Protein AF-0000000074023360 (afdb_homodimer)

InterPro domains:
  IPR000594 THIF-type NAD/FAD binding fold [PF00899] (10-266)
  IPR035985 Ubiquitin-activating enzyme-like [SSF69572] (8-260)
  IPR045886 ThiF/MoeB/HesA family [PTHR43267] (5-144)

Structure (mmCIF, N/CA/C/O backbone):
data_AF-0000000074023360-model_v1
#
loop_
_entity.id
_entity.type
_entity.pdbx_description
1 polymer 'Sulfur carrier protein ThiS adenylyltransferase'
#
loop_
_atom_site.group_PDB
_atom_site.id
_atom_site.type_symbol
_atom_site.label_atom_id
_atom_site.label_alt_id
_atom_site.label_comp_id
_atom_site.label_asym_id
_atom_site.label_entity_id
_atom_site.label_seq_id
_atom_site.pdbx_PDB_ins_code
_atom_site.Cartn_x
_atom_site.Cartn_y
_atom_site.Cartn_z
_atom_site.occupancy
_atom_site.B_iso_or_equiv
_atom_site.auth_seq_id
_atom_site.auth_comp_id
_atom_site.auth_asym_id
_atom_site.auth_atom_id
_atom_site.pdbx_PDB_model_num
ATOM 1 N N . MET A 1 1 ? -14.297 -5.555 24.094 1 85 1 MET A N 1
ATOM 2 C CA . MET A 1 1 ? -14.594 -6.805 23.406 1 85 1 MET A CA 1
ATOM 3 C C . MET A 1 1 ? -14.719 -6.574 21.906 1 85 1 MET A C 1
ATOM 5 O O . MET A 1 1 ? -15.266 -5.559 21.469 1 85 1 MET A O 1
ATOM 9 N N . PHE A 1 2 ? -14.18 -7.461 21.031 1 94.88 2 PHE A N 1
ATOM 10 C CA . PHE A 1 2 ? -14.219 -7.348 19.578 1 94.88 2 PHE A CA 1
ATOM 11 C C . PHE A 1 2 ? -15.625 -7.586 19.062 1 94.88 2 PHE A C 1
ATOM 13 O O . PHE A 1 2 ? -16.297 -8.539 19.469 1 94.88 2 PHE A O 1
ATOM 20 N N . GLU A 1 3 ? -16.078 -6.672 18.234 1 96.75 3 GLU A N 1
ATOM 21 C CA . GLU A 1 3 ? -17.312 -6.824 17.453 1 96.75 3 GLU A CA 1
ATOM 22 C C . GLU A 1 3 ? -17.047 -6.551 15.977 1 96.75 3 GLU A C 1
ATOM 24 O O . GLU A 1 3 ? -16.562 -5.477 15.609 1 96.75 3 GLU A O 1
ATOM 29 N N . TYR A 1 4 ? -17.469 -7.484 15.188 1 98 4 TYR A N 1
ATOM 30 C CA . TYR A 1 4 ? -17.219 -7.371 13.75 1 98 4 TYR A CA 1
ATOM 31 C C . TYR A 1 4 ? -17.828 -6.098 13.188 1 98 4 TYR A C 1
ATOM 33 O O . TYR A 1 4 ? -17.219 -5.426 12.352 1 98 4 TYR A O 1
ATOM 41 N N . SER A 1 5 ? -19.031 -5.789 13.672 1 96.62 5 SER A N 1
ATOM 42 C CA . SER A 1 5 ? -19.719 -4.605 13.172 1 96.62 5 SER A CA 1
ATOM 43 C C . SER A 1 5 ? -18.953 -3.334 13.523 1 96.62 5 SER A C 1
ATOM 45 O O . SER A 1 5 ? -18.891 -2.404 12.719 1 96.62 5 SER A O 1
ATOM 47 N N . GLU A 1 6 ? -18.422 -3.271 14.688 1 96.62 6 GLU A N 1
ATOM 48 C CA . GLU A 1 6 ? -17.609 -2.133 15.086 1 96.62 6 GLU A CA 1
ATOM 49 C C . GLU A 1 6 ? -16.297 -2.09 14.305 1 96.62 6 GLU A C 1
ATOM 51 O O . GLU A 1 6 ? -15.883 -1.028 13.836 1 96.62 6 GLU A O 1
ATOM 56 N N . PHE A 1 7 ? -15.695 -3.195 14.125 1 97.62 7 PHE A N 1
ATOM 57 C CA . PHE A 1 7 ? -14.438 -3.396 13.414 1 97.62 7 PHE A CA 1
ATOM 58 C C . PHE A 1 7 ? -14.539 -2.885 11.977 1 97.62 7 PHE A C 1
ATOM 60 O O . PHE A 1 7 ? -13.609 -2.246 11.477 1 97.62 7 PHE A O 1
ATOM 67 N N . THR A 1 8 ? -15.75 -3.053 11.359 1 97.69 8 THR A N 1
ATOM 68 C CA . THR A 1 8 ? -15.891 -2.758 9.938 1 97.69 8 THR A CA 1
ATOM 69 C C . THR A 1 8 ? -16.719 -1.49 9.727 1 97.69 8 THR A C 1
ATOM 71 O O . THR A 1 8 ? -17.141 -1.202 8.609 1 97.69 8 THR A O 1
ATOM 74 N N . THR A 1 9 ? -16.953 -0.776 10.773 1 95.69 9 THR A N 1
ATOM 75 C CA . THR A 1 9 ? -17.859 0.373 10.703 1 95.69 9 THR A CA 1
ATOM 76 C C . THR A 1 9 ? -17.359 1.388 9.68 1 95.69 9 THR A C 1
ATOM 78 O O . THR A 1 9 ? -18.156 1.965 8.93 1 95.69 9 THR A O 1
ATOM 81 N N . ARG A 1 10 ? -16.062 1.544 9.609 1 95.25 10 ARG A N 1
ATOM 82 C CA . ARG A 1 10 ? -15.5 2.588 8.758 1 95.25 10 ARG A CA 1
ATOM 83 C C . ARG A 1 10 ? -15.398 2.119 7.312 1 95.25 10 ARG A C 1
ATOM 85 O O . ARG A 1 10 ? -15.109 2.914 6.414 1 95.25 10 ARG A O 1
ATOM 92 N N . ASN A 1 11 ? -15.617 0.819 7.059 1 97.06 11 ASN A N 1
ATOM 93 C CA . ASN A 1 11 ? -15.664 0.318 5.691 1 97.06 11 ASN A CA 1
ATOM 94 C C . ASN A 1 11 ? -16.906 0.809 4.957 1 97.06 11 ASN A C 1
ATOM 96 O O . ASN A 1 11 ? -16.922 0.873 3.727 1 97.06 11 ASN A O 1
ATOM 100 N N . ILE A 1 12 ? -17.984 1.074 5.777 1 95.06 12 ILE A N 1
ATOM 101 C CA . ILE A 1 12 ? -19.281 1.407 5.203 1 95.06 12 ILE A CA 1
ATOM 102 C C . ILE A 1 12 ? -19.188 2.76 4.496 1 95.06 12 ILE A C 1
ATOM 104 O O . ILE A 1 12 ? -18.766 3.75 5.09 1 95.06 12 ILE A O 1
ATOM 108 N N . GLY A 1 13 ? -19.609 2.836 3.307 1 92.94 13 GLY A N 1
ATOM 109 C CA . GLY A 1 13 ? -19.422 3.949 2.389 1 92.94 13 GLY A CA 1
ATOM 110 C C . GLY A 1 13 ? -18.594 3.594 1.171 1 92.94 13 GLY A C 1
ATOM 111 O O . GLY A 1 13 ? -18.844 4.105 0.076 1 92.94 13 GLY A O 1
ATOM 112 N N . PHE A 1 14 ? -17.562 2.701 1.486 1 94.31 14 PHE A N 1
ATOM 113 C CA . PHE A 1 14 ? -16.812 2.1 0.386 1 94.31 14 PHE A CA 1
ATOM 114 C C . PHE A 1 14 ? -17.516 0.849 -0.124 1 94.31 14 PHE A C 1
ATOM 116 O O . PHE A 1 14 ? -17.438 0.525 -1.312 1 94.31 14 PHE A O 1
ATOM 123 N N . VAL A 1 15 ? -18.078 0.167 0.857 1 96.12 15 VAL A N 1
ATOM 124 C CA . VAL A 1 15 ? -18.969 -0.964 0.596 1 96.12 15 VAL A CA 1
ATOM 125 C C . VAL A 1 15 ? -20.281 -0.773 1.344 1 96.12 15 VAL A C 1
ATOM 127 O O . VAL A 1 15 ? -20.344 -0.039 2.334 1 96.12 15 VAL A O 1
ATOM 130 N N . THR A 1 16 ? -21.312 -1.334 0.867 1 94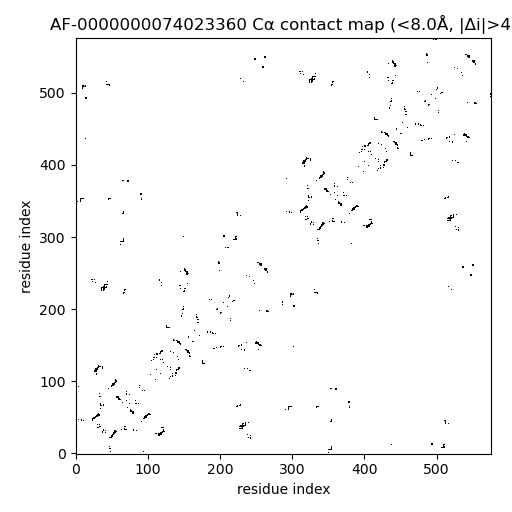.69 16 THR A N 1
ATOM 131 C CA . THR A 1 16 ? -22.578 -1.352 1.589 1 94.69 16 THR A CA 1
ATOM 132 C C . THR A 1 16 ? -22.547 -2.391 2.707 1 94.69 16 THR A C 1
ATOM 134 O O . THR A 1 16 ? -21.641 -3.219 2.77 1 94.69 16 THR A O 1
ATOM 137 N N . GLN A 1 17 ? -23.547 -2.316 3.59 1 95.5 17 GLN A N 1
ATOM 138 C CA . GLN A 1 17 ? -23.656 -3.334 4.629 1 95.5 17 GLN A CA 1
ATOM 139 C C . GLN A 1 17 ? -23.781 -4.73 4.02 1 95.5 17 GLN A C 1
ATOM 141 O O . GLN A 1 17 ? -23.156 -5.676 4.512 1 95.5 17 GLN A O 1
ATOM 146 N N . ALA A 1 18 ? -24.562 -4.824 2.959 1 97.62 18 ALA A N 1
ATOM 147 C CA . ALA A 1 18 ? -24.734 -6.105 2.277 1 97.62 18 ALA A CA 1
ATOM 148 C C . ALA A 1 18 ? -23.406 -6.582 1.674 1 97.62 18 ALA A C 1
ATOM 150 O O . ALA A 1 18 ? -23.094 -7.773 1.721 1 97.62 18 ALA A O 1
ATOM 151 N N . GLU A 1 19 ? -22.688 -5.719 1.125 1 98.06 19 GLU A N 1
ATOM 152 C CA . GLU A 1 19 ? -21.391 -6.055 0.546 1 98.06 19 GLU A CA 1
ATOM 153 C C . GLU A 1 19 ? -20.391 -6.449 1.627 1 98.06 19 GLU A C 1
ATOM 155 O O . GLU A 1 19 ? -19.547 -7.328 1.412 1 98.06 19 GLU A O 1
ATOM 160 N N . GLN A 1 20 ? -20.484 -5.809 2.771 1 98.5 20 GLN A N 1
ATOM 161 C CA . GLN A 1 20 ? -19.625 -6.188 3.887 1 98.5 20 GLN A CA 1
ATOM 162 C C . GLN A 1 20 ? -19.906 -7.617 4.34 1 98.5 20 GLN A C 1
ATOM 164 O O . GLN A 1 20 ? -18.984 -8.352 4.691 1 98.5 20 GLN A O 1
ATOM 169 N N . GLU A 1 21 ? -21.109 -7.973 4.297 1 98.62 21 GLU A N 1
ATOM 170 C CA . GLU A 1 21 ? -21.469 -9.344 4.629 1 98.62 21 GLU A CA 1
ATOM 171 C C . GLU A 1 21 ? -20.922 -10.328 3.604 1 98.62 21 GLU A C 1
ATOM 173 O O . GLU A 1 21 ? -20.5 -11.438 3.957 1 98.62 21 GLU A O 1
ATOM 178 N N . LYS A 1 22 ? -20.906 -9.922 2.357 1 98.75 22 LYS A N 1
ATOM 179 C CA . LYS A 1 22 ? -20.281 -10.758 1.333 1 98.75 22 LYS A CA 1
ATOM 180 C C . LYS A 1 22 ? -18.797 -10.961 1.622 1 98.75 22 LYS A C 1
ATOM 182 O O . LYS A 1 22 ? -18.266 -12.062 1.444 1 98.75 22 LYS A O 1
ATOM 187 N N . LEU A 1 23 ? -18.156 -9.922 2.033 1 98.88 23 LEU A N 1
ATOM 188 C CA . LEU A 1 23 ? -16.75 -10.039 2.41 1 98.88 23 LEU A CA 1
ATOM 189 C C . LEU A 1 23 ? -16.578 -11 3.582 1 98.88 23 LEU A C 1
ATOM 191 O O . LEU A 1 23 ? -15.68 -11.844 3.572 1 98.88 23 LEU A O 1
ATOM 195 N N . ARG A 1 24 ? -17.422 -10.867 4.543 1 98.81 24 ARG A N 1
ATOM 196 C CA . ARG A 1 24 ? -17.359 -11.711 5.738 1 98.81 24 ARG A CA 1
ATOM 197 C C . ARG A 1 24 ? -17.531 -13.18 5.383 1 98.81 24 ARG A C 1
ATOM 199 O O . ARG A 1 24 ? -16.938 -14.047 6.008 1 98.81 24 ARG A O 1
ATOM 206 N N . ASP A 1 25 ? -18.281 -13.477 4.34 1 98.62 25 ASP A N 1
ATOM 207 C CA . ASP A 1 25 ? -18.625 -14.844 3.979 1 98.62 25 ASP A CA 1
ATOM 208 C C . ASP A 1 25 ? -17.641 -15.406 2.945 1 98.62 25 ASP A C 1
ATOM 210 O O . ASP A 1 25 ? -17.625 -16.609 2.689 1 98.62 25 ASP A O 1
ATOM 214 N N . ALA A 1 26 ? -16.844 -14.609 2.385 1 98.81 26 ALA A N 1
ATOM 215 C CA . ALA A 1 26 ? -15.992 -15 1.261 1 98.81 26 ALA A CA 1
ATOM 216 C C . ALA A 1 26 ? -14.812 -15.844 1.728 1 98.81 26 ALA A C 1
ATOM 218 O O . ALA A 1 26 ? -14.305 -15.648 2.832 1 98.81 26 ALA A O 1
ATOM 219 N N . THR A 1 27 ? -14.414 -16.797 0.883 1 98.94 27 THR A N 1
ATOM 220 C CA . THR A 1 27 ? -13.18 -17.562 1.043 1 98.94 27 THR A CA 1
ATOM 221 C C . THR A 1 27 ? -12.18 -17.234 -0.058 1 98.94 27 THR A C 1
ATOM 223 O O . THR A 1 27 ? -12.492 -17.344 -1.245 1 98.94 27 THR A O 1
ATOM 226 N N . VAL A 1 28 ? -11.031 -16.812 0.353 1 98.94 28 VAL A N 1
ATOM 227 C CA . VAL A 1 28 ? -9.977 -16.438 -0.582 1 98.94 28 VAL A CA 1
ATOM 228 C C . VAL A 1 28 ? -8.766 -17.359 -0.374 1 98.94 28 VAL A C 1
ATOM 230 O O . VAL A 1 28 ? -8.344 -17.594 0.761 1 98.94 28 VAL A O 1
ATOM 233 N N . PHE A 1 29 ? -8.211 -17.922 -1.431 1 98.94 29 PHE A N 1
ATOM 234 C CA . PHE A 1 29 ? -6.988 -18.719 -1.376 1 98.94 29 PHE A CA 1
ATOM 235 C C . PHE A 1 29 ? -5.777 -17.875 -1.774 1 98.94 29 PHE A C 1
ATOM 237 O O . PHE A 1 29 ? -5.695 -17.391 -2.904 1 98.94 29 PHE A O 1
ATOM 244 N N . VAL A 1 30 ? -4.855 -17.672 -0.874 1 98.94 30 VAL A N 1
ATOM 245 C CA . VAL A 1 30 ? -3.602 -16.969 -1.122 1 98.94 30 VAL A CA 1
ATOM 246 C C . VAL A 1 30 ? -2.43 -17.938 -0.987 1 98.94 30 VAL A C 1
ATOM 248 O O . VAL A 1 30 ? -2.1 -18.375 0.119 1 98.94 30 VAL A O 1
ATOM 251 N N . CYS A 1 31 ? -1.818 -18.234 -2.084 1 98.88 31 CYS A N 1
ATOM 252 C CA . CYS A 1 31 ? -0.641 -19.094 -2.088 1 98.88 31 CYS A CA 1
ATOM 253 C C . CYS A 1 31 ? 0.64 -18.266 -2.068 1 98.88 31 CYS A C 1
ATOM 255 O O . CYS A 1 31 ? 0.959 -17.594 -3.045 1 98.88 31 CYS A O 1
ATOM 257 N N . GLY A 1 32 ? 1.412 -18.375 -1 1 98.62 32 GLY A N 1
ATOM 258 C CA . GLY A 1 32 ? 2.527 -17.469 -0.728 1 98.62 32 GLY A CA 1
ATOM 259 C C . GLY A 1 32 ? 2.162 -16.328 0.195 1 98.62 32 GLY A C 1
ATOM 260 O O . GLY A 1 32 ? 1.428 -15.422 -0.196 1 98.62 32 GLY A O 1
ATOM 261 N N . THR A 1 33 ? 2.693 -16.359 1.417 1 98.62 33 THR A N 1
ATOM 262 C CA . THR A 1 33 ? 2.344 -15.352 2.41 1 98.62 33 THR A CA 1
ATOM 263 C C . THR A 1 33 ? 3.535 -14.438 2.695 1 98.62 33 THR A C 1
ATOM 265 O O . THR A 1 33 ? 3.625 -13.852 3.773 1 98.62 33 THR A O 1
ATOM 268 N N . GLY A 1 34 ? 4.465 -14.375 1.719 1 97.62 34 GLY A N 1
ATOM 269 C CA . GLY A 1 34 ? 5.645 -13.539 1.862 1 97.62 34 GLY A CA 1
ATOM 270 C C . GLY A 1 34 ? 5.359 -12.07 1.615 1 97.62 34 GLY A C 1
ATOM 271 O O . GLY A 1 34 ? 4.488 -11.484 2.26 1 97.62 34 GLY A O 1
ATOM 272 N N . GLY A 1 35 ? 6.074 -11.469 0.622 1 97.75 35 GLY A N 1
ATOM 273 C CA . GLY A 1 35 ? 5.984 -10.039 0.364 1 97.75 35 GLY A CA 1
ATOM 274 C C . GLY A 1 35 ? 4.633 -9.617 -0.175 1 97.75 35 GLY A C 1
ATOM 275 O O . GLY A 1 35 ? 3.801 -9.094 0.567 1 97.75 35 GLY A O 1
ATOM 276 N N . MET A 1 36 ? 4.32 -9.953 -1.39 1 97.94 36 MET A N 1
ATOM 277 C CA . MET A 1 36 ? 3.107 -9.484 -2.047 1 97.94 36 MET A CA 1
ATOM 278 C C . MET A 1 36 ? 1.878 -10.203 -1.502 1 97.94 36 MET A C 1
ATOM 280 O O . MET A 1 36 ? 0.868 -9.57 -1.194 1 97.94 36 MET A O 1
ATOM 284 N N . GLY A 1 37 ? 2.004 -11.516 -1.281 1 98.75 37 GLY A N 1
ATOM 285 C CA . GLY A 1 37 ? 0.897 -12.266 -0.707 1 98.75 37 GLY A CA 1
ATOM 286 C C . GLY A 1 37 ? 0.554 -11.836 0.706 1 98.75 37 GLY A C 1
ATOM 287 O O . GLY A 1 37 ? -0.622 -11.688 1.047 1 98.75 37 GLY A O 1
ATOM 288 N N . GLY A 1 38 ? 1.601 -11.672 1.513 1 98.88 38 GLY A N 1
ATOM 289 C CA . GLY A 1 38 ? 1.381 -11.18 2.863 1 98.88 38 GLY A CA 1
ATOM 290 C C . GLY A 1 38 ? 0.73 -9.812 2.898 1 98.88 38 GLY A C 1
ATOM 291 O O . GLY A 1 38 ? -0.196 -9.578 3.678 1 98.88 38 GLY A O 1
ATOM 292 N N . ALA A 1 39 ? 1.232 -8.922 2.068 1 98.94 39 ALA A N 1
ATOM 293 C CA . ALA A 1 39 ? 0.664 -7.578 1.991 1 98.94 39 ALA A CA 1
ATOM 294 C C . ALA A 1 39 ? -0.794 -7.625 1.543 1 98.94 39 ALA A C 1
ATOM 296 O O . ALA A 1 39 ? -1.622 -6.848 2.021 1 98.94 39 ALA A O 1
ATOM 297 N N . CYS A 1 40 ? -1.12 -8.477 0.625 1 98.94 40 CYS A N 1
ATOM 298 C CA . CYS A 1 40 ? -2.502 -8.672 0.195 1 98.94 40 CYS A CA 1
ATOM 299 C C . CYS A 1 40 ? -3.367 -9.164 1.349 1 98.94 40 CYS A C 1
ATOM 301 O O . CYS A 1 40 ? -4.449 -8.625 1.59 1 98.94 40 CYS A O 1
ATOM 303 N N . ILE A 1 41 ? -2.877 -10.133 2.1 1 98.94 41 ILE A N 1
ATOM 304 C CA . ILE A 1 41 ? -3.592 -10.711 3.234 1 98.94 41 ILE A CA 1
ATOM 305 C C . ILE A 1 41 ? -3.861 -9.625 4.277 1 98.94 41 ILE A C 1
ATOM 307 O O . ILE A 1 41 ? -4.957 -9.555 4.836 1 98.94 41 ILE A O 1
ATOM 311 N N . LEU A 1 42 ? -2.877 -8.773 4.477 1 98.94 42 LEU A N 1
ATOM 312 C CA . LEU A 1 42 ? -3.041 -7.68 5.43 1 98.94 42 LEU A CA 1
ATOM 313 C C . LEU A 1 42 ? -4.262 -6.836 5.082 1 98.94 42 LEU A C 1
ATOM 315 O O . LEU A 1 42 ? -5.074 -6.523 5.953 1 98.94 42 LEU A O 1
ATOM 319 N N . GLY A 1 43 ? -4.367 -6.496 3.82 1 98.94 43 GLY A N 1
ATOM 320 C CA . GLY A 1 43 ? -5.516 -5.719 3.375 1 98.94 43 GLY A CA 1
ATOM 321 C C . GLY A 1 43 ? -6.828 -6.473 3.494 1 98.94 43 GLY A C 1
ATOM 322 O O . GLY A 1 43 ? -7.832 -5.91 3.932 1 98.94 43 GLY A O 1
ATOM 323 N N . LEU A 1 44 ? -6.836 -7.734 3.182 1 98.94 44 LEU A N 1
ATOM 324 C CA . LEU A 1 44 ? -8.047 -8.539 3.158 1 98.94 44 LEU A CA 1
ATOM 325 C C . LEU A 1 44 ? -8.602 -8.727 4.566 1 98.94 44 LEU A C 1
ATOM 327 O O . LEU A 1 44 ? -9.805 -8.57 4.789 1 98.94 44 LEU A O 1
ATOM 331 N N . VAL A 1 45 ? -7.684 -9.047 5.488 1 98.94 45 VAL A N 1
ATOM 332 C CA . VAL A 1 45 ? -8.117 -9.258 6.867 1 98.94 45 VAL A CA 1
ATOM 333 C C . VAL A 1 45 ? -8.742 -7.973 7.406 1 98.94 45 VAL A C 1
ATOM 335 O O . VAL A 1 45 ? -9.805 -8.008 8.039 1 98.94 45 VAL A O 1
ATOM 338 N N . ARG A 1 46 ? -8.148 -6.895 7.105 1 98.88 46 ARG A N 1
ATOM 339 C CA . ARG A 1 46 ? -8.602 -5.609 7.625 1 98.88 46 ARG A CA 1
ATOM 340 C C . ARG A 1 46 ? -9.859 -5.133 6.895 1 98.88 46 ARG A C 1
ATOM 342 O O . ARG A 1 46 ? -10.68 -4.41 7.465 1 98.88 46 ARG A O 1
ATOM 349 N N . ALA A 1 47 ? -10.023 -5.609 5.66 1 98.69 47 ALA A N 1
ATOM 350 C CA . ALA A 1 47 ? -11.234 -5.285 4.906 1 98.69 47 ALA A CA 1
ATOM 351 C C . ALA A 1 47 ? -12.43 -6.09 5.406 1 98.69 47 ALA A C 1
ATOM 353 O O . ALA A 1 47 ? -13.57 -5.828 5.02 1 98.69 47 ALA A O 1
ATOM 354 N N . GLY A 1 48 ? -12.156 -7.105 6.223 1 98.81 48 GLY A N 1
ATOM 355 C CA . GLY A 1 48 ? -13.234 -7.848 6.855 1 98.81 48 GLY A CA 1
ATOM 356 C C . GLY A 1 48 ? -13.547 -9.156 6.16 1 98.81 48 GLY A C 1
ATOM 357 O O . GLY A 1 48 ? -14.617 -9.734 6.348 1 98.81 48 GLY A O 1
ATOM 358 N N . VAL A 1 49 ? -12.625 -9.641 5.328 1 98.88 49 VAL A N 1
ATOM 359 C CA . VAL A 1 49 ? -12.789 -10.977 4.758 1 98.88 49 VAL A CA 1
ATOM 360 C C . VAL A 1 49 ? -12.875 -12.008 5.879 1 98.88 49 VAL A C 1
ATOM 362 O O . VAL A 1 49 ? -12.133 -11.93 6.863 1 98.88 49 VAL A O 1
ATOM 365 N N . GLY A 1 50 ? -13.711 -13.008 5.676 1 98.75 50 GLY A N 1
ATOM 366 C CA . GLY A 1 50 ? -14 -13.883 6.801 1 98.75 50 GLY A CA 1
ATOM 367 C C . GLY A 1 50 ? -13.203 -15.172 6.773 1 98.75 50 GLY A C 1
ATOM 368 O O . GLY A 1 50 ? -13 -15.805 7.812 1 98.75 50 GLY A O 1
ATOM 369 N N . LYS A 1 51 ? -12.828 -15.641 5.574 1 98.88 51 LYS A N 1
ATOM 370 C CA . LYS A 1 51 ? -12.141 -16.922 5.457 1 98.88 51 LYS A CA 1
ATOM 371 C C . LYS A 1 51 ? -10.945 -16.828 4.512 1 98.88 51 LYS A C 1
ATOM 373 O O . LYS A 1 51 ? -11.07 -16.328 3.391 1 98.88 51 LYS A O 1
ATOM 378 N N . LEU A 1 52 ? -9.828 -17.297 5.027 1 98.94 52 LEU A N 1
ATOM 379 C CA . LEU A 1 52 ? -8.609 -17.375 4.223 1 98.94 52 LEU A CA 1
ATOM 380 C C . LEU A 1 52 ? -8.078 -18.812 4.184 1 98.94 52 LEU A C 1
ATOM 382 O O . LEU A 1 52 ? -8.125 -19.516 5.188 1 98.94 52 LEU A O 1
ATOM 386 N N . ILE A 1 53 ? -7.715 -19.25 3.035 1 98.94 53 ILE A N 1
ATOM 387 C CA . ILE A 1 53 ? -6.836 -20.391 2.848 1 98.94 53 ILE A CA 1
ATOM 388 C C . ILE A 1 53 ? -5.449 -19.922 2.416 1 98.94 53 ILE A C 1
ATOM 390 O O . ILE A 1 53 ? -5.309 -19.234 1.402 1 98.94 53 ILE A O 1
ATOM 394 N N . ILE A 1 54 ? -4.445 -20.25 3.242 1 98.94 54 ILE A N 1
ATOM 395 C CA . ILE A 1 54 ? -3.115 -19.766 2.918 1 98.94 54 ILE A CA 1
ATOM 396 C C . ILE A 1 54 ? -2.127 -20.922 2.873 1 98.94 54 ILE A C 1
ATOM 398 O O . ILE A 1 54 ? -2.326 -21.938 3.543 1 98.94 54 ILE A O 1
ATOM 402 N N . ALA A 1 55 ? -1.131 -20.781 2.049 1 98.81 55 ALA A N 1
ATOM 403 C CA . ALA A 1 55 ? -0.081 -21.797 1.903 1 98.81 55 ALA A CA 1
ATOM 404 C C . ALA A 1 55 ? 1.287 -21.141 1.738 1 98.81 55 ALA A C 1
ATOM 406 O O . ALA A 1 55 ? 1.414 -20.109 1.066 1 98.81 55 ALA A O 1
ATOM 407 N N . ASP A 1 56 ? 2.227 -21.656 2.373 1 98.5 56 ASP A N 1
ATOM 408 C CA . ASP A 1 56 ? 3.627 -21.266 2.236 1 98.5 56 ASP A CA 1
ATOM 409 C C . ASP A 1 56 ? 4.555 -22.422 2.602 1 98.5 56 ASP A C 1
ATOM 411 O O . ASP A 1 56 ? 4.129 -23.391 3.23 1 98.5 56 ASP A O 1
ATOM 415 N N . LEU A 1 57 ? 5.816 -22.297 2.158 1 97.62 57 LEU A N 1
ATOM 416 C CA . LEU A 1 57 ? 6.762 -23.375 2.42 1 97.62 57 LEU A CA 1
ATOM 417 C C . LEU A 1 57 ? 7.871 -22.906 3.359 1 97.62 57 LEU A C 1
ATOM 419 O O . LEU A 1 57 ? 8.594 -23.734 3.926 1 97.62 57 LEU A O 1
ATOM 423 N N . ASP A 1 58 ? 7.977 -21.625 3.506 1 97.5 58 ASP A N 1
ATOM 424 C CA . ASP A 1 58 ? 9.195 -21.078 4.098 1 97.5 58 ASP A CA 1
ATOM 425 C C . ASP A 1 58 ? 8.938 -20.578 5.516 1 97.5 58 ASP A C 1
ATOM 427 O O . ASP A 1 58 ? 7.785 -20.5 5.953 1 97.5 58 ASP A O 1
ATOM 431 N N . GLU A 1 59 ? 10.008 -20.344 6.117 1 98.38 59 GLU A N 1
ATOM 432 C CA . GLU A 1 59 ? 10.016 -19.609 7.383 1 98.38 59 GLU A CA 1
ATOM 433 C C . GLU A 1 59 ? 10.453 -18.156 7.184 1 98.38 59 GLU A C 1
ATOM 435 O O . GLU A 1 59 ? 11.086 -17.828 6.172 1 98.38 59 GLU A O 1
ATOM 440 N N . PHE A 1 60 ? 10.086 -17.297 8.117 1 98.44 60 PHE A N 1
ATOM 441 C CA . PHE A 1 60 ? 10.578 -15.93 8.055 1 98.44 60 PHE A CA 1
ATOM 442 C C . PHE A 1 60 ? 12.055 -15.859 8.43 1 98.44 60 PHE A C 1
ATOM 444 O O . PHE A 1 60 ? 12.484 -16.531 9.367 1 98.44 60 PHE A O 1
ATOM 451 N N . GLU A 1 61 ? 12.734 -15.094 7.676 1 97.5 61 GLU A N 1
ATOM 452 C CA . GLU A 1 61 ? 14.148 -14.82 7.914 1 97.5 61 GLU A CA 1
ATOM 453 C C . GLU A 1 61 ? 14.391 -13.328 8.125 1 97.5 61 GLU A C 1
ATOM 455 O O . GLU A 1 61 ? 13.531 -12.5 7.805 1 97.5 61 GLU A O 1
ATOM 460 N N . VAL A 1 62 ? 15.539 -12.992 8.555 1 97.75 62 VAL A N 1
ATOM 461 C CA . VAL A 1 62 ? 15.898 -11.602 8.828 1 97.75 62 VAL A CA 1
ATOM 462 C C . VAL A 1 62 ? 15.789 -10.781 7.547 1 97.75 62 VAL A C 1
ATOM 464 O O . VAL A 1 62 ? 15.305 -9.641 7.57 1 97.75 62 VAL A O 1
ATOM 467 N N . SER A 1 63 ? 16.156 -11.375 6.406 1 96.75 63 SER A N 1
ATOM 468 C CA . SER A 1 63 ? 16.141 -10.672 5.129 1 96.75 63 SER A CA 1
ATOM 469 C C . SER A 1 63 ? 14.711 -10.352 4.695 1 96.75 63 SER A C 1
ATOM 471 O O . SER A 1 63 ? 14.5 -9.57 3.762 1 96.75 63 SER A O 1
ATOM 473 N N . ASN A 1 64 ? 13.695 -10.977 5.406 1 97.88 64 ASN A N 1
ATOM 474 C CA . ASN A 1 64 ? 12.305 -10.719 5.07 1 97.88 64 ASN A CA 1
ATOM 475 C C . ASN A 1 64 ? 11.773 -9.477 5.785 1 97.88 64 ASN A C 1
ATOM 477 O O . ASN A 1 64 ? 10.734 -8.938 5.406 1 97.88 64 ASN A O 1
ATOM 481 N N . LEU A 1 65 ? 12.484 -8.969 6.777 1 98.62 65 LEU A N 1
ATOM 482 C CA . LEU A 1 65 ? 12.031 -7.867 7.613 1 98.62 65 LEU A CA 1
ATOM 483 C C . LEU A 1 65 ? 11.938 -6.574 6.809 1 98.62 65 LEU A C 1
ATOM 485 O O . LEU A 1 65 ? 11.164 -5.684 7.148 1 98.62 65 LEU A O 1
ATOM 489 N N . ASN A 1 66 ? 12.617 -6.512 5.695 1 98.44 66 ASN A N 1
ATOM 490 C CA . ASN A 1 66 ? 12.68 -5.262 4.941 1 98.44 66 ASN A CA 1
ATOM 491 C C . ASN A 1 66 ? 11.383 -5 4.18 1 98.44 66 ASN A C 1
ATOM 493 O O . ASN A 1 66 ? 11.125 -3.873 3.756 1 98.44 66 ASN A O 1
ATOM 497 N N . ARG A 1 67 ? 10.547 -6.109 4.031 1 98.19 67 ARG A N 1
ATOM 498 C CA . ARG A 1 67 ? 9.43 -5.805 3.137 1 98.19 67 ARG A CA 1
ATOM 499 C C . ARG A 1 67 ? 8.219 -6.668 3.461 1 98.19 67 ARG A C 1
ATOM 501 O O . ARG A 1 67 ? 7.105 -6.383 3.012 1 98.19 67 ARG A O 1
ATOM 508 N N . GLN A 1 68 ? 8.359 -7.816 4.148 1 98.75 68 GLN A N 1
ATOM 509 C CA . GLN A 1 68 ? 7.227 -8.703 4.391 1 98.75 68 GLN A CA 1
ATOM 510 C C . GLN A 1 68 ? 6.465 -8.297 5.648 1 98.75 68 GLN A C 1
ATOM 512 O O . GLN A 1 68 ? 6.992 -8.391 6.758 1 98.75 68 GLN A O 1
ATOM 517 N N . VAL A 1 69 ? 5.227 -7.949 5.559 1 98.88 69 VAL A N 1
ATOM 518 C CA . VAL A 1 69 ? 4.465 -7.18 6.535 1 98.88 69 VAL A CA 1
ATOM 519 C C . VAL A 1 69 ? 4.184 -8.039 7.766 1 98.88 69 VAL A C 1
ATOM 521 O O . VAL A 1 69 ? 3.838 -7.523 8.828 1 98.88 69 VAL A O 1
ATOM 524 N N . PHE A 1 70 ? 4.336 -9.336 7.699 1 98.88 70 PHE A N 1
ATOM 525 C CA . PHE A 1 70 ? 4.086 -10.188 8.859 1 98.88 70 PHE A CA 1
ATOM 526 C C . PHE A 1 70 ? 5.398 -10.68 9.461 1 98.88 70 PHE A C 1
ATOM 528 O O . PHE A 1 70 ? 5.398 -11.562 10.32 1 98.88 70 PHE A O 1
ATOM 535 N N . ALA A 1 71 ? 6.52 -10.18 8.969 1 98.75 71 ALA A N 1
ATOM 536 C CA . ALA A 1 71 ? 7.824 -10.477 9.555 1 98.75 71 ALA A CA 1
ATOM 537 C C . ALA A 1 71 ? 8.133 -9.516 10.703 1 98.75 71 ALA A C 1
ATOM 539 O O . ALA A 1 71 ? 8.125 -8.297 10.516 1 98.75 71 ALA A O 1
ATOM 540 N N . PHE A 1 72 ? 8.344 -10 11.82 1 98.5 72 PHE A N 1
ATOM 541 C CA . PHE A 1 72 ? 8.789 -9.328 13.039 1 98.5 72 PHE A CA 1
ATOM 542 C C . PHE A 1 72 ? 9.859 -10.141 13.742 1 98.5 72 PHE A C 1
ATOM 544 O O . PHE A 1 72 ? 10.102 -11.297 13.398 1 98.5 72 PHE A O 1
ATOM 551 N N . ASP A 1 73 ? 10.508 -9.516 14.703 1 97.62 73 ASP A N 1
ATOM 552 C CA . ASP A 1 73 ? 11.523 -10.227 15.469 1 97.62 73 ASP A CA 1
ATOM 553 C C . ASP A 1 73 ? 10.977 -11.531 16.047 1 97.62 73 ASP A C 1
ATOM 555 O O . ASP A 1 73 ? 11.633 -12.57 15.977 1 97.62 73 ASP A O 1
ATOM 559 N N . HIS A 1 74 ? 9.727 -11.484 16.453 1 97.31 74 HIS A N 1
ATOM 560 C CA . HIS A 1 74 ? 9.148 -12.641 17.141 1 97.31 74 HIS A CA 1
ATOM 561 C C . HIS A 1 74 ? 8.656 -13.68 16.141 1 97.31 74 HIS A C 1
ATOM 563 O O . HIS A 1 74 ? 8.336 -14.812 16.531 1 97.31 74 HIS A O 1
ATOM 569 N N . THR A 1 75 ? 8.594 -13.367 14.859 1 98.38 75 THR A N 1
ATOM 570 C CA . THR A 1 75 ? 8.117 -14.344 13.883 1 98.38 75 THR A CA 1
ATOM 571 C C . THR A 1 75 ? 9.297 -14.961 13.125 1 98.38 75 THR A C 1
ATOM 573 O O . THR A 1 75 ? 9.117 -15.922 12.367 1 98.38 75 THR A O 1
ATOM 576 N N . ILE A 1 76 ? 10.508 -14.414 13.336 1 98.25 76 ILE A N 1
ATOM 577 C CA . ILE A 1 76 ? 11.68 -15.008 12.703 1 98.25 76 ILE A CA 1
ATOM 578 C C . ILE A 1 76 ? 11.789 -16.484 13.094 1 98.25 76 ILE A C 1
ATOM 580 O O . ILE A 1 76 ? 11.578 -16.844 14.258 1 98.25 76 ILE A O 1
ATOM 584 N N . ASP A 1 77 ? 12.047 -17.391 12.109 1 98.19 77 ASP A N 1
ATOM 585 C CA . ASP A 1 77 ? 12.219 -18.828 12.227 1 98.19 77 ASP A CA 1
ATOM 586 C C . ASP A 1 77 ? 10.875 -19.531 12.414 1 98.19 77 ASP A C 1
ATOM 588 O O . ASP A 1 77 ? 10.828 -20.734 12.664 1 98.19 77 ASP A O 1
ATOM 592 N N . ARG A 1 78 ? 9.812 -18.781 12.359 1 98.56 78 ARG A N 1
ATOM 593 C CA . ARG A 1 78 ? 8.484 -19.391 12.328 1 98.56 78 ARG A CA 1
ATOM 594 C C . ARG A 1 78 ? 8.016 -19.609 10.891 1 98.56 78 ARG A C 1
ATOM 596 O O . ARG A 1 78 ? 8.359 -18.828 10 1 98.56 78 ARG A O 1
ATOM 603 N N . HIS A 1 79 ? 7.277 -20.672 10.758 1 98.69 79 HIS A N 1
ATOM 604 C CA . HIS A 1 79 ? 6.688 -20.922 9.445 1 98.69 79 HIS A CA 1
ATOM 605 C C . HIS A 1 79 ? 5.82 -19.75 9 1 98.69 79 HIS A C 1
ATOM 607 O O . HIS A 1 79 ? 4.945 -19.297 9.75 1 98.69 79 HIS A O 1
ATOM 613 N N . LYS A 1 80 ?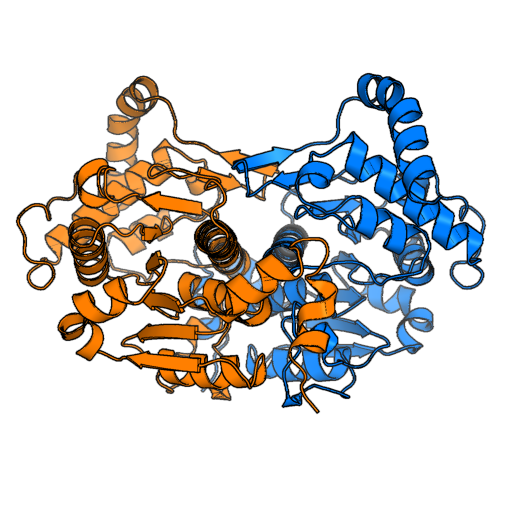 5.988 -19.234 7.781 1 98.69 80 LYS A N 1
ATOM 614 C CA . LYS A 1 80 ? 5.363 -18 7.309 1 98.69 80 LYS A CA 1
ATOM 615 C C . LYS A 1 80 ? 3.844 -18.078 7.406 1 98.69 80 LYS A C 1
ATOM 617 O O . LYS A 1 80 ? 3.205 -17.188 7.953 1 98.69 80 LYS A O 1
ATOM 622 N N . ALA A 1 81 ? 3.277 -19.141 6.91 1 98.81 81 ALA A N 1
ATOM 623 C CA . ALA A 1 81 ? 1.821 -19.25 6.859 1 98.81 81 ALA A CA 1
ATOM 624 C C . ALA A 1 81 ? 1.229 -19.328 8.266 1 98.81 81 ALA A C 1
ATOM 626 O O . ALA A 1 81 ? 0.184 -18.734 8.539 1 98.81 81 ALA A O 1
ATOM 627 N N . GLU A 1 82 ? 1.895 -20.031 9.156 1 98.88 82 GLU A N 1
ATOM 628 C CA . GLU A 1 82 ? 1.429 -20.141 10.531 1 98.88 82 GLU A CA 1
ATOM 629 C C . GLU A 1 82 ? 1.48 -18.797 11.242 1 98.88 82 GLU A C 1
ATOM 631 O O . GLU A 1 82 ? 0.52 -18.406 11.906 1 98.88 82 GLU A O 1
ATOM 636 N N . ALA A 1 83 ? 2.639 -18.141 11.102 1 98.88 83 ALA A N 1
ATOM 637 C CA . ALA A 1 83 ? 2.797 -16.828 11.711 1 98.88 83 ALA A CA 1
ATOM 638 C C . ALA A 1 83 ? 1.771 -15.844 11.164 1 98.88 83 ALA A C 1
ATOM 640 O O . ALA A 1 83 ? 1.188 -15.062 11.922 1 98.88 83 ALA A O 1
ATOM 641 N N . THR A 1 84 ? 1.537 -15.859 9.875 1 98.88 84 THR A N 1
ATOM 642 C CA . THR A 1 84 ? 0.569 -14.992 9.219 1 98.88 84 THR A CA 1
ATOM 643 C C . THR A 1 84 ? -0.836 -15.234 9.758 1 98.88 84 THR A C 1
ATOM 645 O O . THR A 1 84 ? -1.566 -14.289 10.055 1 98.88 84 THR A O 1
ATOM 648 N N . ALA A 1 85 ? -1.192 -16.5 9.93 1 98.94 85 ALA A N 1
ATOM 649 C CA . ALA A 1 85 ? -2.504 -16.844 10.469 1 98.94 85 ALA A CA 1
ATOM 650 C C . ALA A 1 85 ? -2.682 -16.297 11.883 1 98.94 85 ALA A C 1
ATOM 652 O O . ALA A 1 85 ? -3.729 -15.727 12.203 1 98.94 85 ALA A O 1
ATOM 653 N N . ASP A 1 86 ? -1.658 -16.469 12.672 1 98.88 86 ASP A N 1
ATOM 654 C CA . ASP A 1 86 ? -1.711 -15.984 14.055 1 98.88 86 ASP A CA 1
ATOM 655 C C . ASP A 1 86 ? -1.903 -14.477 14.109 1 98.88 86 ASP A C 1
ATOM 657 O O . ASP A 1 86 ? -2.723 -13.977 14.883 1 98.88 86 ASP A O 1
ATOM 661 N N . ILE A 1 87 ? -1.193 -13.789 13.297 1 98.81 87 ILE A N 1
ATOM 662 C CA . ILE A 1 87 ? -1.26 -12.328 13.312 1 98.81 87 ILE A CA 1
ATOM 663 C C . ILE A 1 87 ? -2.588 -11.867 12.719 1 98.81 87 ILE A C 1
ATOM 665 O O . ILE A 1 87 ? -3.176 -10.883 13.18 1 98.81 87 ILE A O 1
ATOM 669 N N . ALA A 1 88 ? -3.057 -12.555 11.688 1 98.88 88 ALA A N 1
ATOM 670 C CA . ALA A 1 88 ? -4.371 -12.25 11.133 1 98.88 88 ALA A CA 1
ATOM 671 C C . ALA A 1 88 ? -5.449 -12.305 12.211 1 98.88 88 ALA A C 1
ATOM 673 O O . ALA A 1 88 ? -6.34 -11.445 12.258 1 98.88 88 ALA A O 1
ATOM 674 N N . ARG A 1 89 ? -5.348 -13.242 13.109 1 98.81 89 ARG A N 1
ATOM 675 C CA . ARG A 1 89 ? -6.328 -13.414 14.172 1 98.81 89 ARG A CA 1
ATOM 676 C C . ARG A 1 89 ? -6.199 -12.312 15.219 1 98.81 89 ARG A C 1
ATOM 678 O O . ARG A 1 89 ? -7.137 -12.062 15.984 1 98.81 89 ARG A O 1
ATOM 685 N N . GLN A 1 90 ? -5.008 -11.68 15.281 1 98.69 90 GLN A N 1
ATOM 686 C CA . GLN A 1 90 ? -4.836 -10.531 16.156 1 98.69 90 GLN A CA 1
ATOM 687 C C . GLN A 1 90 ? -5.5 -9.289 15.578 1 98.69 90 GLN A C 1
ATOM 689 O O . GLN A 1 90 ? -5.734 -8.312 16.297 1 98.69 90 GLN A O 1
ATOM 694 N N . ILE A 1 91 ? -5.805 -9.289 14.297 1 98.75 91 ILE A N 1
ATOM 695 C CA . ILE A 1 91 ? -6.48 -8.188 13.617 1 98.75 91 ILE A CA 1
ATOM 696 C C . ILE A 1 91 ? -7.988 -8.422 13.633 1 98.75 91 ILE A C 1
ATOM 698 O O . ILE A 1 91 ? -8.758 -7.531 14.008 1 98.75 91 ILE A O 1
ATOM 702 N N . ASN A 1 92 ? -8.383 -9.57 13.227 1 98.69 92 ASN A N 1
ATOM 703 C CA . ASN A 1 92 ? -9.766 -10.031 13.195 1 98.69 92 ASN A CA 1
ATOM 704 C C . ASN A 1 92 ? -9.93 -11.383 13.891 1 98.69 92 ASN A C 1
ATOM 706 O O . ASN A 1 92 ? -9.766 -12.43 13.258 1 98.69 92 ASN A O 1
ATOM 710 N N . PRO A 1 93 ? -10.258 -11.367 15.125 1 98.19 93 PRO A N 1
ATOM 711 C CA . PRO A 1 93 ? -10.328 -12.602 15.906 1 98.19 93 PRO A CA 1
ATOM 712 C C . PRO A 1 93 ? -11.367 -13.586 15.359 1 98.19 93 PRO A C 1
ATOM 714 O O . PRO A 1 93 ? -11.336 -14.773 15.695 1 98.19 93 PRO A O 1
ATOM 717 N N . GLU A 1 94 ? -12.273 -13.133 14.523 1 98.38 94 GLU A N 1
ATOM 718 C CA . GLU A 1 94 ? -13.344 -13.984 14.008 1 98.38 94 GLU A CA 1
ATOM 719 C C . GLU A 1 94 ? -12.945 -14.609 12.672 1 98.38 94 GLU A C 1
ATOM 721 O O . GLU A 1 94 ? -13.68 -15.438 12.125 1 98.38 94 GLU A O 1
ATOM 726 N N . ILE A 1 95 ? -11.805 -14.289 12.172 1 98.81 95 ILE A N 1
ATOM 727 C CA . ILE A 1 95 ? -11.414 -14.789 10.859 1 98.81 95 ILE A CA 1
ATOM 728 C C . ILE A 1 95 ? -11.094 -16.281 10.953 1 98.81 95 ILE A C 1
ATOM 730 O O . ILE A 1 95 ? -10.5 -16.734 11.938 1 98.81 95 ILE A O 1
ATOM 734 N N . GLU A 1 96 ? -11.531 -17.031 9.977 1 98.88 96 GLU A N 1
ATOM 735 C CA . GLU A 1 96 ? -11.117 -18.422 9.812 1 98.88 96 GLU A CA 1
ATOM 736 C C . GLU A 1 96 ? -9.945 -18.547 8.852 1 98.88 96 GLU A C 1
ATOM 738 O O . GLU A 1 96 ? -10.031 -18.125 7.695 1 98.88 96 GLU A O 1
ATOM 743 N N . VAL A 1 97 ? -8.828 -19.109 9.328 1 98.94 97 VAL A N 1
ATOM 744 C CA . VAL A 1 97 ? -7.652 -19.266 8.477 1 98.94 97 VAL A CA 1
ATOM 745 C C . VAL A 1 97 ? -7.254 -20.734 8.414 1 98.94 97 VAL A C 1
ATOM 747 O O . VAL A 1 97 ? -6.934 -21.344 9.438 1 98.94 97 VAL A O 1
ATOM 750 N N . GLU A 1 98 ? -7.359 -21.281 7.254 1 98.94 98 GLU A N 1
ATOM 751 C CA . GLU A 1 98 ? -6.832 -22.609 6.98 1 98.94 98 GLU A CA 1
ATOM 752 C C . GLU A 1 98 ? -5.406 -22.547 6.441 1 98.94 98 GLU A C 1
ATOM 754 O O . GLU A 1 98 ? -5.152 -21.891 5.43 1 98.94 98 GLU A O 1
ATOM 759 N N . VAL A 1 99 ? -4.492 -23.219 7.133 1 98.94 99 VAL A N 1
ATOM 760 C CA . VAL A 1 99 ? -3.074 -23.109 6.812 1 98.94 99 VAL A CA 1
ATOM 761 C C . VAL A 1 99 ? -2.586 -24.391 6.152 1 98.94 99 VAL A C 1
ATOM 763 O O . VAL A 1 99 ? -2.861 -25.5 6.641 1 98.94 99 VAL A O 1
ATOM 766 N N . HIS A 1 100 ? -1.892 -24.188 5.07 1 98.75 100 HIS A N 1
ATOM 767 C CA . HIS A 1 100 ? -1.248 -25.312 4.379 1 98.75 100 HIS A CA 1
ATOM 768 C C . HIS A 1 100 ? 0.249 -25.062 4.223 1 98.75 100 HIS A C 1
ATOM 770 O O . HIS A 1 100 ? 0.687 -23.922 4.082 1 98.75 100 HIS A O 1
ATOM 776 N N . HIS A 1 101 ? 1.04 -26.125 4.273 1 97.38 101 HIS A N 1
ATOM 777 C CA . HIS A 1 101 ? 2.471 -26.141 3.99 1 97.38 101 HIS A CA 1
ATOM 778 C C . HIS A 1 101 ? 2.762 -26.75 2.623 1 97.38 101 HIS A C 1
ATOM 780 O O . HIS A 1 101 ? 2.158 -26.344 1.622 1 97.38 101 HIS A O 1
ATOM 786 N N . GLY A 1 102 ? 3.521 -27.734 2.594 1 94.19 102 GLY A N 1
ATOM 787 C CA . GLY A 1 102 ? 3.828 -28.391 1.33 1 94.19 102 GLY A CA 1
ATOM 788 C C . GLY A 1 102 ? 2.682 -29.234 0.801 1 94.19 102 GLY A C 1
ATOM 789 O O . GLY A 1 102 ? 2.613 -29.516 -0.396 1 94.19 102 GLY A O 1
ATOM 790 N N . ASP A 1 103 ? 1.674 -29.531 1.586 1 96.5 103 ASP A N 1
ATOM 791 C CA . ASP A 1 103 ? 0.562 -30.406 1.246 1 96.5 103 ASP A CA 1
ATOM 792 C C . ASP A 1 103 ? -0.447 -29.703 0.346 1 96.5 103 ASP A C 1
ATOM 794 O O . ASP A 1 103 ? -1.345 -30.344 -0.211 1 96.5 103 ASP A O 1
ATOM 798 N N . TRP A 1 104 ? -0.335 -28.344 0.159 1 97.88 104 TRP A N 1
ATOM 799 C CA . TRP A 1 104 ? -1.328 -27.609 -0.62 1 97.88 104 TRP A CA 1
ATOM 800 C C . TRP A 1 104 ? -1.38 -28.109 -2.055 1 97.88 104 TRP A C 1
ATOM 802 O O . TRP A 1 104 ? -2.434 -28.078 -2.695 1 97.88 104 TRP A O 1
ATOM 812 N N . THR A 1 105 ? -0.249 -28.625 -2.594 1 98.19 105 THR A N 1
ATOM 813 C CA . THR A 1 105 ? -0.194 -29.062 -3.984 1 98.19 105 THR A CA 1
ATOM 814 C C . THR A 1 105 ? -1.095 -30.281 -4.207 1 98.19 105 THR A C 1
ATOM 816 O O . THR A 1 105 ? -1.718 -30.422 -5.262 1 98.19 105 THR A O 1
ATOM 819 N N . ASP A 1 106 ? -1.165 -31.109 -3.199 1 98.12 106 ASP A N 1
ATOM 820 C CA . ASP A 1 106 ? -2.012 -32.312 -3.291 1 98.12 106 ASP A CA 1
ATOM 821 C C . ASP A 1 106 ? -3.486 -31.938 -3.154 1 98.12 106 ASP A C 1
ATOM 823 O O . ASP A 1 106 ? -4.363 -32.688 -3.578 1 98.12 106 ASP A O 1
ATOM 827 N N . LYS A 1 107 ? -3.75 -30.797 -2.582 1 98.56 107 LYS A N 1
ATOM 828 C CA . LYS A 1 107 ? -5.117 -30.391 -2.273 1 98.56 107 LYS A CA 1
ATOM 829 C C . LYS A 1 107 ? -5.559 -29.219 -3.16 1 98.56 107 LYS A C 1
ATOM 831 O O . LYS A 1 107 ? -6.613 -28.625 -2.93 1 98.56 107 LYS A O 1
ATOM 836 N N . VAL A 1 108 ? -4.82 -28.922 -4.117 1 98.75 108 VAL A N 1
ATOM 837 C CA . VAL A 1 108 ? -4.949 -27.672 -4.859 1 98.75 108 VAL A CA 1
ATOM 838 C C . VAL A 1 108 ? -6.344 -27.578 -5.473 1 98.75 108 VAL A C 1
ATOM 840 O O . VAL A 1 108 ? -6.973 -26.516 -5.438 1 98.75 108 VAL A O 1
ATOM 843 N N . ASP A 1 109 ? -6.898 -28.625 -5.996 1 98.81 109 ASP A N 1
ATOM 844 C CA . ASP A 1 109 ? -8.211 -28.594 -6.633 1 98.81 109 ASP A CA 1
ATOM 845 C C . ASP A 1 109 ? -9.297 -28.219 -5.629 1 98.81 109 ASP A C 1
ATOM 847 O O . ASP A 1 109 ? -10.148 -27.375 -5.914 1 98.81 109 ASP A O 1
ATOM 851 N N . THR A 1 110 ? -9.25 -28.812 -4.477 1 98.75 110 THR A N 1
ATOM 852 C CA . THR A 1 110 ? -10.25 -28.547 -3.447 1 98.75 110 THR A CA 1
ATOM 853 C C . THR A 1 110 ? -10.125 -27.125 -2.928 1 98.75 110 THR A C 1
ATOM 855 O O . THR A 1 110 ? -11.133 -26.438 -2.715 1 98.75 110 THR A O 1
ATOM 858 N N . LEU A 1 111 ? -8.93 -26.672 -2.689 1 98.88 111 LEU A N 1
ATOM 859 C CA . LEU A 1 111 ? -8.688 -25.328 -2.186 1 98.88 111 LEU A CA 1
ATOM 860 C C . LEU A 1 111 ? -9.219 -24.281 -3.158 1 98.88 111 LEU A C 1
ATOM 862 O O . LEU A 1 111 ? -9.883 -23.328 -2.748 1 98.88 111 LEU A O 1
ATOM 866 N N . ILE A 1 112 ? -8.945 -24.5 -4.469 1 98.88 112 ILE A N 1
ATOM 867 C CA . ILE A 1 112 ? -9.367 -23.562 -5.5 1 98.88 112 ILE A CA 1
ATOM 868 C C . ILE A 1 112 ? -10.891 -23.594 -5.633 1 98.88 112 ILE A C 1
ATOM 870 O O . ILE A 1 112 ? -11.531 -22.547 -5.727 1 98.88 112 ILE A O 1
ATOM 874 N N . GLN A 1 113 ? -11.461 -24.75 -5.586 1 98.62 113 GLN A N 1
ATOM 875 C CA . GLN A 1 113 ? -12.906 -24.891 -5.734 1 98.62 113 GLN A CA 1
ATOM 876 C C . GLN A 1 113 ? -13.648 -24.156 -4.625 1 98.62 113 GLN A C 1
ATOM 878 O O . GLN A 1 113 ? -14.711 -23.578 -4.859 1 98.62 113 GLN A O 1
ATOM 883 N N . ARG A 1 114 ? -13.102 -24.125 -3.449 1 98.5 114 ARG A N 1
ATOM 884 C CA . ARG A 1 114 ? -13.75 -23.547 -2.277 1 98.5 114 ARG A CA 1
ATOM 885 C C . ARG A 1 114 ? -13.562 -22.031 -2.236 1 98.5 114 ARG A C 1
ATOM 887 O O . ARG A 1 114 ? -14.211 -21.344 -1.449 1 98.5 114 ARG A O 1
ATOM 894 N N . SER A 1 115 ? -12.734 -21.469 -3.092 1 98.69 115 SER A N 1
ATOM 895 C CA . SER A 1 115 ? -12.391 -20.062 -3.014 1 98.69 115 SER A CA 1
ATOM 896 C C . SER A 1 115 ? -13.062 -19.266 -4.125 1 98.69 115 SER A C 1
ATOM 898 O O . SER A 1 115 ? -13.352 -19.797 -5.195 1 98.69 115 SER A O 1
ATOM 900 N N . VAL A 1 116 ? -13.305 -17.969 -3.893 1 98.38 116 VAL A N 1
ATOM 901 C CA . VAL A 1 116 ? -13.891 -17.078 -4.891 1 98.38 116 VAL A CA 1
ATOM 902 C C . VAL A 1 116 ? -12.859 -16.75 -5.965 1 98.38 116 VAL A C 1
ATOM 904 O O . VAL A 1 116 ? -13.203 -16.562 -7.137 1 98.38 116 VAL A O 1
ATOM 907 N N . ILE A 1 117 ? -11.586 -16.75 -5.547 1 98.12 117 ILE A N 1
ATOM 908 C CA . ILE A 1 117 ? -10.492 -16.375 -6.43 1 98.12 117 ILE A CA 1
ATOM 909 C C . ILE A 1 117 ? -9.164 -16.844 -5.844 1 98.12 117 ILE A C 1
ATOM 911 O O . ILE A 1 117 ? -9.07 -17.109 -4.641 1 98.12 117 ILE A O 1
ATOM 915 N N . VAL A 1 118 ? -8.188 -16.969 -6.695 1 98.81 118 VAL A N 1
ATOM 916 C CA . VAL A 1 118 ? -6.855 -17.391 -6.293 1 98.81 118 VAL A CA 1
ATOM 917 C C . VAL A 1 118 ? -5.883 -16.219 -6.375 1 98.81 118 VAL A C 1
ATOM 919 O O . VAL A 1 118 ? -5.852 -15.5 -7.375 1 98.81 118 VAL A O 1
ATOM 922 N N . VAL A 1 119 ? -5.125 -16.016 -5.316 1 98.94 119 VAL A N 1
ATOM 923 C CA . VAL A 1 119 ? -4.031 -15.047 -5.312 1 98.94 119 VAL A CA 1
ATOM 924 C C . VAL A 1 119 ? -2.695 -15.781 -5.352 1 98.94 119 VAL A C 1
ATOM 926 O O . VAL A 1 119 ? -2.385 -16.562 -4.449 1 98.94 119 VAL A O 1
ATOM 929 N N . ASN A 1 120 ? -1.938 -15.547 -6.387 1 98.88 120 ASN A N 1
ATOM 930 C CA . ASN A 1 120 ? -0.592 -16.109 -6.48 1 98.88 120 ASN A CA 1
ATOM 931 C C . ASN A 1 120 ? 0.44 -15.18 -5.84 1 98.88 120 ASN A C 1
ATOM 933 O O . ASN A 1 120 ? 0.91 -14.234 -6.477 1 98.88 120 ASN A O 1
ATOM 937 N N . GLY A 1 121 ? 0.817 -15.484 -4.637 1 98.12 121 GLY A N 1
ATOM 938 C CA . GLY A 1 121 ? 1.851 -14.734 -3.932 1 98.12 121 GLY A CA 1
ATOM 939 C C . GLY A 1 121 ? 3.178 -15.469 -3.877 1 98.12 121 GLY A C 1
ATOM 940 O O . GLY A 1 121 ? 4.059 -15.109 -3.09 1 98.12 121 GLY A O 1
ATOM 941 N N . THR A 1 122 ? 3.334 -16.5 -4.66 1 96.5 122 THR A N 1
ATOM 942 C CA . THR A 1 122 ? 4.559 -17.281 -4.652 1 96.5 122 THR A CA 1
ATOM 943 C C . THR A 1 122 ? 5.586 -16.703 -5.625 1 96.5 122 THR A C 1
ATOM 945 O O . THR A 1 122 ? 5.223 -16.016 -6.578 1 96.5 122 THR A O 1
ATOM 948 N N . ASP A 1 123 ? 6.801 -17.016 -5.359 1 90.81 123 ASP A N 1
ATOM 949 C CA . ASP A 1 123 ? 7.859 -16.641 -6.293 1 90.81 123 ASP A CA 1
ATOM 950 C C . ASP A 1 123 ? 8.469 -17.859 -6.969 1 90.81 123 ASP A C 1
ATOM 952 O O . ASP A 1 123 ? 9.547 -17.797 -7.547 1 90.81 123 ASP A O 1
ATOM 956 N N . ASP A 1 124 ? 7.75 -18.969 -6.906 1 93.62 124 ASP A N 1
ATOM 957 C CA . ASP A 1 124 ? 8.203 -20.234 -7.484 1 93.62 124 ASP A CA 1
ATOM 958 C C . ASP A 1 124 ? 7.457 -20.531 -8.781 1 93.62 124 ASP A C 1
ATOM 960 O O . ASP A 1 124 ? 6.227 -20.609 -8.797 1 93.62 124 ASP A O 1
ATOM 964 N N . LEU A 1 125 ? 8.219 -20.797 -9.773 1 96.25 125 LEU A N 1
ATOM 965 C CA . LEU A 1 125 ? 7.625 -21 -11.094 1 96.25 125 LEU A CA 1
ATOM 966 C C . LEU A 1 125 ? 6.727 -22.234 -11.102 1 96.25 125 LEU A C 1
ATOM 968 O O . LEU A 1 125 ? 5.621 -22.188 -11.656 1 96.25 125 LEU A O 1
ATOM 972 N N . GLY A 1 126 ? 7.207 -23.328 -10.539 1 97.5 126 GLY A N 1
ATOM 973 C CA . GLY A 1 126 ? 6.395 -24.531 -10.484 1 97.5 126 GLY A CA 1
ATOM 974 C C . GLY A 1 126 ? 5.059 -24.328 -9.789 1 97.5 126 GLY A C 1
ATOM 975 O O . GLY A 1 126 ? 4.02 -24.75 -10.297 1 97.5 126 GLY A O 1
ATOM 976 N N . ALA A 1 127 ? 5.074 -23.688 -8.648 1 97.81 127 ALA A N 1
ATOM 977 C CA . ALA A 1 127 ? 3.861 -23.375 -7.898 1 97.81 127 ALA A CA 1
ATOM 978 C C . ALA A 1 127 ? 2.914 -22.516 -8.719 1 97.81 127 ALA A C 1
ATOM 980 O O . ALA A 1 127 ? 1.708 -22.766 -8.758 1 97.81 127 ALA A O 1
ATOM 981 N N . SER A 1 128 ? 3.457 -21.516 -9.336 1 98 128 SER A N 1
ATOM 982 C CA . SER A 1 128 ? 2.648 -20.641 -10.172 1 98 128 SER A CA 1
ATOM 983 C C . SER A 1 128 ? 1.971 -21.406 -11.297 1 98 128 SER A C 1
ATOM 985 O O . SER A 1 128 ? 0.788 -21.203 -11.578 1 98 128 SER A O 1
ATOM 987 N N . LEU A 1 129 ? 2.748 -22.266 -11.945 1 98.38 129 LEU A N 1
ATOM 988 C CA . LEU A 1 129 ? 2.195 -23.062 -13.031 1 98.38 129 LEU A CA 1
ATOM 989 C C . LEU A 1 129 ? 1.033 -23.922 -12.539 1 98.38 129 LEU A C 1
ATOM 991 O O . LEU A 1 129 ? -0.014 -23.984 -13.188 1 98.38 129 LEU A O 1
ATOM 995 N N . LEU A 1 130 ? 1.247 -24.562 -11.438 1 98.5 130 LEU A N 1
ATOM 996 C CA . LEU A 1 130 ? 0.21 -25.406 -10.867 1 98.5 130 LEU A CA 1
ATOM 997 C C . LEU A 1 130 ? -1.056 -24.609 -10.578 1 98.5 130 LEU A C 1
ATOM 999 O O . LEU A 1 130 ? -2.158 -25.047 -10.93 1 98.5 130 LEU A O 1
ATOM 1003 N N . LEU A 1 131 ? -0.945 -23.453 -10 1 98.69 131 LEU A N 1
ATOM 1004 C CA . LEU A 1 131 ? -2.078 -22.594 -9.664 1 98.69 131 LEU A CA 1
ATOM 1005 C C . LEU A 1 131 ? -2.84 -22.188 -10.914 1 98.69 131 LEU A C 1
ATOM 1007 O O . LEU A 1 131 ? -4.066 -22.297 -10.969 1 98.69 131 LEU A O 1
ATOM 1011 N N . TYR A 1 132 ? -2.105 -21.719 -11.875 1 98.44 132 TYR A N 1
ATOM 1012 C CA . TYR A 1 132 ? -2.734 -21.234 -13.102 1 98.44 132 TYR A CA 1
ATOM 1013 C C . TYR A 1 132 ? -3.469 -22.359 -13.82 1 98.44 132 TYR A C 1
ATOM 1015 O O . TYR A 1 132 ? -4.613 -22.188 -14.242 1 98.44 132 TYR A O 1
ATOM 1023 N N . ARG A 1 133 ? -2.812 -23.469 -13.969 1 98.44 133 ARG A N 1
ATOM 1024 C CA . ARG A 1 133 ? -3.371 -24.594 -14.719 1 98.44 133 ARG A CA 1
ATOM 1025 C C . ARG A 1 133 ? -4.605 -25.156 -14.031 1 98.44 133 ARG A C 1
ATOM 1027 O O . ARG A 1 133 ? -5.625 -25.406 -14.68 1 98.44 133 ARG A O 1
ATOM 1034 N N . ARG A 1 134 ? -4.551 -25.297 -12.734 1 98.62 134 ARG A N 1
ATOM 1035 C CA . ARG A 1 134 ? -5.684 -25.859 -12 1 98.62 134 ARG A CA 1
ATOM 1036 C C . ARG A 1 134 ? -6.816 -24.844 -11.883 1 98.62 134 ARG A C 1
ATOM 1038 O O . ARG A 1 134 ? -7.992 -25.203 -11.945 1 98.62 134 ARG A O 1
ATOM 1045 N N . ALA A 1 135 ? -6.477 -23.578 -11.672 1 98.69 135 ALA A N 1
ATOM 1046 C CA . ALA A 1 135 ? -7.512 -22.547 -11.641 1 98.69 135 ALA A CA 1
ATOM 1047 C C . ALA A 1 135 ? -8.305 -22.516 -12.945 1 98.69 135 ALA A C 1
ATOM 1049 O O . ALA A 1 135 ? -9.531 -22.469 -12.938 1 98.69 135 ALA A O 1
ATOM 1050 N N . ARG A 1 136 ? -7.578 -22.547 -14.039 1 98.19 136 ARG A N 1
ATOM 1051 C CA . ARG A 1 136 ? -8.234 -22.562 -15.344 1 98.19 136 ARG A CA 1
ATOM 1052 C C . ARG A 1 136 ? -9.164 -23.766 -15.477 1 98.19 136 ARG A C 1
ATOM 1054 O O . ARG A 1 136 ? -10.312 -23.609 -15.898 1 98.19 136 ARG A O 1
ATOM 1061 N N . ALA A 1 137 ? -8.648 -24.891 -15.133 1 98.25 137 ALA A N 1
ATOM 1062 C CA . ALA A 1 137 ? -9.422 -26.125 -15.227 1 98.25 137 ALA A CA 1
ATOM 1063 C C . ALA A 1 137 ? -10.695 -26.031 -14.398 1 98.25 137 ALA A C 1
ATOM 1065 O O . ALA A 1 137 ? -11.719 -26.641 -14.742 1 98.25 137 ALA A O 1
ATOM 1066 N N . LEU A 1 138 ? -10.656 -25.281 -13.312 1 98.69 138 LEU A N 1
ATOM 1067 C CA . LEU A 1 138 ? -11.781 -25.203 -12.383 1 98.69 138 LEU A CA 1
ATOM 1068 C C . LEU A 1 138 ? -12.602 -23.938 -12.609 1 98.69 138 LEU A C 1
ATOM 1070 O O . LEU A 1 138 ? -13.508 -23.641 -11.828 1 98.69 138 LEU A O 1
ATOM 1074 N N . GLY A 1 139 ? -12.258 -23.156 -13.594 1 98.31 139 GLY A N 1
ATOM 1075 C CA . GLY A 1 139 ? -13.023 -21.969 -13.969 1 98.31 139 GLY A CA 1
ATOM 1076 C C . GLY A 1 139 ? -12.82 -20.797 -13.023 1 98.31 139 GLY A C 1
ATOM 1077 O O . GLY A 1 139 ? -13.719 -19.984 -12.828 1 98.31 139 GLY A O 1
ATOM 1078 N N . LYS A 1 140 ? -11.648 -20.734 -12.391 1 98.62 140 LYS A N 1
ATOM 1079 C CA . LYS A 1 140 ? -11.367 -19.688 -11.422 1 98.62 140 LYS A CA 1
ATOM 1080 C C . LYS A 1 140 ? -10.312 -18.719 -11.961 1 98.62 140 LYS A C 1
ATOM 1082 O O . LYS A 1 140 ? -9.422 -19.109 -12.719 1 98.62 140 LYS A O 1
ATOM 1087 N N . SER A 1 141 ? -10.375 -17.453 -11.641 1 98.75 141 SER A N 1
ATOM 1088 C CA . SER A 1 141 ? -9.391 -16.453 -12.008 1 98.75 141 SER A CA 1
ATOM 1089 C C . SER A 1 141 ? -8.203 -16.453 -11.055 1 98.75 141 SER A C 1
ATOM 1091 O O . SER A 1 141 ? -8.328 -16.891 -9.906 1 98.75 141 SER A O 1
ATOM 1093 N N . VAL A 1 142 ? -7.086 -16.016 -11.57 1 98.94 142 VAL A N 1
ATOM 1094 C CA . VAL A 1 142 ? -5.871 -15.875 -10.773 1 98.94 142 VAL A CA 1
ATOM 1095 C C . VAL A 1 142 ? -5.434 -14.406 -10.75 1 98.94 142 VAL A C 1
ATOM 1097 O O . VAL A 1 142 ? -5.363 -13.758 -11.797 1 98.94 142 VAL A O 1
ATOM 1100 N N . ILE A 1 143 ? -5.23 -13.875 -9.57 1 98.94 143 ILE A N 1
ATOM 1101 C CA . ILE A 1 143 ? -4.613 -12.562 -9.391 1 98.94 143 ILE A CA 1
ATOM 1102 C C . ILE A 1 143 ? -3.113 -12.727 -9.164 1 98.94 143 ILE A C 1
ATOM 1104 O O . ILE A 1 143 ? -2.688 -13.555 -8.352 1 98.94 143 ILE A O 1
ATOM 1108 N N . ASP A 1 144 ? -2.344 -11.93 -9.852 1 98.75 144 ASP A N 1
ATOM 1109 C CA . ASP A 1 144 ? -0.888 -12.023 -9.797 1 98.75 144 ASP A CA 1
ATOM 1110 C C . ASP A 1 144 ? -0.244 -10.664 -10.047 1 98.75 144 ASP A C 1
ATOM 1112 O O . ASP A 1 144 ? -0.941 -9.648 -10.164 1 98.75 144 ASP A O 1
ATOM 1116 N N . ALA A 1 145 ? 1.078 -10.648 -9.938 1 98.19 145 ALA A N 1
ATOM 1117 C CA . ALA A 1 145 ? 1.846 -9.43 -10.195 1 98.19 145 ALA A CA 1
ATOM 1118 C C . ALA A 1 145 ? 3.16 -9.742 -10.898 1 98.19 145 ALA A C 1
ATOM 1120 O O . ALA A 1 145 ? 3.668 -10.867 -10.805 1 98.19 145 ALA A O 1
ATOM 1121 N N . TYR A 1 146 ? 3.65 -8.797 -11.633 1 94.75 146 TYR A N 1
ATOM 1122 C CA . TYR A 1 146 ? 4.977 -8.938 -12.227 1 94.75 146 TYR A CA 1
ATOM 1123 C C . TYR A 1 146 ? 6.066 -8.719 -11.18 1 94.75 146 TYR A C 1
ATOM 1125 O O . TYR A 1 146 ? 5.895 -7.918 -10.258 1 94.75 146 TYR A O 1
ATOM 1133 N N . ALA A 1 147 ? 7.137 -9.469 -11.336 1 86.75 147 ALA A N 1
ATOM 1134 C CA . ALA A 1 147 ? 8.328 -9.148 -10.555 1 86.75 147 ALA A CA 1
ATOM 1135 C C . ALA A 1 147 ? 8.938 -7.824 -11.008 1 86.75 147 ALA A C 1
ATOM 1137 O O . ALA A 1 147 ? 9.906 -7.809 -11.773 1 86.75 147 ALA A O 1
ATOM 1138 N N . SER A 1 148 ? 8.438 -6.742 -10.641 1 92 148 SER A N 1
ATOM 1139 C CA . SER A 1 148 ? 8.742 -5.418 -11.18 1 92 148 SER A CA 1
ATOM 1140 C C . SER A 1 148 ? 9.156 -4.453 -10.078 1 92 148 SER A C 1
ATOM 1142 O O . SER A 1 148 ? 8.641 -4.52 -8.961 1 92 148 SER A O 1
ATOM 1144 N N . PRO A 1 149 ? 10.094 -3.6 -10.445 1 93.81 149 PRO A N 1
ATOM 1145 C CA . PRO A 1 149 ? 10.414 -2.508 -9.523 1 93.81 149 PRO A CA 1
ATOM 1146 C C . PRO A 1 149 ? 9.281 -1.499 -9.383 1 93.81 149 PRO A C 1
ATOM 1148 O O . PRO A 1 149 ? 9.328 -0.622 -8.516 1 93.81 149 PRO A O 1
ATOM 1151 N N . LEU A 1 150 ? 8.359 -1.555 -10.289 1 97.69 150 LEU A N 1
ATOM 1152 C CA . LEU A 1 150 ? 7.133 -0.783 -10.133 1 97.69 150 LEU A CA 1
ATOM 1153 C C . LEU A 1 150 ? 5.988 -1.671 -9.648 1 97.69 150 LEU A C 1
ATOM 1155 O O . LEU A 1 150 ? 5.844 -2.809 -10.109 1 97.69 150 LEU A O 1
ATOM 1159 N N . PRO A 1 151 ? 5.199 -1.149 -8.656 1 98.56 151 PRO A N 1
ATOM 1160 C CA . PRO A 1 151 ? 3.998 -1.922 -8.336 1 98.56 151 PRO A CA 1
ATOM 1161 C C . PRO A 1 151 ? 3.201 -2.314 -9.578 1 98.56 151 PRO A C 1
ATOM 1163 O O . PRO A 1 151 ? 3.09 -1.526 -10.523 1 98.56 151 PRO A O 1
ATOM 1166 N N . SER A 1 152 ? 2.674 -3.539 -9.555 1 98.56 152 SER A N 1
ATOM 1167 C CA . SER A 1 152 ? 1.938 -4.066 -10.703 1 98.56 152 SER A CA 1
ATOM 1168 C C . SER A 1 152 ? 0.862 -5.055 -10.258 1 98.56 152 SER A C 1
ATOM 1170 O O . SER A 1 152 ? 0.869 -5.52 -9.117 1 98.56 152 SER A O 1
ATOM 1172 N N . VAL A 1 153 ? -0.074 -5.316 -11.109 1 98.81 153 VAL A N 1
ATOM 1173 C CA . VAL A 1 153 ? -1.083 -6.344 -10.852 1 98.81 153 VAL A CA 1
ATOM 1174 C C . VAL A 1 153 ? -1.735 -6.758 -12.172 1 98.81 153 VAL A C 1
ATOM 1176 O O . VAL A 1 153 ? -1.883 -5.945 -13.086 1 98.81 153 VAL A O 1
ATOM 1179 N N . TYR A 1 154 ? -2.047 -8.008 -12.273 1 98.69 154 TYR A N 1
ATOM 1180 C CA . TYR A 1 154 ? -2.848 -8.5 -13.391 1 98.69 154 TYR A CA 1
ATOM 1181 C C . TYR A 1 154 ? -3.775 -9.625 -12.945 1 98.69 154 TYR A C 1
ATOM 1183 O O . TYR A 1 154 ? -3.521 -10.281 -11.93 1 98.69 154 TYR A O 1
ATOM 1191 N N . VAL A 1 155 ? -4.844 -9.742 -13.609 1 98.81 155 VAL A N 1
ATOM 1192 C CA . VAL A 1 155 ? -5.863 -10.75 -13.336 1 98.81 155 VAL A CA 1
ATOM 1193 C C . VAL A 1 155 ? -6.082 -11.617 -14.57 1 98.81 155 VAL A C 1
ATOM 1195 O O . VAL A 1 155 ? -6.395 -11.109 -15.648 1 98.81 155 VAL A O 1
ATOM 1198 N N . THR A 1 156 ? -5.957 -12.883 -14.406 1 98.81 156 THR A N 1
ATOM 1199 C CA . THR A 1 156 ? -6.152 -13.82 -15.508 1 98.81 156 THR A CA 1
ATOM 1200 C C . THR A 1 156 ? -7.449 -14.602 -15.32 1 98.81 156 THR A C 1
ATOM 1202 O O . THR A 1 156 ? -7.582 -15.391 -14.391 1 98.81 156 THR A O 1
ATOM 1205 N N . ALA A 1 157 ?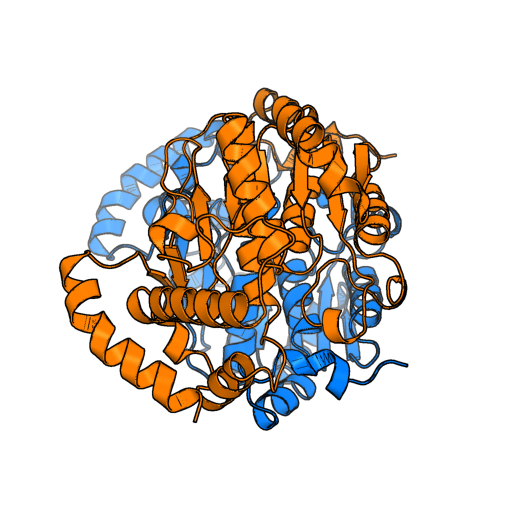 -8.375 -14.406 -16.203 1 98.44 157 ALA A N 1
ATOM 1206 C CA . ALA A 1 157 ? -9.617 -15.188 -16.203 1 98.44 157 ALA A CA 1
ATOM 1207 C C . ALA A 1 157 ? -9.383 -16.578 -16.766 1 98.44 157 ALA A C 1
ATOM 1209 O O . ALA A 1 157 ? -8.406 -16.812 -17.484 1 98.44 157 ALA A O 1
ATOM 1210 N N . PRO A 1 158 ? -10.281 -17.5 -16.484 1 97.75 158 PRO A N 1
ATOM 1211 C CA . PRO A 1 158 ? -10.109 -18.859 -16.969 1 97.75 158 PRO A CA 1
ATOM 1212 C C . PRO A 1 158 ? -10.047 -18.953 -18.5 1 97.75 158 PRO A C 1
ATOM 1214 O O . PRO A 1 158 ? -9.445 -19.875 -19.047 1 97.75 158 PRO A O 1
ATOM 1217 N N . THR A 1 159 ? -10.602 -17.969 -19.172 1 97.94 159 THR A N 1
ATOM 1218 C CA . THR A 1 159 ? -10.672 -18 -20.625 1 97.94 159 THR A CA 1
ATOM 1219 C C . THR A 1 159 ? -9.477 -17.281 -21.234 1 97.94 159 THR A C 1
ATOM 1221 O O . THR A 1 159 ? -9.281 -17.328 -22.453 1 97.94 159 THR A O 1
ATOM 1224 N N . ASP A 1 160 ? -8.75 -16.609 -20.391 1 98.25 160 ASP A N 1
ATOM 1225 C CA . ASP A 1 160 ? -7.598 -15.852 -20.891 1 98.25 160 ASP A CA 1
ATOM 1226 C C . ASP A 1 160 ? -6.402 -16.781 -21.125 1 98.25 160 ASP A C 1
ATOM 1228 O O . ASP A 1 160 ? -6.312 -17.844 -20.516 1 98.25 160 ASP A O 1
ATOM 1232 N N . LYS A 1 161 ? -5.461 -16.344 -22.016 1 96.56 161 LYS A N 1
ATOM 1233 C CA . LYS A 1 161 ? -4.148 -16.969 -22.016 1 96.56 161 LYS A CA 1
ATOM 1234 C C . LYS A 1 161 ? -3.459 -16.812 -20.672 1 96.56 161 LYS A C 1
ATOM 1236 O O . LYS A 1 161 ? -3.463 -15.734 -20.078 1 96.56 161 LYS A O 1
ATOM 1241 N N . SER A 1 162 ? -2.963 -17.938 -20.203 1 95.38 162 SER A N 1
ATOM 1242 C CA . SER A 1 162 ? -2.215 -17.875 -18.953 1 95.38 162 SER A CA 1
ATOM 1243 C C . SER A 1 162 ? -0.914 -17.109 -19.125 1 95.38 162 SER A C 1
ATOM 1245 O O . SER A 1 162 ? -0.496 -16.828 -20.25 1 95.38 162 SER A O 1
ATOM 1247 N N . HIS A 1 163 ? -0.337 -16.734 -18.016 1 95.06 163 HIS A N 1
ATOM 1248 C CA . HIS A 1 163 ? 0.92 -15.992 -18.031 1 95.06 163 HIS A CA 1
ATOM 1249 C C . HIS A 1 163 ? 1.986 -16.734 -18.828 1 95.06 163 HIS A C 1
ATOM 1251 O O . HIS A 1 163 ? 2.721 -16.125 -19.609 1 95.06 163 HIS A O 1
ATOM 1257 N N . GLU A 1 164 ? 2.039 -18.062 -18.656 1 96 164 GLU A N 1
ATOM 1258 C CA . GLU A 1 164 ? 3.029 -18.875 -19.359 1 96 164 GLU A CA 1
ATOM 1259 C C . GLU A 1 164 ? 2.783 -18.859 -20.859 1 96 164 GLU A C 1
ATOM 1261 O O . GLU A 1 164 ? 3.732 -18.844 -21.656 1 96 164 GLU A O 1
ATOM 1266 N N . GLU A 1 165 ? 1.538 -18.859 -21.234 1 96 165 GLU A N 1
ATOM 1267 C CA . GLU A 1 165 ? 1.181 -18.797 -22.656 1 96 165 GLU A CA 1
ATOM 1268 C C . GLU A 1 165 ? 1.443 -17.422 -23.234 1 96 165 GLU A C 1
ATOM 1270 O O . GLU A 1 165 ? 1.975 -17.297 -24.344 1 96 165 GLU A O 1
ATOM 1275 N N . ARG A 1 166 ? 1.103 -16.422 -22.516 1 94.88 166 ARG A N 1
ATOM 1276 C CA . ARG A 1 166 ? 1.203 -15.055 -23 1 94.88 166 ARG A CA 1
ATOM 1277 C C . ARG A 1 166 ? 2.66 -14.648 -23.203 1 94.88 166 ARG A C 1
ATOM 1279 O O . ARG A 1 166 ? 2.992 -13.953 -24.172 1 94.88 166 ARG A O 1
ATOM 1286 N N . LEU A 1 167 ? 3.488 -15.078 -22.266 1 95 167 LEU A N 1
ATOM 1287 C CA . LEU A 1 167 ? 4.883 -14.656 -22.297 1 95 167 LEU A CA 1
ATOM 1288 C C . LEU A 1 167 ? 5.742 -15.672 -23.047 1 95 167 LEU A C 1
ATOM 1290 O O . LEU A 1 167 ? 6.922 -15.422 -23.297 1 95 167 LEU A O 1
ATOM 1294 N N . GLY A 1 168 ? 5.176 -16.859 -23.312 1 95.44 168 GLY A N 1
ATOM 1295 C CA . GLY A 1 168 ? 5.875 -17.859 -24.094 1 95.44 168 GLY A CA 1
ATOM 1296 C C . GLY A 1 168 ? 6.895 -18.656 -23.297 1 95.44 168 GLY A C 1
ATOM 1297 O O . GLY A 1 168 ? 8 -18.922 -23.781 1 95.44 168 GLY A O 1
ATOM 1298 N N . TYR A 1 169 ? 6.535 -18.984 -22.047 1 96.62 169 TYR A N 1
ATOM 1299 C CA . TYR A 1 169 ? 7.438 -19.781 -21.219 1 96.62 169 TYR A CA 1
ATOM 1300 C C . TYR A 1 169 ? 7.73 -21.125 -21.859 1 96.62 169 TYR A C 1
ATOM 1302 O O . TYR A 1 169 ? 6.84 -21.75 -22.453 1 96.62 169 TYR A O 1
ATOM 1310 N N . PRO A 1 170 ? 8.984 -21.594 -21.734 1 96.62 170 PRO A N 1
ATOM 1311 C CA . PRO A 1 170 ? 9.336 -22.906 -22.281 1 96.62 170 PRO A CA 1
ATOM 1312 C C . PRO A 1 170 ? 8.742 -24.062 -21.484 1 96.62 170 PRO A C 1
ATOM 1314 O O . PRO A 1 170 ? 9.008 -25.219 -21.797 1 96.62 170 PRO A O 1
ATOM 13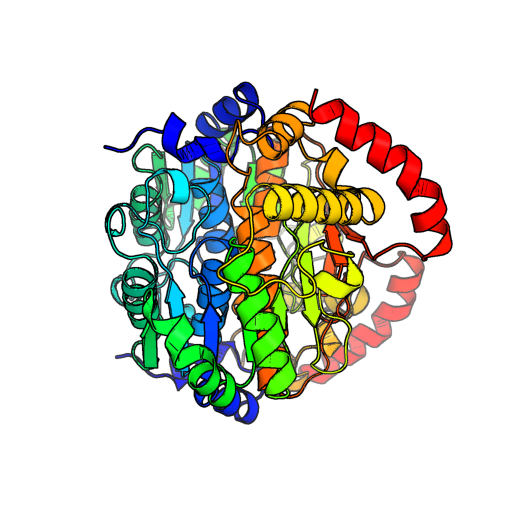17 N N . THR A 1 171 ? 7.941 -23.797 -20.547 1 96.75 171 THR A N 1
ATOM 1318 C CA . THR A 1 171 ? 7.434 -24.797 -19.609 1 96.75 171 THR A CA 1
ATOM 1319 C C . THR A 1 171 ? 6.145 -25.422 -20.141 1 96.75 171 THR A C 1
ATOM 1321 O O . THR A 1 171 ? 5.59 -26.328 -19.531 1 96.75 171 THR A O 1
ATOM 1324 N N . VAL A 1 172 ? 5.641 -24.922 -21.266 1 92.25 172 VAL A N 1
ATOM 1325 C CA . VAL A 1 172 ? 4.441 -25.516 -21.844 1 92.25 172 VAL A CA 1
ATOM 1326 C C . VAL A 1 172 ? 4.668 -27.016 -22.062 1 92.25 172 VAL A C 1
ATOM 1328 O O . VAL A 1 172 ? 5.652 -27.406 -22.688 1 92.25 172 VAL A O 1
ATOM 1331 N N . GLY A 1 173 ? 3.771 -27.828 -21.531 1 91.44 173 GLY A N 1
ATOM 1332 C CA . GLY A 1 173 ? 3.887 -29.281 -21.672 1 91.44 173 GLY A CA 1
ATOM 1333 C C . GLY A 1 173 ? 4.738 -29.922 -20.594 1 91.44 173 GLY A C 1
ATOM 1334 O O . GLY A 1 173 ? 4.836 -31.141 -20.516 1 91.44 173 GLY A O 1
ATOM 1335 N N . THR A 1 174 ? 5.395 -29.062 -19.781 1 96.88 174 THR A N 1
ATOM 1336 C CA . THR A 1 174 ? 6.195 -29.562 -18.672 1 96.88 174 THR A CA 1
ATOM 1337 C C . THR A 1 174 ? 5.371 -29.625 -17.391 1 96.88 174 THR A C 1
ATOM 1339 O O . THR A 1 174 ? 4.684 -28.656 -17.047 1 96.88 174 THR A O 1
ATOM 1342 N N . ASP A 1 175 ? 5.441 -30.812 -16.75 1 97.5 175 ASP A N 1
ATOM 1343 C CA . ASP A 1 175 ? 4.77 -30.906 -15.461 1 97.5 175 ASP A CA 1
ATOM 1344 C C . ASP A 1 175 ? 5.328 -29.875 -14.469 1 97.5 175 ASP A C 1
ATOM 1346 O O . ASP A 1 175 ? 6.535 -29.641 -14.438 1 97.5 175 ASP A O 1
ATOM 1350 N N . TRP A 1 176 ? 4.398 -29.312 -13.633 1 97.06 176 TRP A N 1
ATOM 1351 C CA .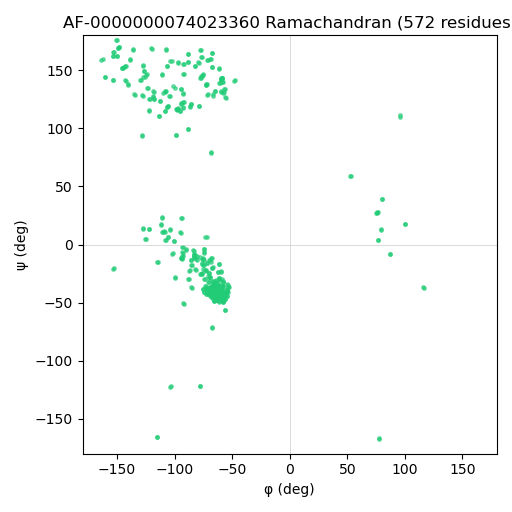 TRP A 1 176 ? 4.758 -28.203 -12.766 1 97.06 176 TRP A CA 1
ATOM 1352 C C . TRP A 1 176 ? 5.91 -28.578 -11.844 1 97.06 176 TRP A C 1
ATOM 1354 O O . TRP A 1 176 ? 6.711 -27.734 -11.453 1 97.06 176 TRP A O 1
ATOM 1364 N N . ASP A 1 177 ? 5.996 -29.875 -11.445 1 96.62 177 ASP A N 1
ATOM 1365 C CA . ASP A 1 177 ? 7 -30.312 -10.484 1 96.62 177 ASP A CA 1
ATOM 1366 C C . ASP A 1 177 ? 8.234 -30.859 -11.195 1 96.62 177 ASP A C 1
ATOM 1368 O O . ASP A 1 177 ? 9.109 -31.469 -10.562 1 96.62 177 ASP A O 1
ATOM 1372 N N . LYS A 1 178 ? 8.383 -30.703 -12.5 1 98 178 LYS A N 1
ATOM 1373 C CA . LYS A 1 178 ? 9.508 -31.188 -13.289 1 98 178 LYS A CA 1
ATOM 1374 C C . LYS A 1 178 ? 10.195 -30.031 -14.023 1 98 178 LYS A C 1
ATOM 1376 O O . LYS A 1 178 ? 11.023 -30.266 -14.906 1 98 178 LYS A O 1
ATOM 1381 N N . VAL A 1 179 ? 9.867 -28.844 -13.633 1 97.56 179 VAL A N 1
ATOM 1382 C CA . VAL A 1 179 ? 10.445 -27.672 -14.273 1 97.56 179 VAL A CA 1
ATOM 1383 C C . VAL A 1 179 ? 11.945 -27.625 -14.008 1 97.56 179 VAL A C 1
ATOM 1385 O O . VAL A 1 179 ? 12.391 -27.766 -12.867 1 97.56 179 VAL A O 1
ATOM 1388 N N . THR A 1 180 ? 12.766 -27.406 -15.016 1 96.38 180 THR A N 1
ATOM 1389 C CA . THR A 1 180 ? 14.219 -27.391 -14.898 1 96.38 180 THR A CA 1
ATOM 1390 C C . THR A 1 180 ? 14.734 -26 -14.547 1 96.38 180 THR A C 1
ATOM 1392 O O . THR A 1 180 ? 14.016 -25.016 -14.719 1 96.38 180 THR A O 1
ATOM 1395 N N . ASP A 1 181 ? 15.953 -25.953 -14.102 1 93.06 181 ASP A N 1
ATOM 1396 C CA . ASP A 1 181 ? 16.578 -24.656 -13.812 1 93.06 181 ASP A CA 1
ATOM 1397 C C . ASP A 1 181 ? 16.688 -23.797 -15.07 1 93.06 181 ASP A C 1
ATOM 1399 O O . ASP A 1 181 ? 16.547 -22.578 -15 1 93.06 181 ASP A O 1
ATOM 1403 N N . ASP A 1 182 ? 16.969 -24.453 -16.125 1 93.12 182 ASP A N 1
ATOM 1404 C CA . ASP A 1 182 ? 17.047 -23.734 -17.391 1 93.12 182 ASP A CA 1
ATOM 1405 C C . ASP A 1 182 ? 15.695 -23.109 -17.75 1 93.12 182 ASP A C 1
ATOM 1407 O O . ASP A 1 182 ? 15.633 -21.953 -18.172 1 93.12 182 ASP A O 1
ATOM 1411 N N . GLN A 1 183 ? 14.664 -23.875 -17.578 1 95.44 183 GLN A N 1
ATOM 1412 C CA . GLN A 1 183 ? 13.328 -23.375 -17.859 1 95.44 183 GLN A CA 1
ATOM 1413 C C . GLN A 1 183 ? 12.992 -22.203 -16.938 1 95.44 183 GLN A C 1
ATOM 1415 O O . GLN A 1 183 ? 12.383 -21.219 -17.359 1 95.44 183 GLN A O 1
ATOM 1420 N N . ARG A 1 184 ? 13.352 -22.312 -15.648 1 93.56 184 ARG A N 1
ATOM 1421 C CA . ARG A 1 184 ? 13.133 -21.25 -14.688 1 93.56 184 ARG A CA 1
ATOM 1422 C C . ARG A 1 184 ? 13.844 -19.969 -15.125 1 93.56 184 ARG A C 1
ATOM 1424 O O . ARG A 1 184 ? 13.273 -18.875 -15.07 1 93.56 184 ARG A O 1
ATOM 1431 N N . SER A 1 185 ? 15.086 -20.109 -15.523 1 89.69 185 SER A N 1
ATOM 1432 C CA . SER A 1 185 ? 15.883 -18.969 -15.953 1 89.69 185 SER A CA 1
ATOM 1433 C C . SER A 1 185 ? 15.289 -18.312 -17.203 1 89.69 185 SER A C 1
ATOM 1435 O O . SER A 1 185 ? 15.242 -17.094 -17.297 1 89.69 185 SER A O 1
ATOM 1437 N N . GLN A 1 186 ? 14.875 -19.125 -18.125 1 91.69 186 GLN A N 1
ATOM 1438 C CA . GLN A 1 186 ? 14.289 -18.594 -19.344 1 91.69 186 GLN A CA 1
ATOM 1439 C C . GLN A 1 186 ? 12.969 -17.891 -19.062 1 91.69 186 GLN A C 1
ATOM 1441 O O . GLN A 1 186 ? 12.688 -16.844 -19.656 1 91.69 186 GLN A O 1
ATOM 1446 N N . ALA A 1 187 ? 12.164 -18.469 -18.25 1 93.88 187 ALA A N 1
ATOM 1447 C CA . ALA A 1 187 ? 10.906 -17.828 -17.875 1 93.88 187 ALA A CA 1
ATOM 1448 C C . ALA A 1 187 ? 11.141 -16.469 -17.234 1 93.88 187 ALA A C 1
ATOM 1450 O O . ALA A 1 187 ? 10.422 -15.508 -17.516 1 93.88 187 ALA A O 1
ATOM 1451 N N . PHE A 1 188 ? 12.094 -16.453 -16.391 1 90.44 188 PHE A N 1
ATOM 1452 C CA . PHE A 1 188 ? 12.461 -15.188 -15.742 1 90.44 188 PHE A CA 1
ATOM 1453 C C . PHE A 1 188 ? 12.875 -14.148 -16.781 1 90.44 188 PHE A C 1
ATOM 1455 O O . PHE A 1 188 ? 12.508 -12.977 -16.672 1 90.44 188 PHE A O 1
ATOM 1462 N N . LEU A 1 189 ? 13.625 -14.562 -17.734 1 89.94 189 LEU A N 1
ATOM 1463 C CA . LEU A 1 189 ? 14.062 -13.664 -18.797 1 89.94 189 LEU A CA 1
ATOM 1464 C C . LEU A 1 189 ? 12.875 -13.141 -19.594 1 89.94 189 LEU A C 1
ATOM 1466 O O . LEU A 1 189 ? 12.844 -11.969 -19.984 1 89.94 189 LEU A O 1
ATOM 1470 N N . MET A 1 190 ? 11.953 -13.984 -19.906 1 93.06 190 MET A N 1
ATOM 1471 C CA . MET A 1 190 ? 10.766 -13.586 -20.672 1 93.06 190 MET A CA 1
ATOM 1472 C C . MET A 1 190 ? 9.93 -12.586 -19.875 1 93.06 190 MET A C 1
ATOM 1474 O O . MET A 1 190 ? 9.406 -11.625 -20.453 1 93.06 190 MET A O 1
ATOM 1478 N N . GLU A 1 191 ? 9.797 -12.805 -18.609 1 93.31 191 GLU A N 1
ATOM 1479 C CA . GLU A 1 191 ? 9.094 -11.844 -17.766 1 93.31 191 GLU A CA 1
ATOM 1480 C C . GLU A 1 191 ? 9.812 -10.5 -17.734 1 93.31 191 GLU A C 1
ATOM 1482 O O . GLU A 1 191 ? 9.18 -9.445 -17.828 1 93.31 191 GLU A O 1
ATOM 1487 N N . SER A 1 192 ? 11.141 -10.57 -17.516 1 92 192 SER A N 1
ATOM 1488 C CA . SER A 1 192 ? 11.938 -9.344 -17.5 1 92 192 SER A CA 1
ATOM 1489 C C . SER A 1 192 ? 11.781 -8.562 -18.797 1 92 192 SER A C 1
ATOM 1491 O O . SER A 1 192 ? 11.688 -7.332 -18.781 1 92 192 SER A O 1
ATOM 1493 N N . GLU A 1 193 ? 11.773 -9.297 -19.891 1 92.94 193 GLU A N 1
ATOM 1494 C CA . GLU A 1 193 ? 11.562 -8.664 -21.188 1 92.94 193 GLU A CA 1
ATOM 1495 C C . GLU A 1 193 ? 10.227 -7.938 -21.234 1 92.94 193 GLU A C 1
ATOM 1497 O O . GLU A 1 193 ? 10.141 -6.805 -21.703 1 92.94 193 GLU A O 1
ATOM 1502 N N . TRP A 1 194 ? 9.195 -8.609 -20.781 1 95.75 194 TRP A N 1
ATOM 1503 C CA . TRP A 1 194 ? 7.871 -8 -20.75 1 95.75 194 TRP A CA 1
ATOM 1504 C C . TRP A 1 194 ? 7.883 -6.715 -19.938 1 95.75 194 TRP A C 1
ATOM 1506 O O . TRP A 1 194 ? 7.383 -5.684 -20.391 1 95.75 194 TRP A O 1
ATOM 1516 N N . VAL A 1 195 ? 8.469 -6.742 -18.75 1 95.19 195 VAL A N 1
ATOM 1517 C CA . VAL A 1 195 ? 8.484 -5.621 -17.812 1 95.19 195 VAL A CA 1
ATOM 1518 C C . VAL A 1 195 ? 9.242 -4.445 -18.438 1 95.19 195 VAL A C 1
ATOM 1520 O O . VAL A 1 195 ? 8.773 -3.307 -18.391 1 95.19 195 VAL A O 1
ATOM 1523 N N . VAL A 1 196 ? 10.367 -4.75 -19.047 1 93.94 196 VAL A N 1
ATOM 1524 C CA . VAL A 1 196 ? 11.211 -3.699 -19.594 1 93.94 196 VAL A CA 1
ATOM 1525 C C . VAL A 1 196 ? 10.523 -3.072 -20.812 1 93.94 196 VAL A C 1
ATOM 1527 O O . VAL A 1 196 ? 10.57 -1.854 -21 1 93.94 196 VAL A O 1
ATOM 1530 N N . ILE A 1 197 ? 9.891 -3.877 -21.578 1 96.31 197 ILE A N 1
ATOM 1531 C CA . ILE A 1 197 ? 9.242 -3.385 -22.797 1 96.31 197 ILE A CA 1
ATOM 1532 C C . ILE A 1 197 ? 8.039 -2.518 -22.422 1 96.31 197 ILE A C 1
ATOM 1534 O O . ILE A 1 197 ? 7.785 -1.49 -23.047 1 96.31 197 ILE A O 1
ATOM 1538 N N . HIS A 1 198 ? 7.348 -2.906 -21.406 1 97.69 198 HIS A N 1
ATOM 1539 C CA . HIS A 1 198 ? 6.008 -2.357 -21.219 1 97.69 198 HIS A CA 1
ATOM 1540 C C . HIS A 1 198 ? 5.969 -1.391 -20.047 1 97.69 198 HIS A C 1
ATOM 1542 O O . HIS A 1 198 ? 4.906 -0.875 -19.703 1 97.69 198 HIS A O 1
ATOM 1548 N N . SER A 1 199 ? 7.078 -1.093 -19.406 1 97.25 199 SER A N 1
ATOM 1549 C CA . SER A 1 199 ? 7.125 -0.15 -18.297 1 97.25 199 SER A CA 1
ATOM 1550 C C . SER A 1 199 ? 8.461 0.583 -18.25 1 97.25 199 SER A C 1
ATOM 1552 O O . SER A 1 199 ? 9.398 0.215 -18.953 1 97.25 199 SER A O 1
ATOM 1554 N N . SER A 1 200 ? 8.531 1.588 -17.422 1 96.62 200 SER A N 1
ATOM 1555 C CA . SER A 1 200 ? 9.766 2.346 -17.234 1 96.62 200 SER A CA 1
ATOM 1556 C C . SER A 1 200 ? 10.57 1.812 -16.047 1 96.62 2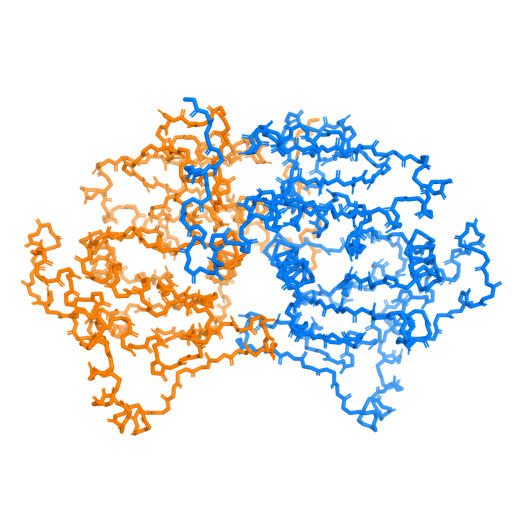00 SER A C 1
ATOM 1558 O O . SER A 1 200 ? 11.352 2.545 -15.438 1 96.62 200 SER A O 1
ATOM 1560 N N . SER A 1 201 ? 10.367 0.545 -15.633 1 94.56 201 SER A N 1
ATOM 1561 C CA . SER A 1 201 ? 10.953 -0.094 -14.461 1 94.56 201 SER A CA 1
ATOM 1562 C C . SER A 1 201 ? 12.477 0.021 -14.469 1 94.56 201 SER A C 1
ATOM 1564 O O . SER A 1 201 ? 13.094 0.193 -13.414 1 94.56 201 SER A O 1
ATOM 1566 N N . ARG A 1 202 ? 13.047 -0.026 -15.609 1 91.56 202 ARG A N 1
ATOM 1567 C CA . ARG A 1 202 ? 14.508 -0.014 -15.719 1 91.56 202 ARG A CA 1
ATOM 1568 C C . ARG A 1 202 ? 15.086 1.283 -15.164 1 91.56 202 ARG A C 1
ATOM 1570 O O . ARG A 1 202 ? 16.25 1.328 -14.766 1 91.56 202 ARG A O 1
ATOM 1577 N N . ASN A 1 203 ? 14.289 2.354 -15.133 1 94 203 ASN A N 1
ATOM 1578 C CA . ASN A 1 203 ? 14.766 3.66 -14.695 1 94 203 ASN A CA 1
ATOM 1579 C C . ASN A 1 203 ? 14.93 3.717 -13.18 1 94 203 ASN A C 1
ATOM 1581 O O . ASN A 1 203 ? 15.469 4.688 -12.648 1 94 203 ASN A O 1
ATOM 1585 N N . TYR A 1 204 ? 14.539 2.625 -12.484 1 93.5 204 TYR A N 1
ATOM 1586 C CA . TYR A 1 204 ? 14.438 2.744 -11.031 1 93.5 204 TYR A CA 1
ATOM 1587 C C . TYR A 1 204 ? 15.234 1.646 -10.344 1 93.5 204 TYR A C 1
ATOM 1589 O O . TYR A 1 204 ? 15.031 1.384 -9.156 1 93.5 204 TYR A O 1
ATOM 1597 N N . ILE A 1 205 ? 16.078 0.986 -11.141 1 90.06 205 ILE A N 1
ATOM 1598 C CA . ILE A 1 205 ? 16.906 -0.064 -10.555 1 90.06 205 ILE A CA 1
ATOM 1599 C C . ILE A 1 205 ? 18.328 0.011 -11.133 1 90.06 205 ILE A C 1
ATOM 1601 O O . ILE A 1 205 ? 18.547 0.611 -12.188 1 90.06 205 ILE A O 1
ATOM 1605 N N . ASP A 1 206 ? 19.203 -0.585 -10.375 1 88.38 206 ASP A N 1
ATOM 1606 C CA . ASP A 1 206 ? 20.562 -0.765 -10.844 1 88.38 206 ASP A CA 1
ATOM 1607 C C . ASP A 1 206 ? 20.672 -1.945 -11.812 1 88.38 206 ASP A C 1
ATOM 1609 O O . ASP A 1 206 ? 20.547 -3.102 -11.398 1 88.38 206 ASP A O 1
ATOM 1613 N N . LEU A 1 207 ? 21.078 -1.653 -13 1 81.69 207 LEU A N 1
ATOM 1614 C CA . LEU A 1 207 ? 21.031 -2.65 -14.062 1 81.69 207 LEU A CA 1
ATOM 1615 C C . LEU A 1 207 ? 22.078 -3.734 -13.836 1 81.69 207 LEU A C 1
ATOM 1617 O O . LEU A 1 207 ? 21.875 -4.891 -14.211 1 81.69 207 LEU A O 1
ATOM 1621 N N . ASP A 1 208 ? 23.125 -3.354 -13.164 1 81.81 208 ASP A N 1
ATOM 1622 C CA . ASP A 1 208 ? 24.141 -4.348 -12.844 1 81.81 208 ASP A CA 1
ATOM 1623 C C . ASP A 1 208 ? 23.609 -5.375 -11.844 1 81.81 208 ASP A C 1
ATOM 1625 O O . ASP A 1 208 ? 23.922 -6.566 -11.945 1 81.81 208 ASP A O 1
ATOM 1629 N N . ILE A 1 209 ? 22.875 -4.871 -11.016 1 82.56 209 ILE A N 1
ATOM 1630 C CA . ILE A 1 209 ? 22.312 -5.758 -10.008 1 82.56 209 ILE A CA 1
ATOM 1631 C C . ILE A 1 209 ? 21.266 -6.664 -10.648 1 82.56 209 ILE A C 1
ATOM 1633 O O . ILE A 1 209 ? 21.156 -7.844 -10.305 1 82.56 209 ILE A O 1
ATOM 1637 N N . VAL A 1 210 ? 20.5 -6.133 -11.578 1 78.81 210 VAL A N 1
ATOM 1638 C CA . VAL A 1 210 ? 19.531 -6.938 -12.305 1 78.81 210 VAL A CA 1
ATOM 1639 C C . VAL A 1 210 ? 20.25 -8.086 -13.016 1 78.81 210 VAL A C 1
ATOM 1641 O O . VAL A 1 210 ? 19.766 -9.219 -13.031 1 78.81 210 VAL A O 1
ATOM 1644 N N . GLY A 1 211 ? 21.359 -7.734 -13.516 1 78.38 211 GLY A N 1
ATOM 1645 C CA . GLY A 1 211 ? 22.156 -8.766 -14.164 1 78.38 211 GLY A CA 1
ATOM 1646 C C . GLY A 1 211 ? 22.578 -9.883 -13.211 1 78.38 211 GLY A C 1
ATOM 1647 O O . GLY A 1 211 ? 22.484 -11.062 -13.562 1 78.38 211 GLY A O 1
ATOM 1648 N N . ASP A 1 212 ? 22.922 -9.469 -12.031 1 82.62 212 ASP A N 1
ATOM 1649 C CA . ASP A 1 212 ? 23.312 -10.438 -11.023 1 82.62 212 ASP A CA 1
ATOM 1650 C C . ASP A 1 212 ? 22.141 -11.32 -10.609 1 82.62 212 ASP A C 1
ATOM 1652 O O . ASP A 1 212 ? 22.328 -12.508 -10.328 1 82.62 212 ASP A O 1
ATOM 1656 N N . VAL A 1 213 ? 21.016 -10.781 -10.617 1 79.5 213 VAL A N 1
ATOM 1657 C CA . VAL A 1 213 ? 19.812 -11.523 -10.25 1 79.5 213 VAL A CA 1
ATOM 1658 C C . VAL A 1 213 ? 19.484 -12.539 -11.344 1 79.5 213 VAL A C 1
ATOM 1660 O O . VAL A 1 213 ? 19.219 -13.703 -11.062 1 79.5 213 VAL A O 1
ATOM 1663 N N . VAL A 1 214 ? 19.625 -12.078 -12.516 1 73.5 214 VAL A N 1
ATOM 1664 C CA . VAL A 1 214 ? 19.328 -12.93 -13.656 1 73.5 214 VAL A CA 1
ATOM 1665 C C . VAL A 1 214 ? 20.328 -14.07 -13.727 1 73.5 214 VAL A C 1
ATOM 1667 O O . VAL A 1 214 ? 19.969 -15.203 -14.055 1 73.5 214 VAL A O 1
ATOM 1670 N N . ALA A 1 215 ? 21.531 -13.789 -13.281 1 75.31 215 ALA A N 1
ATOM 1671 C CA . ALA A 1 215 ? 22.609 -14.781 -13.336 1 75.31 215 ALA A CA 1
ATOM 1672 C C . ALA A 1 215 ? 22.562 -15.711 -12.133 1 75.31 215 ALA A C 1
ATOM 1674 O O . ALA A 1 215 ? 23.344 -16.656 -12.039 1 75.31 215 ALA A O 1
ATOM 1675 N N . GLY A 1 216 ? 21.625 -15.383 -11.227 1 74.75 216 GLY A N 1
ATOM 1676 C CA . GLY A 1 216 ? 21.484 -16.219 -10.039 1 74.75 216 GLY A CA 1
ATOM 1677 C C . GLY A 1 216 ? 22.531 -15.938 -8.984 1 74.75 216 GLY A C 1
ATOM 1678 O O . GLY A 1 216 ? 22.703 -16.719 -8.047 1 74.75 216 GLY A O 1
ATOM 1679 N N . LYS A 1 217 ? 23.266 -14.844 -9.102 1 78.31 217 LYS A N 1
ATOM 1680 C CA . LYS A 1 217 ? 24.359 -14.484 -8.188 1 78.31 217 LYS A CA 1
ATOM 1681 C C . LYS A 1 217 ? 23.812 -13.727 -6.977 1 78.31 217 LYS A C 1
ATOM 1683 O O . LYS A 1 217 ? 24.516 -13.594 -5.969 1 78.31 217 LYS A O 1
ATOM 1688 N N . ARG A 1 218 ? 22.625 -13.273 -7.211 1 80.88 218 ARG A N 1
ATOM 1689 C CA . ARG A 1 218 ? 22.016 -12.477 -6.156 1 80.88 218 ARG A CA 1
ATOM 1690 C C . ARG A 1 218 ? 20.516 -12.695 -6.102 1 80.88 218 ARG A C 1
ATOM 1692 O O . ARG A 1 218 ? 19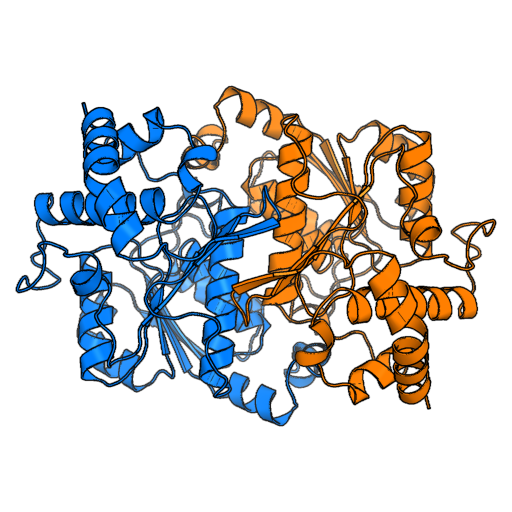.891 -13.031 -7.113 1 80.88 218 ARG A O 1
ATOM 1699 N N . SER A 1 219 ? 20.047 -12.508 -4.914 1 80.81 219 SER A N 1
ATOM 1700 C CA . SER A 1 219 ? 18.594 -12.594 -4.742 1 80.81 219 SER A CA 1
ATOM 1701 C C . SER A 1 219 ? 17.891 -11.391 -5.359 1 80.81 219 SER A C 1
ATOM 1703 O O . SER A 1 219 ? 18.5 -10.328 -5.535 1 80.81 219 SER A O 1
ATOM 1705 N N . ARG A 1 220 ? 16.625 -11.617 -5.629 1 84.44 220 ARG A N 1
ATOM 1706 C CA . ARG A 1 220 ? 15.805 -10.555 -6.195 1 84.44 220 ARG A CA 1
ATOM 1707 C C . ARG A 1 220 ? 15.734 -9.352 -5.258 1 84.44 220 ARG A C 1
ATOM 1709 O O . ARG A 1 220 ? 15.664 -9.516 -4.039 1 84.44 220 ARG A O 1
ATOM 1716 N N . MET A 1 221 ? 15.812 -8.242 -5.809 1 90.62 221 MET A N 1
ATOM 1717 C CA . MET A 1 221 ? 15.656 -7.012 -5.043 1 90.62 221 MET A CA 1
ATOM 1718 C C . MET A 1 221 ? 14.188 -6.738 -4.742 1 90.62 221 MET A C 1
ATOM 1720 O O . MET A 1 221 ? 13.312 -7.055 -5.551 1 90.62 221 MET A O 1
ATOM 1724 N N . SER A 1 222 ? 13.93 -6.238 -3.631 1 94.31 222 SER A N 1
ATOM 1725 C CA . SER A 1 222 ? 12.586 -5.852 -3.205 1 94.31 222 SER A CA 1
ATOM 1726 C C . SER A 1 222 ? 12.641 -4.734 -2.168 1 94.31 222 SER A C 1
ATOM 1728 O O . SER A 1 222 ? 13.531 -4.707 -1.323 1 94.31 222 SER A O 1
ATOM 1730 N N . PHE A 1 223 ? 11.766 -3.887 -2.277 1 97.12 223 PHE A N 1
ATOM 1731 C CA . PHE A 1 223 ? 11.68 -2.688 -1.451 1 97.12 223 PHE A CA 1
ATOM 1732 C C . PHE A 1 223 ? 10.289 -2.539 -0.847 1 97.12 223 PHE A C 1
ATOM 1734 O O . PHE A 1 223 ? 9.289 -2.828 -1.504 1 97.12 223 PHE A O 1
ATOM 1741 N N . ALA A 1 224 ? 10.219 -2.107 0.35 1 98.5 224 ALA A N 1
ATOM 1742 C CA . ALA A 1 224 ? 9.008 -2.17 1.164 1 98.5 224 ALA A CA 1
ATOM 1743 C C . ALA A 1 224 ? 7.84 -1.482 0.463 1 98.5 224 ALA A C 1
ATOM 1745 O O . ALA A 1 224 ? 6.797 -2.1 0.23 1 98.5 224 ALA A O 1
ATOM 1746 N N . PRO A 1 225 ? 7.957 -0.184 0.077 1 98.44 225 PRO A N 1
ATOM 1747 C CA . PRO A 1 225 ? 6.77 0.465 -0.486 1 98.44 225 PRO A CA 1
ATOM 1748 C C . PRO A 1 225 ? 6.312 -0.177 -1.793 1 98.44 225 PRO A C 1
ATOM 1750 O O . PRO A 1 225 ? 5.113 -0.2 -2.086 1 98.44 225 PRO A O 1
ATOM 1753 N N . MET A 1 226 ? 7.242 -0.688 -2.594 1 98 226 MET A N 1
ATOM 1754 C CA . MET A 1 226 ? 6.891 -1.365 -3.84 1 98 226 MET A CA 1
ATOM 1755 C C . MET A 1 226 ? 6.102 -2.639 -3.561 1 98 226 MET A C 1
ATOM 1757 O O . MET A 1 226 ? 5.016 -2.834 -4.109 1 98 226 MET A O 1
ATOM 1761 N N . VAL A 1 227 ? 6.602 -3.426 -2.635 1 98.56 227 VAL A N 1
ATOM 1762 C CA . VAL A 1 227 ? 6.023 -4.73 -2.33 1 98.56 227 VAL A CA 1
ATOM 1763 C C . VAL A 1 227 ? 4.664 -4.551 -1.658 1 98.56 227 VAL A C 1
ATOM 1765 O O . VAL A 1 227 ? 3.693 -5.219 -2.02 1 98.56 227 VAL A O 1
ATOM 1768 N N . ILE A 1 228 ? 4.566 -3.645 -0.707 1 98.88 228 ILE A N 1
ATOM 1769 C CA . ILE A 1 228 ? 3.344 -3.438 0.065 1 98.88 228 ILE A CA 1
ATOM 1770 C C . ILE A 1 228 ? 2.264 -2.834 -0.83 1 98.88 228 ILE A C 1
ATOM 1772 O O . ILE A 1 228 ? 1.106 -3.256 -0.789 1 98.88 228 ILE A O 1
ATOM 1776 N N . THR A 1 229 ? 2.648 -1.876 -1.686 1 98.88 229 THR A N 1
ATOM 1777 C CA . THR A 1 229 ? 1.69 -1.322 -2.637 1 98.88 229 THR A CA 1
ATOM 1778 C C . THR A 1 229 ? 1.18 -2.406 -3.582 1 98.88 229 THR A C 1
ATOM 1780 O O . THR A 1 229 ? -0.023 -2.496 -3.84 1 98.88 229 THR A O 1
ATOM 1783 N N . THR A 1 230 ? 2.064 -3.229 -4.094 1 98.81 230 THR A N 1
ATOM 1784 C CA . THR A 1 230 ? 1.667 -4.305 -4.996 1 98.81 230 THR A CA 1
ATOM 1785 C C . THR A 1 230 ? 0.644 -5.219 -4.332 1 98.81 230 THR A C 1
ATOM 1787 O O . THR A 1 230 ? -0.387 -5.543 -4.926 1 98.81 230 THR A O 1
ATOM 1790 N N . GLY A 1 231 ? 0.917 -5.605 -3.082 1 98.88 231 GLY A N 1
ATOM 1791 C CA . GLY A 1 231 ? -0.026 -6.438 -2.354 1 98.88 231 GLY A CA 1
ATOM 1792 C C . GLY A 1 231 ? -1.393 -5.797 -2.197 1 98.88 231 GLY A C 1
ATOM 1793 O O . GLY A 1 231 ? -2.416 -6.48 -2.252 1 98.88 231 GLY A O 1
ATOM 1794 N N . GLN A 1 232 ? -1.412 -4.504 -2.033 1 98.94 232 GLN A N 1
ATOM 1795 C CA . GLN A 1 232 ? -2.691 -3.816 -1.89 1 98.94 232 GLN A CA 1
ATOM 1796 C C . GLN A 1 232 ? -3.428 -3.742 -3.225 1 98.94 232 GLN A C 1
ATOM 1798 O O . GLN A 1 232 ? -4.66 -3.797 -3.264 1 98.94 232 GLN A O 1
ATOM 1803 N N . LEU A 1 233 ? -2.658 -3.582 -4.309 1 98.88 233 LEU A N 1
ATOM 1804 C CA . LEU A 1 233 ? -3.297 -3.66 -5.617 1 98.88 233 LEU A CA 1
ATOM 1805 C C . LEU A 1 233 ? -3.969 -5.016 -5.816 1 98.88 233 LEU A C 1
ATOM 1807 O O . LEU A 1 233 ? -5.082 -5.09 -6.344 1 98.88 233 LEU A O 1
ATOM 1811 N N . MET A 1 234 ? -3.299 -6.059 -5.414 1 98.94 234 MET A N 1
ATOM 1812 C CA . MET A 1 234 ? -3.898 -7.387 -5.461 1 98.94 234 MET A CA 1
ATOM 1813 C C . MET A 1 234 ? -5.152 -7.453 -4.598 1 98.94 234 MET A C 1
ATOM 1815 O O . MET A 1 234 ? -6.16 -8.031 -5.004 1 98.94 234 MET A O 1
ATOM 1819 N N . CYS A 1 235 ? -5.098 -6.836 -3.428 1 98.94 235 CYS A N 1
ATOM 1820 C CA . CYS A 1 235 ? -6.227 -6.805 -2.506 1 98.94 235 CYS A CA 1
ATOM 1821 C C . CYS A 1 235 ? -7.441 -6.148 -3.152 1 98.94 235 CYS A C 1
ATOM 1823 O O . CYS A 1 235 ? -8.562 -6.648 -3.027 1 98.94 235 CYS A O 1
ATOM 1825 N N . TYR A 1 236 ? -7.223 -5.008 -3.871 1 98.81 236 TYR A N 1
ATOM 1826 C CA . TYR A 1 236 ? -8.32 -4.359 -4.586 1 98.81 236 TYR A CA 1
ATOM 1827 C C . TYR A 1 236 ? -9.016 -5.336 -5.523 1 98.81 236 TYR A C 1
ATOM 1829 O O . TYR A 1 236 ? -10.242 -5.387 -5.578 1 98.81 236 TYR A O 1
ATOM 1837 N N . GLU A 1 237 ? -8.258 -6.102 -6.227 1 98.88 237 GLU A N 1
ATOM 1838 C CA . GLU A 1 237 ? -8.82 -7.023 -7.211 1 98.88 237 GLU A CA 1
ATOM 1839 C C . GLU A 1 237 ? -9.586 -8.156 -6.535 1 98.88 237 GLU A C 1
ATOM 1841 O O . GLU A 1 237 ? -10.602 -8.625 -7.055 1 98.88 237 GLU A O 1
ATOM 1846 N N . VAL A 1 238 ? -9.086 -8.633 -5.375 1 98.94 238 VAL A N 1
ATOM 1847 C CA . VAL A 1 238 ? -9.805 -9.656 -4.625 1 98.94 238 VAL A CA 1
ATOM 1848 C C . VAL A 1 238 ? -11.156 -9.109 -4.18 1 98.94 238 VAL A C 1
ATOM 1850 O O . VAL A 1 238 ? -12.18 -9.789 -4.316 1 98.94 238 VAL A O 1
ATOM 1853 N N . VAL A 1 239 ? -11.164 -7.926 -3.645 1 98.81 239 VAL A N 1
ATOM 1854 C CA . VAL A 1 239 ? -12.398 -7.301 -3.188 1 98.81 239 VAL A CA 1
ATOM 1855 C C . VAL A 1 239 ? -13.383 -7.188 -4.352 1 98.81 239 VAL A C 1
ATOM 1857 O O . VAL A 1 239 ? -14.57 -7.492 -4.203 1 98.81 239 VAL A O 1
ATOM 1860 N N . ASN A 1 240 ? -12.891 -6.738 -5.516 1 98.5 240 ASN A N 1
ATOM 1861 C CA . ASN A 1 240 ? -13.742 -6.672 -6.699 1 98.5 240 ASN A CA 1
ATOM 1862 C C . ASN A 1 240 ? -14.352 -8.031 -7.027 1 98.5 240 ASN A C 1
ATOM 1864 O O . ASN A 1 240 ? -15.547 -8.125 -7.316 1 98.5 240 ASN A O 1
ATOM 1868 N N . ALA A 1 241 ? -13.539 -9.055 -6.949 1 98.69 241 ALA A N 1
ATOM 1869 C CA . ALA A 1 241 ? -14.008 -10.406 -7.258 1 98.69 241 ALA A CA 1
ATOM 1870 C C . ALA A 1 241 ? -15.086 -10.852 -6.273 1 98.69 241 ALA A C 1
ATOM 1872 O O . ALA A 1 241 ? -16.125 -11.383 -6.68 1 98.69 241 ALA A O 1
ATOM 1873 N N . VAL A 1 242 ? -14.867 -10.617 -4.988 1 98.75 242 VAL A N 1
ATOM 1874 C CA . VAL A 1 242 ? -15.805 -11.023 -3.943 1 98.75 242 VAL A CA 1
ATOM 1875 C C . VAL A 1 242 ? -17.125 -10.297 -4.121 1 98.75 242 VAL A C 1
ATOM 1877 O O . VAL A 1 242 ? -18.203 -10.883 -3.932 1 98.75 242 VAL A O 1
ATOM 1880 N N . LEU A 1 243 ? -17.062 -9.062 -4.566 1 98.25 243 LEU A N 1
ATOM 1881 C CA . LEU A 1 243 ? -18.25 -8.219 -4.621 1 98.25 243 LEU A CA 1
ATOM 1882 C C . LEU A 1 243 ? -18.922 -8.312 -5.988 1 98.25 243 LEU A C 1
ATOM 1884 O O . LEU A 1 243 ? -19.969 -7.703 -6.211 1 98.25 243 LEU A O 1
ATOM 1888 N N . GLY A 1 244 ? -18.281 -8.992 -6.922 1 97.38 244 GLY A N 1
ATOM 1889 C CA . GLY A 1 244 ? -18.844 -9.125 -8.258 1 97.38 244 GLY A CA 1
ATOM 1890 C C . GLY A 1 244 ? -18.703 -7.859 -9.086 1 97.38 244 GLY A C 1
ATOM 1891 O O . GLY A 1 244 ? -19.562 -7.551 -9.914 1 97.38 244 GLY A O 1
ATOM 1892 N N . ARG A 1 245 ? -17.688 -7.082 -8.781 1 96.81 245 ARG A N 1
ATOM 1893 C CA . ARG A 1 245 ? -17.391 -5.867 -9.531 1 96.81 245 ARG A CA 1
ATOM 1894 C C . ARG A 1 245 ? -16.391 -6.148 -10.648 1 96.81 245 ARG A C 1
ATOM 1896 O O . ARG A 1 245 ? -15.664 -7.141 -10.609 1 96.81 245 ARG A O 1
ATOM 1903 N N . PRO A 1 246 ? -16.422 -5.293 -11.703 1 96.56 246 PRO A N 1
ATOM 1904 C CA . PRO A 1 246 ? -15.398 -5.469 -12.734 1 96.56 246 PRO A CA 1
ATOM 1905 C C . PRO A 1 246 ? -13.977 -5.312 -12.188 1 96.56 246 PRO A C 1
ATOM 1907 O O . PRO A 1 246 ? -13.742 -4.473 -11.312 1 96.56 246 PRO A O 1
ATOM 1910 N N . HIS A 1 247 ? -13.109 -6.16 -12.734 1 97.69 247 HIS A N 1
ATOM 1911 C CA . HIS A 1 247 ? -11.703 -5.98 -12.398 1 97.69 247 HIS A CA 1
ATOM 1912 C C . HIS A 1 247 ? -11.156 -4.684 -12.984 1 97.69 247 HIS A C 1
ATOM 1914 O O . HIS A 1 247 ? -11.641 -4.215 -14.023 1 97.69 247 HIS A O 1
ATOM 1920 N N . GLY A 1 248 ? -10.125 -4.141 -12.305 1 96.38 248 GLY A N 1
ATOM 1921 C CA . GLY A 1 248 ? -9.484 -2.92 -12.773 1 96.38 248 GLY A CA 1
ATOM 1922 C C . GLY A 1 248 ? -8.43 -3.164 -13.836 1 96.38 248 GLY A C 1
ATOM 1923 O O . GLY A 1 248 ? -7.883 -2.217 -14.406 1 96.38 248 GLY A O 1
ATOM 1924 N N . THR A 1 249 ? -8.125 -4.461 -14.055 1 97.81 249 THR A N 1
ATOM 1925 C CA . THR A 1 249 ? -7.086 -4.816 -15.016 1 97.81 249 THR A CA 1
ATOM 1926 C C . THR A 1 249 ? -7.391 -6.16 -15.672 1 97.81 249 THR A C 1
ATOM 1928 O O . THR A 1 249 ? -8.391 -6.805 -15.344 1 97.81 249 THR A O 1
ATOM 1931 N N . ASP A 1 250 ? -6.633 -6.484 -16.734 1 97.81 250 ASP A N 1
ATOM 1932 C CA . ASP A 1 250 ? -6.746 -7.762 -17.422 1 97.81 250 ASP A CA 1
ATOM 1933 C C . ASP A 1 250 ? -5.465 -8.586 -17.281 1 97.81 250 ASP A C 1
ATOM 1935 O O . ASP A 1 250 ? -4.66 -8.336 -16.391 1 97.81 250 ASP A O 1
ATOM 1939 N N . ASN A 1 251 ? -5.32 -9.641 -18.094 1 98.25 251 ASN A N 1
ATOM 1940 C CA . ASN A 1 251 ? -4.211 -10.57 -17.906 1 98.25 251 ASN A CA 1
ATOM 1941 C C . ASN A 1 251 ? -2.891 -9.961 -18.375 1 98.25 251 ASN A C 1
ATOM 1943 O O . ASN A 1 251 ? -1.824 -10.539 -18.156 1 98.25 251 ASN A O 1
ATOM 1947 N N . ARG A 1 252 ? -2.916 -8.781 -19 1 97.38 252 ARG A N 1
ATOM 1948 C CA . ARG A 1 252 ? -1.684 -8.086 -19.359 1 97.38 252 ARG A CA 1
ATOM 1949 C C . ARG A 1 252 ? -1.215 -7.191 -18.219 1 97.38 252 ARG A C 1
ATOM 1951 O O . ARG A 1 252 ? -0.027 -6.875 -18.109 1 97.38 252 ARG A O 1
ATOM 1958 N N . GLY A 1 253 ? -2.172 -6.688 -17.422 1 98.31 253 GLY A N 1
ATOM 1959 C CA . GLY A 1 253 ? -1.88 -5.918 -16.219 1 98.31 253 GLY A CA 1
ATOM 1960 C C . GLY A 1 253 ? -1.482 -4.484 -16.516 1 98.31 253 GLY A C 1
ATOM 1961 O O . GLY A 1 253 ? -1.798 -3.955 -17.578 1 98.31 253 GLY A O 1
ATOM 1962 N N . TYR A 1 254 ? -0.956 -3.82 -15.562 1 98.75 254 TYR A N 1
ATOM 1963 C CA . TYR A 1 254 ? -0.377 -2.484 -15.648 1 98.75 254 TYR A CA 1
ATOM 1964 C C . TYR A 1 254 ? 0.682 -2.275 -14.578 1 98.75 254 TYR A C 1
ATOM 1966 O O . TYR A 1 254 ? 0.83 -3.102 -13.672 1 98.75 254 TYR A O 1
ATOM 1974 N N . PHE A 1 255 ? 1.461 -1.241 -14.727 1 98.75 255 PHE A N 1
ATOM 1975 C CA . PHE A 1 255 ? 2.496 -0.823 -13.789 1 98.75 255 PHE A CA 1
ATOM 1976 C C . PHE A 1 255 ? 2.201 0.567 -13.234 1 98.75 255 PHE A C 1
ATOM 1978 O O . PHE A 1 255 ? 1.976 1.508 -14 1 98.75 255 PHE A O 1
ATOM 1985 N N . PHE A 1 256 ? 2.156 0.667 -11.969 1 98.75 256 PHE A N 1
ATOM 1986 C CA . PHE A 1 256 ? 1.981 1.972 -11.344 1 98.75 256 PHE A CA 1
ATOM 1987 C C . PHE A 1 256 ? 3.33 2.605 -11.023 1 98.75 256 PHE A C 1
ATOM 1989 O O . PHE A 1 256 ? 4.121 2.047 -10.258 1 98.75 256 PHE A O 1
ATOM 1996 N N . ASN A 1 257 ? 3.619 3.742 -11.641 1 98.56 257 ASN A N 1
ATOM 1997 C CA . ASN A 1 257 ? 4.859 4.484 -11.438 1 98.56 257 ASN A CA 1
ATOM 1998 C C . ASN A 1 257 ? 4.672 5.633 -10.453 1 98.56 257 ASN A C 1
ATOM 2000 O O . ASN A 1 257 ? 4.285 6.734 -10.844 1 98.56 257 ASN A O 1
ATOM 2004 N N . PRO A 1 258 ? 4.957 5.398 -9.172 1 97.44 258 PRO A N 1
ATOM 2005 C CA . PRO A 1 258 ? 4.754 6.445 -8.164 1 97.44 258 PRO A CA 1
ATOM 2006 C C . PRO A 1 258 ? 5.746 7.598 -8.305 1 97.44 258 PRO A C 1
ATOM 2008 O O . PRO A 1 258 ? 5.555 8.656 -7.695 1 97.44 258 PRO A O 1
ATOM 2011 N N . TYR A 1 259 ? 6.801 7.434 -9.086 1 97.19 259 TYR A N 1
ATOM 2012 C CA . TYR A 1 259 ? 7.828 8.453 -9.25 1 97.19 259 TYR A CA 1
ATOM 2013 C C . TYR A 1 259 ? 7.391 9.5 -10.273 1 97.19 259 TYR A C 1
ATOM 2015 O O . TYR A 1 259 ? 7.934 10.609 -10.297 1 97.19 259 TYR A O 1
ATOM 2023 N N . LYS A 1 260 ? 6.453 9.086 -11.102 1 97.38 260 LYS A N 1
ATOM 2024 C CA . LYS A 1 260 ? 6.016 9.984 -12.164 1 97.38 260 LYS A CA 1
ATOM 2025 C C . LYS A 1 260 ? 4.5 10.18 -12.133 1 97.38 260 LYS A C 1
ATOM 2027 O O . LYS A 1 260 ? 3.938 10.859 -12.992 1 97.38 260 LYS A O 1
ATOM 2032 N N . ALA A 1 261 ? 3.852 9.617 -11.133 1 96.81 261 ALA A N 1
ATOM 2033 C CA . ALA A 1 261 ? 2.396 9.68 -11.016 1 96.81 261 ALA A CA 1
ATOM 2034 C C . ALA A 1 261 ? 1.728 9.203 -12.305 1 96.81 261 ALA A C 1
ATOM 2036 O O . ALA A 1 261 ? 0.91 9.914 -12.891 1 96.81 261 ALA A O 1
ATOM 2037 N N . ARG A 1 262 ? 2.059 7.941 -12.641 1 97.25 262 ARG A N 1
ATOM 2038 C CA . ARG A 1 262 ? 1.564 7.387 -13.898 1 97.25 262 ARG A CA 1
ATOM 2039 C C . ARG A 1 262 ? 1.2 5.914 -13.742 1 97.25 262 ARG A C 1
ATOM 2041 O O . ARG A 1 262 ? 1.867 5.176 -13.008 1 97.25 262 ARG A O 1
ATOM 2048 N N . ALA A 1 263 ? 0.144 5.543 -14.367 1 97.94 263 ALA A N 1
ATOM 2049 C CA . ALA A 1 263 ? -0.131 4.129 -14.609 1 97.94 263 ALA A CA 1
ATOM 2050 C C . ALA A 1 263 ? 0.316 3.715 -16 1 97.94 263 ALA A C 1
ATOM 2052 O O . ALA A 1 263 ? -0.183 4.238 -17 1 97.94 263 ALA A O 1
ATOM 2053 N N . GLU A 1 264 ? 1.241 2.834 -16.094 1 98.25 264 GLU A N 1
ATOM 2054 C CA . GLU A 1 264 ? 1.807 2.406 -17.375 1 98.25 264 GLU A CA 1
ATOM 2055 C C . GLU A 1 264 ? 1.165 1.107 -17.859 1 98.25 264 GLU A C 1
ATOM 2057 O O . GLU A 1 264 ? 1.302 0.065 -17.219 1 98.25 264 GLU A O 1
ATOM 2062 N N . ARG A 1 265 ? 0.516 1.207 -18.953 1 97.44 265 ARG A N 1
ATOM 2063 C CA . ARG A 1 265 ? -0.128 0.043 -19.547 1 97.44 265 ARG A CA 1
ATOM 2064 C C . ARG A 1 265 ? 0.759 -0.583 -20.625 1 97.44 265 ARG A C 1
ATOM 2066 O O . ARG A 1 265 ? 1.624 0.089 -21.188 1 97.44 265 ARG A O 1
ATOM 2073 N N . PRO A 1 266 ? 0.509 -1.861 -20.859 1 97.44 266 PRO A N 1
ATOM 2074 C CA . PRO A 1 266 ? 1.316 -2.518 -21.891 1 97.44 266 PRO A CA 1
ATOM 2075 C C . PRO A 1 266 ? 1.188 -1.848 -23.25 1 97.44 266 PRO A C 1
ATOM 2077 O O . PRO A 1 266 ? 0.091 -1.441 -23.641 1 97.44 266 PRO A O 1
ATOM 2080 N N . LYS A 1 267 ? 2.275 -1.757 -23.906 1 97.25 267 LYS A N 1
ATOM 2081 C CA . LYS A 1 267 ? 2.342 -1.141 -25.234 1 97.25 267 LYS A CA 1
ATOM 2082 C C . LYS A 1 267 ? 1.61 -1.989 -26.266 1 97.25 267 LYS A C 1
ATOM 2084 O O . LYS A 1 267 ? 1.45 -3.197 -26.094 1 97.25 267 LYS A O 1
ATOM 2089 N N . PRO A 1 268 ? 1.264 -1.286 -27.375 1 96.19 268 PRO A N 1
ATOM 2090 C CA . PRO A 1 268 ? 0.682 -2.062 -28.469 1 96.19 268 PRO A CA 1
ATOM 2091 C C . PRO A 1 268 ? 1.642 -3.115 -29.016 1 96.19 268 PRO A C 1
ATOM 2093 O O . PRO A 1 268 ? 2.859 -2.92 -28.984 1 96.19 268 PRO A O 1
ATOM 2096 N N . ALA A 1 269 ? 1.058 -4.172 -29.531 1 93.69 269 ALA A N 1
ATOM 2097 C CA . ALA A 1 269 ? 1.818 -5.332 -29.984 1 93.69 269 ALA A CA 1
ATOM 2098 C C . ALA A 1 269 ? 2.893 -4.926 -31 1 93.69 269 ALA A C 1
ATOM 2100 O O . ALA A 1 269 ? 4.012 -5.441 -30.953 1 93.69 269 ALA A O 1
ATOM 2101 N N . ILE A 1 270 ? 2.605 -4.066 -31.859 1 95.69 270 ILE A N 1
ATOM 2102 C CA . ILE A 1 270 ? 3.527 -3.662 -32.906 1 95.69 270 ILE A CA 1
ATOM 2103 C C . ILE A 1 270 ? 4.727 -2.938 -32.312 1 95.69 270 ILE A C 1
ATOM 2105 O O . ILE A 1 270 ? 5.867 -3.152 -32.719 1 95.69 270 ILE A O 1
ATOM 2109 N N . VAL A 1 271 ? 4.414 -2.072 -31.391 1 95.62 271 VAL A N 1
ATOM 2110 C CA . VAL A 1 271 ? 5.484 -1.339 -30.719 1 95.62 271 VAL A CA 1
ATOM 2111 C C . VAL A 1 271 ? 6.367 -2.311 -29.938 1 95.62 271 VAL A C 1
ATOM 2113 O O . VAL A 1 271 ? 7.594 -2.217 -29.984 1 95.62 271 VAL A O 1
ATOM 2116 N N . ALA A 1 272 ? 5.75 -3.191 -29.219 1 95.12 272 ALA A N 1
ATOM 2117 C CA . ALA A 1 272 ? 6.48 -4.191 -28.453 1 95.12 272 ALA A CA 1
ATOM 2118 C C . ALA A 1 272 ? 7.367 -5.047 -29.359 1 95.12 272 ALA A C 1
ATOM 2120 O O . ALA A 1 272 ? 8.5 -5.363 -29 1 95.12 272 ALA A O 1
ATOM 2121 N N . ALA A 1 273 ? 6.816 -5.418 -30.469 1 94.25 273 ALA A N 1
ATOM 2122 C CA . ALA A 1 273 ? 7.559 -6.25 -31.422 1 94.25 273 ALA A CA 1
ATOM 2123 C C . ALA A 1 273 ? 8.812 -5.527 -31.906 1 94.25 273 ALA A C 1
ATOM 2125 O O . ALA A 1 273 ? 9.852 -6.152 -32.125 1 94.25 273 ALA A O 1
ATOM 2126 N N . ILE A 1 274 ? 8.711 -4.285 -32.094 1 95.5 274 ILE A N 1
ATOM 2127 C CA . ILE A 1 274 ? 9.812 -3.475 -32.594 1 95.5 274 ILE A CA 1
ATOM 2128 C C . ILE A 1 274 ? 10.898 -3.355 -31.516 1 95.5 274 ILE A C 1
ATOM 2130 O O . ILE A 1 274 ? 12.086 -3.379 -31.828 1 95.5 274 ILE A O 1
ATOM 2134 N N . MET A 1 275 ? 10.469 -3.35 -30.281 1 95 275 MET A N 1
ATOM 2135 C CA . MET A 1 275 ? 11.391 -3.117 -29.172 1 95 275 MET A CA 1
ATOM 2136 C C . MET A 1 275 ? 12.039 -4.422 -28.719 1 95 275 MET A C 1
ATOM 2138 O O . MET A 1 275 ? 13.125 -4.41 -28.141 1 95 275 MET A O 1
ATOM 2142 N N . ARG A 1 276 ? 11.484 -5.465 -28.969 1 93.75 276 ARG A N 1
ATOM 2143 C CA . ARG A 1 276 ? 11.828 -6.758 -28.375 1 93.75 276 ARG A CA 1
ATOM 2144 C C . ARG A 1 276 ? 13.273 -7.133 -28.688 1 93.75 276 ARG A C 1
ATOM 2146 O O . ARG A 1 276 ? 14.023 -7.508 -27.797 1 93.75 276 ARG A O 1
ATOM 2153 N N . PRO A 1 277 ? 13.727 -7 -29.953 1 93.12 277 PRO A N 1
ATOM 2154 C CA . PRO A 1 277 ? 15.109 -7.383 -30.234 1 93.12 277 PRO A CA 1
ATOM 2155 C C . PRO A 1 277 ? 16.125 -6.535 -29.484 1 93.12 277 PRO A C 1
ATOM 2157 O O . PRO A 1 277 ? 17.141 -7.051 -29.016 1 93.12 277 PRO A O 1
ATOM 2160 N N . LEU A 1 278 ? 15.859 -5.34 -29.344 1 92.25 278 LEU A N 1
ATOM 2161 C CA . LEU A 1 278 ? 16.766 -4.441 -28.625 1 92.25 278 LEU A CA 1
ATOM 2162 C C . LEU A 1 278 ? 16.797 -4.77 -27.141 1 92.25 278 LEU A C 1
ATOM 2164 O O . LEU A 1 278 ? 17.859 -4.781 -26.516 1 92.25 278 LEU A O 1
ATOM 2168 N N . VAL A 1 279 ? 15.656 -5.031 -26.641 1 91.06 279 VAL A N 1
ATOM 2169 C CA . VAL A 1 279 ? 15.539 -5.336 -25.219 1 91.06 279 VAL A CA 1
ATOM 2170 C C . VAL A 1 279 ? 16.203 -6.68 -24.922 1 91.06 279 VAL A C 1
ATOM 2172 O O . VAL A 1 279 ? 16.891 -6.828 -23.906 1 91.06 279 VAL A O 1
ATOM 2175 N N . ARG A 1 280 ? 16 -7.605 -25.781 1 88.81 280 ARG A N 1
ATOM 2176 C CA . ARG A 1 280 ? 16.641 -8.906 -25.609 1 88.81 280 ARG A CA 1
ATOM 2177 C C . ARG A 1 280 ? 18.156 -8.789 -25.641 1 88.81 280 ARG A C 1
ATOM 2179 O O . ARG A 1 280 ? 18.844 -9.43 -24.844 1 88.81 280 ARG A O 1
ATOM 2186 N N . LYS A 1 281 ? 18.641 -7.984 -26.516 1 88.81 281 LYS A N 1
ATOM 2187 C CA . LYS A 1 281 ? 20.078 -7.75 -26.578 1 88.81 281 LYS A CA 1
ATOM 2188 C C . LYS A 1 281 ? 20.578 -7.094 -25.297 1 88.81 281 LYS A C 1
ATOM 2190 O O . LYS A 1 281 ? 21.641 -7.469 -24.781 1 88.81 281 LYS A O 1
ATOM 2195 N N . PHE A 1 282 ? 19.797 -6.16 -24.891 1 84.81 282 PHE A N 1
ATOM 2196 C CA . PHE A 1 282 ? 20.141 -5.449 -23.656 1 84.81 282 PHE A CA 1
ATOM 2197 C C . PHE A 1 282 ? 20.203 -6.406 -22.484 1 84.81 282 PHE A C 1
ATOM 2199 O O . PHE A 1 282 ? 21.188 -6.434 -21.734 1 84.81 282 PHE A O 1
ATOM 2206 N N . LEU A 1 283 ? 19.219 -7.293 -22.312 1 85.88 283 LEU A N 1
ATOM 2207 C CA . LEU A 1 283 ? 19.109 -8.211 -21.188 1 85.88 283 LEU A CA 1
ATOM 2208 C C . LEU A 1 283 ? 20.188 -9.289 -21.25 1 85.88 283 LEU A C 1
ATOM 2210 O O . LEU A 1 283 ? 20.766 -9.656 -20.234 1 85.88 283 LEU A O 1
ATOM 2214 N N . ASN A 1 284 ? 20.438 -9.727 -22.453 1 83.5 284 ASN A N 1
ATOM 2215 C CA . ASN A 1 284 ? 21.5 -10.703 -22.625 1 83.5 284 ASN A CA 1
ATOM 2216 C C . ASN A 1 284 ? 22.859 -10.117 -22.281 1 83.5 284 ASN A C 1
ATOM 2218 O O . ASN A 1 284 ? 23.734 -10.828 -21.781 1 83.5 284 ASN A O 1
ATOM 2222 N N . GLY A 1 285 ? 23.016 -8.867 -22.5 1 81.5 285 GLY A N 1
ATOM 2223 C CA . GLY A 1 285 ? 24.25 -8.188 -22.172 1 81.5 285 GLY A CA 1
ATOM 2224 C C . GLY A 1 285 ? 24.469 -8.047 -20.672 1 81.5 285 GLY A C 1
ATOM 2225 O O . GLY A 1 285 ? 25.609 -7.992 -20.219 1 81.5 285 GLY A O 1
ATOM 2226 N N . LEU A 1 286 ? 23.406 -8.062 -19.953 1 77.94 286 LEU A N 1
ATOM 2227 C CA . LEU A 1 286 ? 23.5 -7.918 -18.5 1 77.94 286 LEU A CA 1
ATOM 2228 C C . LEU A 1 286 ? 23.938 -9.234 -17.859 1 77.94 286 LEU A C 1
ATOM 2230 O O . LEU A 1 286 ? 24.422 -9.234 -16.719 1 77.94 286 LEU A O 1
ATOM 2234 N N . MET A 1 287 ? 23.672 -10.344 -18.516 1 72.44 287 MET A N 1
ATOM 2235 C CA . MET A 1 287 ? 23.953 -11.664 -17.969 1 72.44 287 MET A CA 1
ATOM 2236 C C . MET A 1 287 ? 25.422 -12.031 -18.156 1 72.44 287 MET A C 1
ATOM 2238 O O . MET A 1 287 ? 25.891 -13.023 -17.594 1 72.44 287 MET A O 1
ATOM 2242 N N . LYS A 1 288 ? 26.141 -11.258 -18.984 1 66.19 288 LYS A N 1
ATOM 2243 C CA . LYS A 1 288 ? 27.562 -11.492 -19.203 1 66.19 288 LYS A CA 1
ATOM 2244 C C . LYS A 1 288 ? 28.406 -10.734 -18.188 1 66.19 288 LYS A C 1
ATOM 2246 O O . LYS A 1 288 ? 28.062 -9.617 -17.797 1 66.19 288 LYS A O 1
ATOM 2251 N N . MET B 1 1 ? 20.656 -13.617 15.055 1 85.19 1 MET B N 1
ATOM 2252 C CA . MET B 1 1 ? 20.922 -12.266 15.523 1 85.19 1 MET B CA 1
ATOM 2253 C C . MET B 1 1 ? 20.656 -11.242 14.422 1 85.19 1 MET B C 1
ATOM 2255 O O . MET B 1 1 ? 20.969 -11.492 13.258 1 85.19 1 MET B O 1
ATOM 2259 N N . PHE B 1 2 ? 20.047 -10.078 14.711 1 94.94 2 PHE B N 1
ATOM 2260 C CA . PHE B 1 2 ? 19.719 -9.031 13.75 1 94.94 2 PHE B CA 1
ATOM 2261 C C . PHE B 1 2 ? 20.984 -8.312 13.281 1 94.94 2 PHE B C 1
ATOM 2263 O O . PHE B 1 2 ? 21.828 -7.953 14.102 1 94.94 2 PHE B O 1
ATOM 2270 N N . GLU B 1 3 ? 21.125 -8.219 11.992 1 96.81 3 GLU B N 1
ATOM 2271 C CA . GLU B 1 3 ? 22.141 -7.387 11.352 1 96.81 3 GLU B CA 1
ATOM 2272 C C . GLU B 1 3 ? 21.5 -6.457 10.312 1 96.81 3 GLU B C 1
ATOM 2274 O O . GLU B 1 3 ? 20.828 -6.914 9.391 1 96.81 3 GLU B O 1
ATOM 2279 N N . TYR B 1 4 ? 21.812 -5.223 10.461 1 98 4 TYR B N 1
ATOM 2280 C CA . TYR B 1 4 ? 21.219 -4.227 9.578 1 98 4 TYR B CA 1
ATOM 2281 C C . TYR B 1 4 ? 21.547 -4.535 8.117 1 98 4 TYR B C 1
ATOM 2283 O O . TYR B 1 4 ? 20.688 -4.387 7.246 1 98 4 TYR B O 1
ATOM 2291 N N . SER B 1 5 ? 22.781 -4.953 7.895 1 96.69 5 SER B N 1
ATOM 2292 C CA . SER B 1 5 ? 23.188 -5.238 6.523 1 96.69 5 SER B CA 1
ATOM 2293 C C . SER B 1 5 ? 22.391 -6.402 5.941 1 96.69 5 SER B C 1
ATOM 2295 O O . SER B 1 5 ? 22.016 -6.379 4.766 1 96.69 5 SER B O 1
ATOM 2297 N N . GLU B 1 6 ? 22.141 -7.391 6.727 1 96.69 6 GLU B N 1
ATOM 2298 C CA . GLU B 1 6 ? 21.328 -8.516 6.289 1 96.69 6 GLU B CA 1
ATOM 2299 C C . GLU B 1 6 ? 19.859 -8.094 6.102 1 96.69 6 GLU B C 1
ATOM 2301 O O . GLU B 1 6 ? 19.234 -8.453 5.109 1 96.69 6 GLU B O 1
ATOM 2306 N N . PHE B 1 7 ? 19.375 -7.316 6.973 1 97.62 7 PHE B N 1
ATOM 2307 C CA . PHE B 1 7 ? 18.016 -6.789 7.004 1 97.62 7 PHE B CA 1
ATOM 2308 C C . PHE B 1 7 ? 17.703 -6.012 5.73 1 97.62 7 PHE B C 1
ATOM 2310 O O . PHE B 1 7 ? 16.625 -6.141 5.16 1 97.62 7 PHE B O 1
ATOM 2317 N N . THR B 1 8 ? 18.75 -5.293 5.195 1 97.75 8 THR B N 1
ATOM 2318 C CA . THR B 1 8 ? 18.516 -4.375 4.086 1 97.75 8 THR B CA 1
ATOM 2319 C C . THR B 1 8 ? 19.109 -4.922 2.793 1 97.75 8 THR B C 1
ATOM 2321 O O . THR B 1 8 ? 19.234 -4.199 1.802 1 97.75 8 THR B O 1
ATOM 2324 N N . THR B 1 9 ? 19.516 -6.145 2.812 1 95.81 9 THR B N 1
ATOM 2325 C CA . THR B 1 9 ? 20.234 -6.719 1.679 1 95.81 9 THR B CA 1
ATOM 2326 C C . THR B 1 9 ? 19.391 -6.629 0.408 1 95.81 9 THR B C 1
ATOM 2328 O O . THR B 1 9 ? 19.922 -6.324 -0.666 1 95.81 9 THR B O 1
ATOM 2331 N N . ARG B 1 10 ? 18.125 -6.828 0.555 1 95.38 10 ARG B N 1
ATOM 2332 C CA . ARG B 1 10 ? 17.25 -6.902 -0.618 1 95.38 10 ARG B CA 1
ATOM 2333 C C . ARG B 1 10 ? 16.859 -5.508 -1.096 1 95.38 10 ARG B C 1
ATOM 2335 O O . ARG B 1 10 ? 16.281 -5.355 -2.168 1 95.38 10 ARG B O 1
ATOM 2342 N N . ASN B 1 11 ? 17.156 -4.469 -0.307 1 97.19 11 ASN B N 1
ATOM 2343 C CA . ASN B 1 11 ? 16.938 -3.096 -0.754 1 97.19 11 ASN B CA 1
ATOM 2344 C C . ASN B 1 11 ? 17.906 -2.709 -1.867 1 97.19 11 ASN B C 1
ATOM 2346 O O . ASN B 1 11 ? 17.625 -1.803 -2.654 1 97.19 11 ASN B O 1
ATOM 2350 N N . ILE B 1 12 ? 19.109 -3.385 -1.823 1 95.38 12 ILE B N 1
ATOM 2351 C CA . ILE B 1 12 ? 20.188 -3.012 -2.736 1 95.38 12 ILE B CA 1
ATOM 2352 C C . ILE B 1 12 ? 19.781 -3.344 -4.172 1 95.38 12 ILE B C 1
ATOM 2354 O O . ILE B 1 12 ? 19.391 -4.477 -4.465 1 95.38 12 ILE B O 1
ATOM 2358 N N . GLY B 1 13 ? 19.875 -2.441 -5.043 1 93.19 13 GLY B N 1
ATOM 2359 C CA . GLY B 1 13 ? 19.344 -2.469 -6.398 1 93.19 13 GLY B CA 1
ATOM 2360 C C . GLY B 1 13 ? 18.297 -1.405 -6.656 1 93.19 13 GLY B C 1
ATOM 2361 O O . GLY B 1 13 ? 18.219 -0.857 -7.758 1 93.19 13 GLY B O 1
ATOM 2362 N N . PHE B 1 14 ? 17.469 -1.208 -5.535 1 94.44 14 PHE B N 1
ATOM 2363 C CA . PHE B 1 14 ? 16.547 -0.067 -5.555 1 94.44 14 PHE B CA 1
ATOM 2364 C C . PHE B 1 14 ? 17.266 1.198 -5.086 1 94.44 14 PHE B C 1
ATOM 2366 O O . PHE B 1 14 ? 16.953 2.299 -5.543 1 94.44 14 PHE B O 1
ATOM 2373 N N . VAL B 1 15 ? 18.125 0.945 -4.113 1 96.38 15 VAL B N 1
ATOM 2374 C CA . VAL B 1 15 ? 19.047 1.965 -3.619 1 96.38 15 VAL B CA 1
ATOM 2375 C C . VAL B 1 15 ? 20.484 1.422 -3.633 1 96.38 15 VAL B C 1
ATOM 2377 O O . VAL B 1 15 ? 20.688 0.207 -3.621 1 96.38 15 VAL B O 1
ATOM 2380 N N . THR B 1 16 ? 21.422 2.262 -3.729 1 94.81 16 THR B N 1
ATOM 2381 C CA . THR B 1 16 ? 22.812 1.866 -3.586 1 94.81 16 THR B CA 1
ATOM 2382 C C . THR B 1 16 ? 23.172 1.667 -2.115 1 94.81 16 THR B C 1
ATOM 2384 O O . THR B 1 16 ? 22.406 2.041 -1.228 1 94.81 16 THR B O 1
ATOM 2387 N N . GLN B 1 17 ? 24.328 1.062 -1.884 1 95.62 17 GLN B N 1
ATOM 2388 C CA . GLN B 1 17 ? 24.812 0.925 -0.513 1 95.62 17 GLN B CA 1
ATOM 2389 C C . GLN B 1 17 ? 24.938 2.287 0.165 1 95.62 17 GLN B C 1
ATOM 2391 O O . GLN B 1 17 ? 24.578 2.441 1.331 1 95.62 17 GLN B O 1
ATOM 2396 N N . ALA B 1 18 ? 25.469 3.246 -0.575 1 97.62 18 ALA B N 1
ATOM 2397 C CA . ALA B 1 18 ? 25.609 4.598 -0.043 1 97.62 18 ALA B CA 1
ATOM 2398 C C . ALA B 1 18 ? 24.25 5.215 0.274 1 97.62 18 ALA B C 1
ATOM 2400 O O . ALA B 1 18 ? 24.094 5.895 1.29 1 97.62 18 ALA B O 1
ATOM 2401 N N . GLU B 1 19 ? 23.328 5.012 -0.55 1 98.12 19 GLU B N 1
ATOM 2402 C CA . GLU B 1 19 ? 21.984 5.523 -0.334 1 98.12 19 GLU B CA 1
ATOM 2403 C C . GLU B 1 19 ? 21.312 4.836 0.855 1 98.12 19 GLU B C 1
ATOM 2405 O O . GLU B 1 19 ? 20.547 5.465 1.598 1 98.12 19 GLU B O 1
ATOM 2410 N N . GLN B 1 20 ? 21.594 3.561 1.029 1 98.56 20 GLN B N 1
ATOM 2411 C CA . GLN B 1 20 ? 21.078 2.85 2.191 1 98.56 20 GLN B CA 1
ATOM 2412 C C . GLN B 1 20 ? 21.609 3.443 3.488 1 98.56 20 GLN B C 1
ATOM 2414 O O . GLN B 1 20 ? 20.891 3.543 4.484 1 98.56 20 GLN B O 1
ATOM 2419 N N . GLU B 1 21 ? 22.812 3.834 3.455 1 98.62 21 GLU B N 1
ATOM 2420 C CA . GLU B 1 21 ? 23.391 4.488 4.621 1 98.62 21 GLU B CA 1
ATOM 2421 C C . GLU B 1 21 ? 22.734 5.836 4.891 1 98.62 21 GLU B C 1
ATOM 2423 O O . GLU B 1 21 ? 22.547 6.223 6.043 1 98.62 21 GLU B O 1
ATOM 2428 N N . LYS B 1 22 ? 22.391 6.523 3.83 1 98.75 22 LYS B N 1
ATOM 2429 C CA . LYS B 1 22 ? 21.641 7.77 4 1 98.75 22 LYS B CA 1
ATOM 2430 C C . LYS B 1 22 ? 20.297 7.516 4.684 1 98.75 22 LYS B C 1
ATOM 2432 O O . LYS B 1 22 ? 19.875 8.297 5.543 1 98.75 22 LYS B O 1
ATOM 2437 N N . LEU B 1 23 ? 19.656 6.473 4.289 1 98.88 23 LEU B N 1
ATOM 2438 C CA . LEU B 1 23 ? 18.406 6.102 4.934 1 98.88 23 LEU B CA 1
ATOM 2439 C C . LEU B 1 23 ? 18.625 5.797 6.414 1 98.88 23 LEU B C 1
ATOM 2441 O O . LEU B 1 23 ? 17.844 6.238 7.266 1 98.88 23 LEU B O 1
ATOM 2445 N N . ARG B 1 24 ? 19.641 5.074 6.691 1 98.81 24 ARG B N 1
ATOM 2446 C CA . ARG B 1 24 ? 19.953 4.684 8.062 1 98.81 24 ARG B CA 1
ATOM 2447 C C . ARG B 1 24 ? 20.219 5.91 8.93 1 98.81 24 ARG B C 1
ATOM 2449 O O . ARG B 1 24 ? 19.875 5.918 10.117 1 98.81 24 ARG B O 1
ATOM 2456 N N . ASP B 1 25 ? 20.719 6.969 8.359 1 98.62 25 ASP B N 1
ATOM 2457 C CA . ASP B 1 25 ? 21.125 8.156 9.102 1 98.62 25 ASP B CA 1
ATOM 2458 C C . ASP B 1 25 ? 20.016 9.188 9.148 1 98.62 25 ASP B C 1
ATOM 2460 O O . ASP B 1 25 ? 20.078 10.148 9.922 1 98.62 25 ASP B O 1
ATOM 2464 N N . ALA B 1 26 ? 19.016 9.023 8.391 1 98.81 26 ALA B N 1
ATOM 2465 C CA . ALA B 1 26 ? 17.969 10.039 8.219 1 98.81 26 ALA B CA 1
ATOM 2466 C C . ALA B 1 26 ? 17.047 10.086 9.422 1 98.81 26 ALA B C 1
ATOM 2468 O O . ALA B 1 26 ? 16.781 9.062 10.062 1 98.81 26 ALA B O 1
ATOM 2469 N N . THR B 1 27 ? 16.547 11.289 9.75 1 98.88 27 THR B N 1
ATOM 2470 C CA . THR B 1 27 ? 15.492 11.516 10.727 1 98.88 27 THR B CA 1
ATOM 2471 C C . THR B 1 27 ? 14.227 12.031 10.039 1 98.88 27 THR B C 1
ATOM 2473 O O . THR B 1 27 ? 14.266 13.047 9.344 1 98.88 27 THR B O 1
ATOM 2476 N N . VAL B 1 28 ? 13.172 11.32 10.242 1 98.94 28 VAL B N 1
ATOM 2477 C CA . VAL B 1 28 ? 11.891 11.688 9.656 1 98.94 28 VAL B CA 1
ATOM 2478 C C . VAL B 1 28 ? 10.875 11.961 10.758 1 98.94 28 VAL B C 1
ATOM 2480 O O . VAL B 1 28 ? 10.758 11.195 11.719 1 98.94 28 VAL B O 1
ATOM 2483 N N . PHE B 1 29 ? 10.148 13.07 10.688 1 98.94 29 PHE B N 1
ATOM 2484 C CA . PHE B 1 29 ? 9.078 13.391 11.617 1 98.94 29 PHE B CA 1
ATOM 2485 C C . PHE B 1 29 ? 7.715 13.031 11.031 1 98.94 29 PHE B C 1
ATOM 2487 O O . PHE B 1 29 ? 7.32 13.578 10 1 98.94 29 PHE B O 1
ATOM 2494 N N . VAL B 1 30 ? 7.016 12.109 11.625 1 98.94 30 VAL B N 1
ATOM 2495 C CA . VAL B 1 30 ? 5.668 11.719 11.234 1 98.94 30 VAL B CA 1
ATOM 2496 C C . VAL B 1 30 ? 4.68 12.094 12.336 1 98.94 30 VAL B C 1
ATOM 2498 O O . VAL B 1 30 ? 4.668 11.492 13.406 1 98.94 30 VAL B O 1
ATOM 2501 N N . CYS B 1 31 ? 3.861 13.055 12.047 1 98.88 31 CYS B N 1
ATOM 2502 C CA . CYS B 1 31 ? 2.82 13.469 12.977 1 98.88 31 CYS B CA 1
ATOM 2503 C C . CYS B 1 31 ? 1.497 12.781 12.664 1 98.88 31 CYS B C 1
ATOM 2505 O O . CYS B 1 31 ? 0.882 13.055 11.633 1 98.88 31 CYS B O 1
ATOM 2507 N N . GLY B 1 32 ? 1.02 11.945 13.562 1 98.62 32 GLY B N 1
ATOM 2508 C CA . GLY B 1 32 ? -0.093 11.039 13.312 1 98.62 32 GLY B CA 1
ATOM 2509 C C . GLY B 1 32 ? 0.349 9.648 12.898 1 98.62 32 GLY B C 1
ATOM 2510 O O . GLY B 1 32 ? 0.873 9.461 11.797 1 98.62 32 GLY B O 1
ATOM 2511 N N . THR B 1 33 ? 0.116 8.68 13.781 1 98.62 33 THR B N 1
ATOM 2512 C CA . THR B 1 33 ? 0.57 7.316 13.516 1 98.62 33 THR B CA 1
ATOM 2513 C C . THR B 1 33 ? -0.616 6.391 13.273 1 98.62 33 THR B C 1
ATOM 2515 O O . THR B 1 33 ? -0.519 5.18 13.492 1 98.62 33 THR B O 1
ATOM 2518 N N . GLY B 1 34 ? -1.739 6.996 12.859 1 97.62 34 GLY B N 1
ATOM 2519 C CA . GLY B 1 34 ? -2.936 6.219 12.57 1 97.62 34 GLY B CA 1
ATOM 2520 C C . GLY B 1 34 ? -2.885 5.516 11.227 1 97.62 34 GLY B C 1
ATOM 2521 O O . GLY B 1 34 ? -1.949 4.762 10.953 1 97.62 34 GLY B O 1
ATOM 2522 N N . GLY B 1 35 ? -3.879 5.816 10.352 1 97.69 35 GLY B N 1
ATOM 2523 C CA . GLY B 1 35 ? -4.02 5.125 9.078 1 97.69 35 GLY B CA 1
ATOM 2524 C C . GLY B 1 35 ? -2.887 5.418 8.109 1 97.69 35 GLY B C 1
ATOM 2525 O O . GLY B 1 35 ? -1.958 4.617 7.973 1 97.69 35 GLY B O 1
ATOM 2526 N N . MET B 1 36 ? -2.834 6.59 7.566 1 97.94 36 MET B N 1
ATOM 2527 C CA . MET B 1 36 ? -1.867 6.926 6.523 1 97.94 36 MET B CA 1
ATOM 2528 C C . MET B 1 36 ? -0.473 7.105 7.113 1 97.94 36 MET B C 1
ATOM 2530 O O . MET B 1 36 ? 0.506 6.586 6.574 1 97.94 36 MET B O 1
ATOM 2534 N N . GLY B 1 37 ? -0.396 7.762 8.281 1 98.75 37 GLY B N 1
ATOM 2535 C CA . GLY B 1 37 ? 0.89 7.922 8.945 1 98.75 37 GLY B CA 1
ATOM 2536 C C . GLY B 1 37 ? 1.506 6.605 9.375 1 98.75 37 GLY B C 1
ATOM 2537 O O . GLY B 1 37 ? 2.705 6.383 9.195 1 98.75 37 GLY B O 1
ATOM 2538 N N . GLY B 1 38 ? 0.667 5.762 9.984 1 98.88 38 GLY B N 1
ATOM 2539 C CA . GLY B 1 38 ? 1.14 4.438 10.359 1 98.88 38 GLY B CA 1
ATOM 2540 C C . GLY B 1 38 ? 1.619 3.615 9.18 1 98.88 38 GLY B C 1
ATOM 2541 O O . GLY B 1 38 ? 2.67 2.975 9.25 1 98.88 38 GLY B O 1
ATOM 2542 N N . ALA B 1 39 ? 0.843 3.635 8.125 1 98.94 39 ALA B N 1
ATOM 2543 C CA . ALA B 1 39 ? 1.222 2.906 6.918 1 98.94 39 ALA B CA 1
ATOM 2544 C C . ALA B 1 39 ? 2.529 3.443 6.344 1 98.94 39 ALA B C 1
ATOM 2546 O O . ALA B 1 39 ? 3.354 2.678 5.836 1 98.94 39 ALA B O 1
ATOM 2547 N N . CYS B 1 40 ? 2.723 4.727 6.371 1 98.94 40 CYS B N 1
ATOM 2548 C CA . CYS B 1 40 ? 3.977 5.332 5.934 1 98.94 40 CYS B CA 1
ATOM 2549 C C . CYS B 1 40 ? 5.141 4.855 6.797 1 98.94 40 CYS B C 1
ATOM 2551 O O . CYS B 1 40 ? 6.18 4.453 6.273 1 98.94 40 CYS B O 1
ATOM 2553 N N . ILE B 1 41 ? 4.949 4.84 8.102 1 98.94 41 ILE B N 1
ATOM 2554 C CA . ILE B 1 41 ? 5.973 4.418 9.055 1 98.94 41 ILE B CA 1
ATOM 2555 C C . ILE B 1 41 ? 6.359 2.965 8.789 1 98.94 41 ILE B C 1
ATOM 2557 O O . ILE B 1 41 ? 7.543 2.615 8.805 1 98.94 41 ILE B O 1
ATOM 2561 N N . LEU B 1 42 ? 5.363 2.16 8.484 1 98.94 42 LEU B N 1
ATOM 2562 C CA . LEU B 1 42 ? 5.629 0.757 8.188 1 98.94 42 LEU B CA 1
ATOM 2563 C C . LEU B 1 42 ? 6.629 0.627 7.039 1 98.94 42 LEU B C 1
ATOM 2565 O O . LEU B 1 42 ? 7.59 -0.142 7.129 1 98.94 42 LEU B O 1
ATOM 2569 N N . GLY B 1 43 ? 6.387 1.384 5.992 1 98.94 43 GLY B N 1
ATOM 2570 C CA . GLY B 1 43 ? 7.301 1.366 4.859 1 98.94 43 GLY B CA 1
ATOM 2571 C C . GLY B 1 43 ? 8.68 1.901 5.199 1 98.94 43 GLY B C 1
ATOM 2572 O O . GLY B 1 43 ? 9.688 1.326 4.793 1 98.94 43 GLY B O 1
ATOM 2573 N N . LEU B 1 44 ? 8.758 2.939 5.98 1 98.94 44 LEU B N 1
ATOM 2574 C CA . LEU B 1 44 ? 10.016 3.605 6.301 1 98.94 44 LEU B CA 1
ATOM 2575 C C . LEU B 1 44 ? 10.898 2.705 7.152 1 98.94 44 LEU B C 1
ATOM 2577 O O . LEU B 1 44 ? 12.094 2.574 6.887 1 98.94 44 LEU B O 1
ATOM 2581 N N . VAL B 1 45 ? 10.266 2.102 8.164 1 98.94 45 VAL B N 1
ATOM 2582 C CA . VAL B 1 45 ? 11.031 1.223 9.047 1 98.94 45 VAL B CA 1
ATOM 2583 C C . VAL B 1 45 ? 11.617 0.066 8.242 1 98.94 45 VAL B C 1
ATOM 2585 O O . VAL B 1 45 ? 12.789 -0.275 8.398 1 98.94 45 VAL B O 1
ATOM 2588 N N . ARG B 1 46 ? 10.859 -0.451 7.371 1 98.88 46 ARG B N 1
ATOM 2589 C CA . ARG B 1 46 ? 11.266 -1.614 6.594 1 98.88 46 ARG B CA 1
ATOM 2590 C C . ARG B 1 46 ? 12.25 -1.219 5.496 1 98.88 46 ARG B C 1
ATOM 2592 O O . ARG B 1 46 ? 13.086 -2.023 5.086 1 98.88 46 ARG B O 1
ATOM 2599 N N . ALA B 1 47 ? 12.18 0.05 5.09 1 98.69 47 ALA B N 1
ATOM 2600 C CA . ALA B 1 47 ? 13.133 0.557 4.102 1 98.69 47 ALA B CA 1
ATOM 2601 C C . ALA B 1 47 ? 14.492 0.82 4.738 1 98.69 47 ALA B C 1
ATOM 2603 O O . ALA B 1 47 ? 15.469 1.075 4.039 1 98.69 47 ALA B O 1
ATOM 2604 N N . GLY B 1 48 ? 14.531 0.807 6.066 1 98.81 48 GLY B N 1
ATOM 2605 C CA . GLY B 1 48 ? 15.805 0.914 6.762 1 98.81 48 GLY B CA 1
ATOM 2606 C C . GLY B 1 48 ? 16.094 2.314 7.273 1 98.81 48 GLY B C 1
ATOM 2607 O O . GLY B 1 48 ? 17.234 2.65 7.57 1 98.81 48 GLY B O 1
ATOM 2608 N N . VAL B 1 49 ? 15.055 3.15 7.359 1 98.88 49 VAL B N 1
ATOM 2609 C CA . VAL B 1 49 ? 15.234 4.449 7.996 1 98.88 49 VAL B CA 1
ATOM 2610 C C . VAL B 1 49 ? 15.703 4.258 9.438 1 98.88 49 VAL B C 1
ATOM 2612 O O . VAL B 1 49 ? 15.211 3.371 10.141 1 98.88 49 VAL B O 1
ATOM 2615 N N . GLY B 1 50 ? 16.578 5.141 9.883 1 98.75 50 GLY B N 1
ATOM 2616 C CA . GLY B 1 50 ? 17.219 4.867 11.156 1 98.75 50 GLY B CA 1
ATOM 2617 C C . GLY B 1 50 ? 16.594 5.617 12.312 1 98.75 50 GLY B C 1
ATOM 2618 O O . GLY B 1 50 ? 16.719 5.203 13.469 1 98.75 50 GLY B O 1
ATOM 2619 N N . LYS B 1 51 ? 15.992 6.785 12.039 1 98.88 51 LYS B N 1
ATOM 2620 C CA . LYS B 1 51 ? 15.453 7.613 13.117 1 98.88 51 LYS B CA 1
ATOM 2621 C C . LYS B 1 51 ? 14.07 8.141 12.758 1 98.88 51 LYS B C 1
ATOM 2623 O O . LYS B 1 51 ? 13.867 8.695 11.68 1 98.88 51 LYS B O 1
ATOM 2628 N N . LEU B 1 52 ? 13.172 7.926 13.695 1 98.94 52 LEU B N 1
ATOM 2629 C CA . LEU B 1 52 ? 11.812 8.453 13.562 1 98.94 52 LEU B CA 1
ATOM 2630 C C . LEU B 1 52 ? 11.453 9.328 14.758 1 98.94 52 LEU B C 1
ATOM 2632 O O . LEU B 1 52 ? 11.812 9.016 15.898 1 98.94 52 LEU B O 1
ATOM 2636 N N . ILE B 1 53 ? 10.875 10.445 14.492 1 98.94 53 ILE B N 1
ATOM 2637 C CA . ILE B 1 53 ? 10.117 11.219 15.461 1 98.94 53 ILE B CA 1
ATOM 2638 C C . ILE B 1 53 ? 8.625 11.086 15.164 1 98.94 53 ILE B C 1
ATOM 2640 O O . ILE B 1 53 ? 8.172 11.414 14.07 1 98.94 53 ILE B O 1
ATOM 2644 N N . ILE B 1 54 ? 7.883 10.547 16.156 1 98.94 54 ILE B N 1
ATOM 2645 C CA . ILE B 1 54 ? 6.465 10.328 15.891 1 98.94 54 ILE B CA 1
ATOM 2646 C C . ILE B 1 54 ? 5.633 10.992 16.984 1 98.94 54 ILE B C 1
ATOM 2648 O O . ILE B 1 54 ? 6.098 11.141 18.125 1 98.94 54 ILE B O 1
ATOM 2652 N N . ALA B 1 55 ? 4.461 11.43 16.625 1 98.75 55 ALA B N 1
ATOM 2653 C CA . ALA B 1 55 ? 3.525 12.055 17.562 1 98.75 55 ALA B CA 1
ATOM 2654 C C . ALA B 1 55 ? 2.094 11.609 17.281 1 98.75 55 ALA B C 1
ATOM 2656 O O . ALA B 1 55 ? 1.698 11.461 16.125 1 98.75 55 ALA B O 1
ATOM 2657 N N . ASP B 1 56 ? 1.396 11.344 18.281 1 98.5 56 ASP B N 1
ATOM 2658 C CA . ASP B 1 56 ? -0.032 11.047 18.234 1 98.5 56 ASP B CA 1
ATOM 2659 C C . ASP B 1 56 ? -0.715 11.406 19.547 1 98.5 56 ASP B C 1
ATOM 2661 O O . ASP B 1 56 ? -0.047 11.609 20.562 1 98.5 56 ASP B O 1
ATOM 2665 N N . LEU B 1 57 ? -2.051 11.516 19.484 1 97.5 57 LEU B N 1
ATOM 2666 C CA . LEU B 1 57 ? -2.781 11.898 20.688 1 97.5 57 LEU B CA 1
ATOM 2667 C C . LEU B 1 57 ? -3.686 10.766 21.156 1 97.5 57 LEU B C 1
ATOM 2669 O O . LEU B 1 57 ? -4.16 10.773 22.297 1 97.5 57 LEU B O 1
ATOM 2673 N N . ASP B 1 58 ? -3.893 9.828 20.297 1 97.44 58 ASP B N 1
ATOM 2674 C CA . ASP B 1 58 ? -4.988 8.891 20.516 1 97.44 58 ASP B CA 1
ATOM 2675 C C . ASP B 1 58 ? -4.461 7.512 20.922 1 97.44 58 ASP B C 1
ATOM 2677 O O . ASP B 1 58 ? -3.26 7.254 20.844 1 97.44 58 ASP B O 1
ATOM 2681 N N . GLU B 1 59 ? -5.383 6.777 21.344 1 98.38 59 GLU B N 1
ATOM 2682 C CA . GLU B 1 59 ? -5.172 5.348 21.547 1 98.38 59 GLU B CA 1
ATOM 2683 C C . GLU B 1 59 ? -5.812 4.531 20.438 1 98.38 59 GLU B C 1
ATOM 2685 O O . GLU B 1 59 ? -6.699 5.023 19.734 1 98.38 59 GLU B O 1
ATOM 2690 N N . PHE B 1 60 ? -5.336 3.311 20.25 1 98.44 60 PHE B N 1
ATOM 2691 C CA . PHE B 1 60 ? -5.98 2.434 19.281 1 98.44 60 PHE B CA 1
ATOM 2692 C C . PHE B 1 60 ? -7.32 1.934 19.812 1 98.44 60 PHE B C 1
ATOM 2694 O O . PHE B 1 60 ? -7.441 1.597 20.984 1 98.44 60 PHE B O 1
ATOM 2701 N N . GLU B 1 61 ? -8.242 1.95 18.938 1 97.5 61 GLU B N 1
ATOM 2702 C CA . GLU B 1 61 ? -9.578 1.433 19.188 1 97.5 61 GLU B CA 1
ATOM 2703 C C . GLU B 1 61 ? -9.93 0.302 18.234 1 97.5 61 GLU B C 1
ATOM 2705 O O . GLU B 1 61 ? -9.273 0.122 17.203 1 97.5 61 GLU B O 1
ATOM 2710 N N . VAL B 1 62 ? -10.984 -0.38 18.5 1 97.75 62 VAL B N 1
ATOM 2711 C CA . VAL B 1 62 ? -11.43 -1.507 17.688 1 97.75 62 VAL B CA 1
ATOM 2712 C C . VAL B 1 62 ? -11.711 -1.034 16.266 1 97.75 62 VAL B C 1
ATOM 2714 O O . VAL B 1 62 ? -11.367 -1.717 15.297 1 97.75 62 VAL B O 1
ATOM 2717 N N . SER B 1 63 ? -12.266 0.172 16.125 1 96.69 63 SER B N 1
ATOM 2718 C CA . SER B 1 63 ? -12.633 0.705 14.82 1 96.69 63 SER B CA 1
ATOM 2719 C C . SER B 1 63 ? -11.398 1 13.977 1 96.69 63 SER B C 1
ATOM 2721 O O . SER B 1 63 ? -11.508 1.249 12.773 1 96.69 63 SER B O 1
ATOM 2723 N N . ASN B 1 64 ? -10.18 0.966 14.648 1 97.81 64 ASN B N 1
ATOM 2724 C CA . ASN B 1 64 ? -8.945 1.223 13.914 1 97.81 64 ASN B CA 1
ATOM 2725 C C . ASN B 1 64 ? -8.406 -0.048 13.266 1 97.81 64 ASN B C 1
ATOM 2727 O O . ASN B 1 64 ? -7.555 0.018 12.375 1 97.81 64 ASN B O 1
ATOM 2731 N N . LEU B 1 65 ? -8.914 -1.21 13.633 1 98.62 65 LEU B N 1
ATOM 2732 C CA . LEU B 1 65 ? -8.406 -2.502 13.188 1 98.62 65 LEU B CA 1
ATOM 2733 C C . LEU B 1 65 ? -8.648 -2.693 11.695 1 98.62 65 LEU B C 1
ATOM 2735 O O . LEU B 1 65 ? -7.922 -3.436 11.031 1 98.62 65 LEU B O 1
ATOM 2739 N N . ASN B 1 66 ? -9.578 -1.958 11.141 1 98.38 66 ASN B N 1
ATOM 2740 C CA . ASN B 1 66 ? -9.953 -2.18 9.75 1 98.38 66 ASN B CA 1
ATOM 2741 C C . ASN B 1 66 ? -8.914 -1.618 8.789 1 98.38 66 ASN B C 1
ATOM 2743 O O . ASN B 1 66 ? -8.898 -1.975 7.605 1 98.38 66 ASN B O 1
ATOM 2747 N N . ARG B 1 67 ? -8.008 -0.715 9.352 1 98.19 67 ARG B N 1
ATOM 2748 C CA . ARG B 1 67 ? -7.184 -0.095 8.32 1 98.19 67 ARG B CA 1
ATOM 2749 C C . ARG B 1 67 ? -5.836 0.337 8.891 1 98.19 67 ARG B C 1
ATOM 2751 O O . ARG B 1 67 ? -4.902 0.623 8.141 1 98.19 67 ARG B O 1
ATOM 2758 N N . GLN B 1 68 ? -5.676 0.525 10.211 1 98.75 68 GLN B N 1
ATOM 2759 C CA . GLN B 1 68 ? -4.426 1.035 10.766 1 98.75 68 GLN B CA 1
ATOM 2760 C C . GLN B 1 68 ? -3.438 -0.098 11.031 1 98.75 68 GLN B C 1
ATOM 2762 O O . GLN B 1 68 ? -3.672 -0.946 11.891 1 98.75 68 GLN B O 1
ATOM 2767 N N . VAL B 1 69 ? -2.301 -0.11 10.414 1 98.88 69 VAL B N 1
ATOM 2768 C CA . VAL B 1 69 ? -1.422 -1.261 10.234 1 98.88 69 VAL B CA 1
ATOM 2769 C C . VAL B 1 69 ? -0.763 -1.619 11.57 1 98.88 69 VAL B C 1
ATOM 2771 O O . VAL B 1 69 ? -0.24 -2.725 11.727 1 98.88 69 VAL B O 1
ATOM 2774 N N . PHE B 1 70 ? -0.782 -0.766 12.547 1 98.88 70 PHE B N 1
ATOM 2775 C CA . PHE B 1 70 ? -0.173 -1.084 13.836 1 98.88 70 PHE B CA 1
ATOM 2776 C C . PHE B 1 70 ? -1.24 -1.382 14.883 1 98.88 70 PHE B C 1
ATOM 2778 O O . PHE B 1 70 ? -0.94 -1.473 16.078 1 98.88 70 PHE B O 1
ATOM 2785 N N . ALA B 1 71 ? -2.498 -1.448 14.469 1 98.75 71 ALA B N 1
ATOM 2786 C CA . ALA B 1 71 ? -3.584 -1.858 15.359 1 98.75 71 ALA B CA 1
ATOM 2787 C C . ALA B 1 71 ? -3.729 -3.377 15.383 1 98.75 71 ALA B C 1
ATOM 2789 O O . ALA B 1 71 ? -3.914 -4.004 14.336 1 98.75 71 ALA B O 1
ATOM 2790 N N . PHE B 1 72 ? -3.604 -3.955 16.469 1 98.5 72 PHE B N 1
ATOM 2791 C CA . PHE B 1 72 ? -3.822 -5.359 16.781 1 98.5 72 PHE B CA 1
ATOM 2792 C C . PHE B 1 72 ? -4.602 -5.504 18.094 1 98.5 72 PHE B C 1
ATOM 2794 O O . PHE B 1 72 ? -4.793 -4.527 18.812 1 98.5 72 PHE B O 1
ATOM 2801 N N . ASP B 1 73 ? -5.062 -6.715 18.344 1 97.62 73 ASP B N 1
ATOM 2802 C CA . ASP B 1 73 ? -5.789 -6.957 19.594 1 97.62 73 ASP B CA 1
ATOM 2803 C C . ASP B 1 73 ? -4.977 -6.512 20.797 1 97.62 73 ASP B C 1
ATOM 2805 O O . ASP B 1 73 ? -5.508 -5.875 21.719 1 97.62 73 ASP B O 1
ATOM 2809 N N . HIS B 1 74 ? -3.672 -6.715 20.703 1 97.31 74 HIS B N 1
ATOM 2810 C CA . HIS B 1 74 ? -2.824 -6.445 21.859 1 97.31 74 HIS B CA 1
ATOM 2811 C C . HIS B 1 74 ? -2.467 -4.965 21.953 1 97.31 74 HIS B C 1
ATOM 2813 O O . HIS B 1 74 ? -1.933 -4.508 22.953 1 97.31 74 HIS B O 1
ATOM 2819 N N . THR B 1 75 ? -2.74 -4.172 20.922 1 98.38 75 THR B N 1
ATOM 2820 C CA . THR B 1 75 ? -2.408 -2.752 20.969 1 98.38 75 THR B CA 1
ATOM 2821 C C . THR B 1 75 ? -3.65 -1.917 21.266 1 98.38 75 THR B C 1
ATOM 2823 O O . THR B 1 75 ? -3.551 -0.712 21.516 1 98.38 75 THR B O 1
ATOM 2826 N N . ILE B 1 76 ? -4.824 -2.557 21.281 1 98.25 76 ILE B N 1
ATOM 2827 C CA . ILE B 1 76 ? -6.043 -1.834 21.641 1 98.25 76 ILE B CA 1
ATOM 2828 C C . ILE B 1 76 ? -5.891 -1.205 23.016 1 98.25 76 ILE B C 1
ATOM 2830 O O . ILE B 1 76 ? -5.371 -1.837 23.938 1 98.25 76 ILE B O 1
ATOM 2834 N N . ASP B 1 77 ? -6.273 0.092 23.172 1 98.19 77 ASP B N 1
ATOM 2835 C CA . ASP B 1 77 ? -6.25 0.896 24.391 1 98.19 77 ASP B CA 1
ATOM 2836 C C . ASP B 1 77 ? -4.828 1.349 24.719 1 98.19 77 ASP B C 1
ATOM 2838 O O . ASP B 1 77 ? -4.59 1.933 25.781 1 98.19 77 ASP B O 1
ATOM 2842 N N . ARG B 1 78 ? -3.902 1.037 23.859 1 98.56 78 ARG B N 1
ATOM 2843 C CA . ARG B 1 78 ? -2.559 1.59 24 1 98.56 78 ARG B CA 1
ATOM 2844 C C . ARG B 1 78 ? -2.416 2.875 23.188 1 98.56 78 ARG B C 1
ATOM 2846 O O . ARG B 1 78 ? -3.045 3.029 22.141 1 98.56 78 ARG B O 1
ATOM 2853 N N . HIS B 1 79 ? -1.612 3.734 23.75 1 98.69 79 HIS B N 1
ATOM 2854 C CA . HIS B 1 79 ? -1.321 4.961 23.016 1 98.69 79 HIS B CA 1
ATOM 2855 C C . HIS B 1 79 ? -0.723 4.656 21.641 1 98.69 79 HIS B C 1
ATOM 2857 O O . HIS B 1 79 ? 0.241 3.896 21.547 1 98.69 79 HIS B O 1
ATOM 2863 N N . LYS B 1 80 ? -1.232 5.258 20.562 1 98.69 80 LYS B N 1
ATOM 2864 C CA . LYS B 1 80 ? -0.885 4.91 19.188 1 98.69 80 LYS B CA 1
ATOM 2865 C C . LYS B 1 80 ? 0.614 5.055 18.938 1 98.69 80 LYS B C 1
ATOM 2867 O O . LYS B 1 80 ? 1.258 4.137 18.438 1 98.69 80 LYS B O 1
ATOM 2872 N N . ALA B 1 81 ? 1.166 6.18 19.328 1 98.81 81 ALA B N 1
ATOM 2873 C CA . ALA B 1 81 ? 2.572 6.449 19.031 1 98.81 81 ALA B CA 1
ATOM 2874 C C . ALA B 1 81 ? 3.482 5.488 19.797 1 98.81 81 ALA B C 1
ATOM 2876 O O . ALA B 1 81 ? 4.488 5.02 19.25 1 98.81 81 ALA B O 1
ATOM 2877 N N . GLU B 1 82 ? 3.133 5.176 21.016 1 98.88 82 GLU B N 1
ATOM 2878 C CA . GLU B 1 82 ? 3.918 4.242 21.828 1 98.88 82 GLU B CA 1
ATOM 2879 C C . GLU B 1 82 ? 3.883 2.836 21.234 1 98.88 82 GLU B C 1
ATOM 2881 O O . GLU B 1 82 ? 4.922 2.186 21.094 1 98.88 82 GLU B O 1
ATOM 2886 N N . ALA B 1 83 ? 2.658 2.404 20.922 1 98.88 83 ALA B N 1
ATOM 2887 C CA . ALA B 1 83 ? 2.5 1.083 20.312 1 98.88 83 ALA B CA 1
ATOM 2888 C C . ALA B 1 83 ? 3.25 0.991 18.984 1 98.88 83 ALA B C 1
ATOM 2890 O O . ALA B 1 83 ? 3.904 -0.017 18.703 1 98.88 83 ALA B O 1
ATOM 2891 N N . THR B 1 84 ? 3.174 2.016 18.172 1 98.88 84 THR B N 1
ATOM 2892 C CA . THR B 1 84 ? 3.857 2.08 16.891 1 98.88 84 THR B CA 1
ATOM 2893 C C . THR B 1 84 ? 5.367 1.979 17.078 1 98.88 84 THR B C 1
ATOM 2895 O O . THR B 1 84 ? 6.035 1.229 16.359 1 98.88 84 THR B O 1
ATOM 2898 N N . ALA B 1 85 ? 5.898 2.682 18.047 1 98.94 85 ALA B N 1
ATOM 2899 C CA . ALA B 1 85 ? 7.328 2.639 18.344 1 98.94 85 ALA B CA 1
ATOM 2900 C C . ALA B 1 85 ? 7.773 1.229 18.719 1 98.94 85 ALA B C 1
ATOM 2902 O O . ALA B 1 85 ? 8.797 0.74 18.234 1 98.94 85 ALA B O 1
ATOM 2903 N N . ASP B 1 86 ? 6.984 0.612 19.562 1 98.88 86 ASP B N 1
ATOM 2904 C CA . ASP B 1 86 ? 7.309 -0.739 20.016 1 98.88 86 ASP B CA 1
ATOM 2905 C C . ASP B 1 86 ? 7.336 -1.716 18.844 1 98.88 86 ASP B C 1
ATOM 2907 O O . ASP B 1 86 ? 8.25 -2.533 18.734 1 98.88 86 ASP B O 1
ATOM 2911 N N . ILE B 1 87 ? 6.387 -1.618 18 1 98.81 87 ILE B N 1
ATOM 2912 C CA . ILE B 1 87 ? 6.293 -2.545 16.875 1 98.81 87 ILE B CA 1
ATOM 2913 C C . ILE B 1 87 ? 7.383 -2.23 15.852 1 98.81 87 ILE B C 1
ATOM 2915 O O . ILE B 1 87 ? 7.945 -3.141 15.234 1 98.81 87 ILE B O 1
ATOM 2919 N N . ALA B 1 88 ? 7.668 -0.948 15.656 1 98.88 88 ALA B N 1
ATOM 2920 C CA . ALA B 1 88 ? 8.773 -0.57 14.781 1 98.88 88 ALA B CA 1
ATOM 2921 C C . ALA B 1 88 ? 10.07 -1.239 15.211 1 98.88 88 ALA B C 1
ATOM 2923 O O . ALA B 1 88 ? 10.844 -1.713 14.375 1 98.88 88 ALA B O 1
ATOM 2924 N N . ARG B 1 89 ? 10.289 -1.347 16.484 1 98.81 89 ARG B N 1
ATOM 2925 C CA . ARG B 1 89 ? 11.508 -1.943 17.031 1 98.81 89 ARG B CA 1
ATOM 2926 C C . ARG B 1 89 ? 11.508 -3.457 16.844 1 98.81 89 ARG B C 1
ATOM 2928 O O . ARG B 1 89 ? 12.562 -4.094 16.875 1 98.81 89 ARG B O 1
ATOM 2935 N N . GLN B 1 90 ? 10.297 -4.039 16.688 1 98.69 90 GLN B N 1
ATOM 2936 C CA . GLN B 1 90 ? 10.203 -5.461 16.359 1 98.69 90 GLN B CA 1
ATOM 2937 C C . GLN B 1 90 ? 10.57 -5.727 14.906 1 98.69 90 GLN B C 1
ATOM 2939 O O . GLN B 1 90 ? 10.844 -6.867 14.531 1 98.69 90 GLN B O 1
ATOM 2944 N N . ILE B 1 91 ? 10.562 -4.703 14.078 1 98.81 91 ILE B N 1
ATOM 2945 C CA . ILE B 1 91 ? 10.93 -4.812 12.664 1 98.81 91 ILE B CA 1
ATOM 2946 C C . ILE B 1 91 ? 12.414 -4.5 12.492 1 98.81 91 ILE B C 1
ATOM 2948 O O . ILE B 1 91 ? 13.141 -5.266 11.859 1 98.81 91 ILE B O 1
ATOM 2952 N N . ASN B 1 92 ? 12.828 -3.412 13.039 1 98.69 92 ASN B N 1
ATOM 2953 C CA . ASN B 1 92 ? 14.211 -2.947 13.047 1 98.69 92 ASN B CA 1
ATOM 2954 C C . ASN B 1 92 ? 14.68 -2.6 14.461 1 98.69 92 ASN B C 1
ATOM 2956 O O . ASN B 1 92 ? 14.484 -1.477 14.922 1 98.69 92 ASN B O 1
ATOM 2960 N N . PRO B 1 93 ? 15.289 -3.52 15.109 1 98.25 93 PRO B N 1
ATOM 2961 C CA . PRO B 1 93 ? 15.68 -3.322 16.5 1 98.25 93 PRO B CA 1
ATOM 2962 C C . PRO B 1 93 ? 16.656 -2.164 16.688 1 98.25 93 PRO B C 1
ATOM 2964 O O . PRO B 1 93 ? 16.844 -1.675 17.797 1 98.25 93 PRO B O 1
ATOM 2967 N N . GLU B 1 94 ? 17.297 -1.71 15.625 1 98.44 94 GLU B N 1
ATOM 2968 C CA . GLU B 1 94 ? 18.297 -0.651 15.711 1 98.44 94 GLU B CA 1
ATOM 2969 C C . GLU B 1 94 ? 17.672 0.722 15.484 1 98.44 94 GLU B C 1
ATOM 2971 O O . GLU B 1 94 ? 18.344 1.746 15.625 1 98.44 94 GLU B O 1
ATOM 2976 N N . ILE B 1 95 ? 16.406 0.766 15.211 1 98.81 95 ILE B N 1
ATOM 2977 C CA . ILE B 1 95 ? 15.781 2.045 14.898 1 98.81 95 ILE B CA 1
ATOM 2978 C C . ILE B 1 95 ? 15.656 2.883 16.172 1 98.81 95 ILE B C 1
ATOM 2980 O O . ILE B 1 95 ? 15.367 2.35 17.234 1 98.81 95 ILE B O 1
ATOM 2984 N N . GLU B 1 96 ? 15.938 4.16 16.062 1 98.88 96 GLU B N 1
ATOM 2985 C CA . GLU B 1 96 ? 15.664 5.125 17.125 1 98.88 96 GLU B CA 1
ATOM 2986 C C . GLU B 1 96 ? 14.312 5.805 16.906 1 98.88 96 GLU B C 1
ATOM 2988 O O . GLU B 1 96 ? 14.094 6.445 15.883 1 98.88 96 GLU B O 1
ATOM 2993 N N . VAL B 1 97 ? 13.422 5.668 17.906 1 98.94 97 VAL B N 1
ATOM 2994 C CA . VAL B 1 97 ? 12.102 6.285 17.797 1 98.94 97 VAL B CA 1
ATOM 2995 C C . VAL B 1 97 ? 11.875 7.227 18.969 1 98.94 97 VAL B C 1
ATOM 2997 O O . VAL B 1 97 ? 11.883 6.793 20.125 1 98.94 97 VAL B O 1
ATOM 3000 N N . GLU B 1 98 ? 11.758 8.461 18.656 1 98.94 98 GLU B N 1
ATOM 3001 C CA . GLU B 1 98 ? 11.336 9.453 19.641 1 98.94 98 GLU B CA 1
ATOM 3002 C C . GLU B 1 98 ? 9.828 9.664 19.609 1 98.94 98 GLU B C 1
ATOM 3004 O O . GLU B 1 98 ? 9.266 9.992 18.547 1 98.94 98 GLU B O 1
ATOM 3009 N N . VAL B 1 99 ? 9.18 9.461 20.75 1 98.88 99 VAL B N 1
ATOM 3010 C CA . VAL B 1 99 ? 7.719 9.469 20.797 1 98.88 99 VAL B CA 1
ATOM 3011 C C . VAL B 1 99 ? 7.234 10.727 21.5 1 98.88 99 VAL B C 1
ATOM 3013 O O . VAL B 1 99 ? 7.738 11.086 22.578 1 98.88 99 VAL B O 1
ATOM 3016 N N . HIS B 1 100 ? 6.285 11.359 20.875 1 98.75 100 HIS B N 1
ATOM 3017 C CA . HIS B 1 100 ? 5.625 12.516 21.469 1 98.75 100 HIS B CA 1
ATOM 3018 C C . HIS B 1 100 ? 4.117 12.312 21.531 1 98.75 100 HIS B C 1
ATOM 3020 O O . HIS B 1 100 ? 3.529 11.656 20.672 1 98.75 100 HIS B O 1
ATOM 3026 N N . HIS B 1 101 ? 3.488 12.852 22.578 1 97.19 101 HIS B N 1
ATOM 3027 C CA . HIS B 1 101 ? 2.041 12.906 22.766 1 97.19 101 HIS B CA 1
ATOM 3028 C C . HIS B 1 101 ? 1.497 14.297 22.469 1 97.19 101 HIS B C 1
ATOM 3030 O O . HIS B 1 101 ? 1.786 14.875 21.422 1 97.19 101 HIS B O 1
ATOM 3036 N N . GLY B 1 102 ? 0.875 14.867 23.391 1 93.62 102 GLY B N 1
ATOM 3037 C CA . GLY B 1 102 ? 0.347 16.203 23.203 1 93.62 102 GLY B CA 1
ATOM 3038 C C . GLY B 1 102 ? 1.416 17.281 23.266 1 93.62 102 GLY B C 1
ATOM 3039 O O . GLY B 1 102 ? 1.218 18.391 22.766 1 93.62 102 GLY B O 1
ATOM 3040 N N . ASP B 1 103 ? 2.625 16.984 23.688 1 96.19 103 ASP B N 1
ATOM 3041 C CA . ASP B 1 103 ? 3.709 17.938 23.906 1 96.19 103 ASP B CA 1
ATOM 3042 C C . ASP B 1 103 ? 4.391 18.297 22.578 1 96.19 103 ASP B C 1
ATOM 3044 O O . ASP B 1 103 ? 5.195 19.234 22.531 1 96.19 103 ASP B O 1
ATOM 3048 N N . TRP B 1 104 ? 4.086 17.578 21.453 1 97.75 104 TRP B N 1
ATOM 3049 C CA . TRP B 1 104 ? 4.781 17.828 20.203 1 97.75 104 TRP B CA 1
ATOM 3050 C C . TRP B 1 104 ? 4.551 19.25 19.719 1 97.75 104 TRP B C 1
ATOM 3052 O O . TRP B 1 104 ? 5.414 19.844 19.062 1 97.75 104 TRP B O 1
ATOM 3062 N N . THR B 1 105 ? 3.391 19.859 20.062 1 98.06 105 THR B N 1
ATOM 3063 C CA . THR B 1 105 ? 3.062 21.203 19.578 1 98.06 105 THR B CA 1
ATOM 3064 C C . THR B 1 105 ? 4.016 22.234 20.156 1 98.06 105 THR B C 1
ATOM 3066 O O . THR B 1 105 ? 4.383 23.203 19.484 1 98.06 105 THR B O 1
ATOM 3069 N N . ASP B 1 106 ? 4.41 22 21.375 1 98.06 106 ASP B N 1
ATOM 3070 C CA . ASP B 1 106 ? 5.34 22.906 22.031 1 98.06 106 ASP B CA 1
ATOM 3071 C C . ASP B 1 106 ? 6.754 22.75 21.484 1 98.06 106 ASP B C 1
ATOM 3073 O O . ASP B 1 106 ? 7.582 23.656 21.609 1 98.06 106 ASP B O 1
ATOM 3077 N N . LYS B 1 107 ? 7.02 21.609 20.891 1 98.56 107 LYS B N 1
ATOM 3078 C CA . LYS B 1 107 ? 8.367 21.266 20.453 1 98.56 107 LYS B CA 1
ATOM 3079 C C . LYS B 1 107 ? 8.453 21.266 18.922 1 98.56 107 LYS B C 1
ATOM 3081 O O . LYS B 1 107 ? 9.453 20.812 18.359 1 98.56 107 LYS B O 1
ATOM 3086 N N . VAL B 1 108 ? 7.48 21.734 18.297 1 98.69 108 VAL B N 1
ATOM 3087 C CA . VAL B 1 108 ? 7.293 21.516 16.875 1 98.69 108 VAL B CA 1
ATOM 3088 C C . VAL B 1 108 ? 8.484 22.078 16.109 1 98.69 108 VAL B C 1
ATOM 3090 O O . VAL B 1 108 ? 8.984 21.453 15.164 1 98.69 108 VAL B O 1
ATOM 3093 N N . ASP B 1 109 ? 9.016 23.203 16.453 1 98.81 109 ASP B N 1
ATOM 3094 C CA . ASP B 1 109 ? 10.125 23.828 15.742 1 98.81 109 ASP B CA 1
ATOM 3095 C C . ASP B 1 109 ? 11.367 22.938 15.797 1 98.81 109 ASP B C 1
ATOM 3097 O O . ASP B 1 109 ? 12.023 22.719 14.781 1 98.81 109 ASP B O 1
ATOM 3101 N N . THR B 1 110 ? 11.664 22.438 16.969 1 98.75 110 THR B N 1
ATOM 3102 C CA . THR B 1 110 ? 12.844 21.594 17.141 1 98.75 110 THR B CA 1
ATOM 3103 C C . THR B 1 110 ? 12.68 20.266 16.391 1 98.75 110 THR B C 1
ATOM 3105 O O . THR B 1 110 ? 13.633 19.797 15.766 1 98.75 110 THR B O 1
ATOM 3108 N N . LEU B 1 111 ? 11.531 19.672 16.469 1 98.81 111 LEU B N 1
ATOM 3109 C CA . LEU B 1 111 ? 11.266 18.406 15.789 1 98.81 111 LEU B CA 1
ATOM 3110 C C . LEU B 1 111 ? 11.43 18.547 14.281 1 98.81 111 LEU B C 1
ATOM 3112 O O . LEU B 1 111 ? 12.07 17.703 13.641 1 98.81 111 LEU B O 1
ATOM 3116 N N . ILE B 1 112 ? 10.883 19.656 13.727 1 98.88 112 ILE B N 1
ATOM 3117 C CA . ILE B 1 112 ? 10.945 19.891 12.289 1 98.88 112 ILE B CA 1
ATOM 3118 C C . ILE B 1 112 ? 12.383 20.188 11.875 1 98.88 112 ILE B C 1
ATOM 3120 O O . ILE B 1 112 ? 12.867 19.672 10.867 1 98.88 112 ILE B O 1
ATOM 3124 N N . GLN B 1 113 ? 13.07 20.953 12.664 1 98.62 113 GLN B N 1
ATOM 3125 C CA . GLN B 1 113 ? 14.445 21.328 12.344 1 98.62 113 GLN B CA 1
ATOM 3126 C C . GLN B 1 113 ? 15.344 20.094 12.266 1 98.62 113 GLN B C 1
ATOM 3128 O O . GLN B 1 113 ? 16.25 20.031 11.43 1 98.62 113 GLN B O 1
ATOM 3133 N N . ARG B 1 114 ? 15.094 19.109 13.07 1 98.5 114 ARG B N 1
ATOM 3134 C CA . ARG B 1 114 ? 15.93 17.922 13.172 1 98.5 114 ARG B CA 1
ATOM 3135 C C . ARG B 1 114 ? 15.586 16.906 12.086 1 98.5 114 ARG B C 1
ATOM 3137 O O . ARG B 1 114 ? 16.328 15.945 11.867 1 98.5 114 ARG B O 1
ATOM 3144 N N . SER B 1 115 ? 14.523 17.109 11.352 1 98.69 115 SER B N 1
ATOM 3145 C CA . SER B 1 115 ? 14.055 16.109 10.398 1 98.69 115 SER B CA 1
ATOM 3146 C C . SER B 1 115 ? 14.352 16.531 8.961 1 98.69 115 SER B C 1
ATOM 3148 O O . SER B 1 115 ? 14.438 17.734 8.664 1 98.69 115 SER B O 1
ATOM 3150 N N . VAL B 1 116 ? 14.492 15.562 8.047 1 98.38 116 VAL B N 1
ATOM 3151 C CA . VAL B 1 116 ? 14.727 15.836 6.633 1 98.38 116 VAL B CA 1
ATOM 3152 C C . VAL B 1 116 ? 13.438 16.328 5.98 1 98.38 116 VAL B C 1
ATOM 3154 O O . VAL B 1 116 ? 13.469 17.141 5.062 1 98.38 116 VAL B O 1
ATOM 3157 N N . ILE B 1 117 ? 12.312 15.859 6.527 1 98.12 117 ILE B N 1
ATOM 3158 C CA . ILE B 1 117 ? 11 16.172 5.969 1 98.12 117 ILE B CA 1
ATOM 3159 C C . ILE B 1 117 ? 9.922 15.883 7.004 1 98.12 117 ILE B C 1
ATOM 3161 O O . ILE B 1 117 ? 10.141 15.117 7.949 1 98.12 117 ILE B O 1
ATOM 3165 N N . VAL B 1 118 ? 8.781 16.484 6.812 1 98.81 118 VAL B N 1
ATOM 3166 C CA . VAL B 1 118 ? 7.633 16.297 7.695 1 98.81 118 VAL B CA 1
ATOM 3167 C C . VAL B 1 118 ? 6.547 15.508 6.977 1 98.81 118 VAL B C 1
ATOM 3169 O O . VAL B 1 118 ? 6.203 15.82 5.832 1 98.81 118 VAL B O 1
ATOM 3172 N N . VAL B 1 119 ? 6.043 14.477 7.629 1 98.94 119 VAL B N 1
ATOM 3173 C CA . VAL B 1 119 ? 4.879 13.742 7.148 1 98.94 119 VAL B CA 1
ATOM 3174 C C . VAL B 1 119 ? 3.66 14.086 8.008 1 98.94 119 VAL B C 1
ATOM 3176 O O . VAL B 1 119 ? 3.662 13.859 9.219 1 98.94 119 VAL B O 1
ATOM 3179 N N . ASN B 1 120 ? 2.658 14.648 7.375 1 98.88 120 ASN B N 1
ATOM 3180 C CA . ASN B 1 120 ? 1.4 14.914 8.062 1 98.88 120 ASN B CA 1
ATOM 3181 C C . ASN B 1 120 ? 0.451 13.727 7.98 1 98.88 120 ASN B C 1
ATOM 3183 O O . ASN B 1 120 ? -0.257 13.555 6.988 1 98.88 120 ASN B O 1
ATOM 3187 N N . GLY B 1 121 ? 0.396 12.953 9.023 1 98.12 121 GLY B N 1
ATOM 3188 C CA . GLY B 1 121 ? -0.517 11.828 9.125 1 98.12 121 GLY B CA 1
ATOM 3189 C C . GLY B 1 121 ? -1.705 12.094 10.023 1 98.12 121 GLY B C 1
ATOM 3190 O O . GLY B 1 121 ? -2.408 11.164 10.43 1 98.12 121 GLY B O 1
ATOM 3191 N N . THR B 1 122 ? -1.915 13.328 10.383 1 96.5 122 THR B N 1
ATOM 3192 C CA . THR B 1 122 ? -3.008 13.688 11.289 1 96.5 122 THR B CA 1
ATOM 3193 C C . THR B 1 122 ? -4.289 13.953 10.5 1 96.5 122 THR B C 1
ATOM 3195 O O . THR B 1 122 ? -4.238 14.305 9.32 1 96.5 122 THR B O 1
ATOM 3198 N N . ASP B 1 123 ? -5.379 13.812 11.188 1 90.69 123 ASP B N 1
ATOM 3199 C CA . ASP B 1 123 ? -6.66 14.172 10.586 1 90.69 123 ASP B CA 1
ATOM 3200 C C . ASP B 1 123 ? -7.262 15.398 11.258 1 90.69 123 ASP B C 1
ATOM 3202 O O . ASP B 1 123 ? -8.445 15.695 11.086 1 90.69 123 ASP B O 1
ATOM 3206 N N . ASP B 1 124 ? -6.434 16.125 11.984 1 93.56 124 ASP B N 1
ATOM 3207 C CA . ASP B 1 124 ? -6.863 17.328 12.703 1 93.56 124 ASP B CA 1
ATOM 3208 C C . ASP B 1 124 ? -6.414 18.594 11.984 1 93.56 124 ASP B C 1
ATOM 3210 O O . ASP B 1 124 ? -5.219 18.781 11.742 1 93.56 124 ASP B O 1
ATOM 3214 N N . LEU B 1 125 ? -7.348 19.438 11.766 1 96.31 125 LEU B N 1
ATOM 3215 C CA . LEU B 1 125 ? -7.059 20.625 10.984 1 96.31 125 LEU B CA 1
ATOM 3216 C C . LEU B 1 125 ? -6.055 21.516 11.703 1 96.31 125 LEU B C 1
ATOM 3218 O O . LEU B 1 125 ? -5.125 22.047 11.086 1 96.31 125 LEU B O 1
ATOM 3222 N N . GLY B 1 126 ? -6.27 21.734 13 1 97.5 126 GLY B N 1
ATOM 3223 C CA . GLY B 1 126 ? -5.34 22.547 13.766 1 97.5 126 GLY B CA 1
ATOM 3224 C C . GLY B 1 126 ? -3.912 22.031 13.711 1 97.5 126 GLY B C 1
ATOM 3225 O O . GLY B 1 126 ? -2.979 22.812 13.484 1 97.5 126 GLY B O 1
ATOM 3226 N N . ALA B 1 127 ? -3.729 20.75 13.906 1 97.81 127 ALA B N 1
ATOM 3227 C CA . ALA B 1 127 ? -2.414 20.125 13.836 1 97.81 127 ALA B CA 1
ATOM 3228 C C . ALA B 1 127 ? -1.789 20.312 12.453 1 97.81 127 ALA B C 1
ATOM 3230 O O . ALA B 1 127 ? -0.604 20.625 12.344 1 97.81 127 ALA B O 1
ATOM 3231 N N . SER B 1 128 ? -2.566 20.094 11.453 1 98 128 SER B N 1
ATOM 3232 C CA . SER B 1 128 ? -2.08 20.25 10.094 1 98 128 SER B CA 1
ATOM 3233 C C . SER B 1 128 ? -1.604 21.688 9.844 1 98 128 SER B C 1
ATOM 3235 O O . SER B 1 128 ? -0.552 21.891 9.234 1 98 128 SER B O 1
ATOM 3237 N N . LEU B 1 129 ? -2.412 22.641 10.297 1 98.31 129 LEU B N 1
ATOM 3238 C CA . LEU B 1 129 ? -2.045 24.031 10.125 1 98.31 129 LEU B CA 1
ATOM 3239 C C . LEU B 1 129 ? -0.711 24.328 10.805 1 98.31 129 LEU B C 1
ATOM 3241 O O . LEU B 1 129 ? 0.155 24.984 10.219 1 98.31 129 LEU B O 1
ATOM 3245 N N . LEU B 1 130 ? -0.589 23.875 12 1 98.5 130 LEU B N 1
ATOM 3246 C CA . LEU B 1 130 ? 0.641 24.094 12.75 1 98.5 130 LEU B CA 1
ATOM 3247 C C . LEU B 1 130 ? 1.843 23.516 12.016 1 98.5 130 LEU B C 1
ATOM 3249 O O . LEU B 1 130 ? 2.871 24.172 11.867 1 98.5 130 LEU B O 1
ATOM 3253 N N . LEU B 1 131 ? 1.743 22.312 11.5 1 98.69 131 LEU B N 1
ATOM 3254 C CA . LEU B 1 131 ? 2.82 21.641 10.781 1 98.69 131 LEU B CA 1
ATOM 3255 C C . LEU B 1 131 ? 3.215 22.422 9.539 1 98.69 131 LEU B C 1
ATOM 3257 O O . LEU B 1 131 ? 4.398 22.672 9.305 1 98.69 131 LEU B O 1
ATOM 3261 N N . TYR B 1 132 ? 2.236 22.797 8.781 1 98.44 132 TYR B N 1
ATOM 3262 C CA . TYR B 1 132 ? 2.498 23.484 7.531 1 98.44 132 TYR B CA 1
ATOM 3263 C C . TYR B 1 132 ? 3.162 24.828 7.785 1 98.44 132 TYR B C 1
ATOM 3265 O O . TYR B 1 132 ? 4.148 25.188 7.133 1 98.44 132 TYR B O 1
ATOM 3273 N N . ARG B 1 133 ? 2.617 25.578 8.695 1 98.44 133 ARG B N 1
ATOM 3274 C CA . ARG B 1 133 ? 3.104 26.922 8.969 1 98.44 133 ARG B CA 1
ATOM 3275 C C . ARG B 1 133 ? 4.523 26.891 9.523 1 98.44 133 ARG B C 1
ATOM 3277 O O . ARG B 1 133 ? 5.383 27.672 9.094 1 98.44 133 ARG B O 1
ATOM 3284 N N . ARG B 1 134 ? 4.793 25.984 10.422 1 98.56 134 ARG B N 1
ATOM 3285 C CA . ARG B 1 134 ? 6.121 25.906 11.016 1 98.56 134 ARG B CA 1
ATOM 3286 C C . ARG B 1 134 ? 7.125 25.297 10.047 1 98.56 134 ARG B C 1
ATOM 3288 O O . ARG B 1 134 ? 8.289 25.703 10.016 1 98.56 134 ARG B O 1
ATOM 3295 N N . ALA B 1 135 ? 6.711 24.297 9.281 1 98.69 135 ALA B N 1
ATOM 3296 C CA . ALA B 1 135 ? 7.598 23.734 8.266 1 98.69 135 ALA B CA 1
ATOM 3297 C C . ALA B 1 135 ? 8.047 24.812 7.277 1 98.69 135 ALA B C 1
ATOM 3299 O O . ALA B 1 135 ? 9.234 24.906 6.957 1 98.69 135 ALA B O 1
ATOM 3300 N N . ARG B 1 136 ? 7.094 25.578 6.828 1 98.19 136 ARG B N 1
ATOM 3301 C CA . ARG B 1 136 ? 7.418 26.672 5.902 1 98.19 136 ARG B CA 1
ATOM 3302 C C . ARG B 1 136 ? 8.422 27.625 6.52 1 98.19 136 ARG B C 1
ATOM 3304 O O . ARG B 1 136 ? 9.414 28 5.883 1 98.19 136 ARG B O 1
ATOM 3311 N N . ALA B 1 137 ? 8.133 28.016 7.703 1 98.25 137 ALA B N 1
ATOM 3312 C CA . ALA B 1 137 ? 9 28.969 8.406 1 98.25 137 ALA B CA 1
ATOM 3313 C C . ALA B 1 137 ? 10.414 28.422 8.539 1 98.25 137 ALA B C 1
ATOM 3315 O O . ALA B 1 137 ? 11.383 29.172 8.547 1 98.25 137 ALA B O 1
ATOM 3316 N N . LEU B 1 138 ? 10.555 27.094 8.617 1 98.69 138 LEU B N 1
ATOM 3317 C CA . LEU B 1 138 ? 11.844 26.469 8.859 1 98.69 138 LEU B CA 1
ATOM 3318 C C . LEU B 1 138 ? 12.438 25.938 7.566 1 98.69 138 LEU B C 1
ATOM 3320 O O . LEU B 1 138 ? 13.461 25.25 7.586 1 98.69 138 LEU B O 1
ATOM 3324 N N . GLY B 1 139 ? 11.789 26.141 6.453 1 98.31 139 GLY B N 1
ATOM 3325 C CA . GLY B 1 139 ? 12.305 25.766 5.145 1 98.31 139 GLY B CA 1
ATOM 3326 C C . GLY B 1 139 ? 12.195 24.281 4.863 1 98.31 139 GLY B C 1
ATOM 3327 O O . GLY B 1 139 ? 13.023 23.719 4.141 1 98.31 139 GLY B O 1
ATOM 3328 N N . LYS B 1 140 ? 11.203 23.625 5.473 1 98.62 140 LYS B N 1
ATOM 3329 C CA . LYS B 1 140 ? 11.039 22.188 5.301 1 98.62 140 LYS B CA 1
ATOM 3330 C C . LYS B 1 140 ? 9.789 21.859 4.492 1 98.62 140 LYS B C 1
ATOM 3332 O O . LYS B 1 140 ? 8.797 22.594 4.555 1 98.62 140 LYS B O 1
ATOM 3337 N N . SER B 1 141 ? 9.789 20.828 3.705 1 98.75 141 SER B N 1
ATOM 3338 C CA . SER B 1 141 ? 8.641 20.359 2.945 1 98.75 141 SER B CA 1
ATOM 3339 C C . SER B 1 141 ? 7.719 19.5 3.807 1 98.75 141 SER B C 1
ATOM 3341 O O . SER B 1 141 ? 8.156 18.922 4.801 1 98.75 141 SER B O 1
ATOM 3343 N N . VAL B 1 142 ? 6.465 19.5 3.416 1 98.94 142 VAL B N 1
ATOM 3344 C CA . VAL B 1 142 ? 5.465 18.656 4.07 1 98.94 142 VAL B CA 1
ATOM 3345 C C . VAL B 1 142 ? 4.883 17.672 3.066 1 98.94 142 VAL B C 1
ATOM 3347 O O . VAL B 1 142 ? 4.492 18.047 1.96 1 98.94 142 VAL B O 1
ATOM 3350 N N . ILE B 1 143 ? 4.902 16.391 3.418 1 98.94 143 ILE B N 1
ATOM 3351 C CA . ILE B 1 143 ? 4.199 15.359 2.67 1 98.94 143 ILE B CA 1
ATOM 3352 C C . ILE B 1 143 ? 2.824 15.117 3.285 1 98.94 143 ILE B C 1
ATOM 3354 O O . ILE B 1 143 ? 2.699 14.977 4.504 1 98.94 143 ILE B O 1
ATOM 3358 N N . ASP B 1 144 ? 1.833 15.062 2.438 1 98.75 144 ASP B N 1
ATOM 3359 C CA . ASP B 1 144 ? 0.45 14.914 2.883 1 98.75 144 ASP B CA 1
ATOM 3360 C C . ASP B 1 144 ? -0.387 14.172 1.844 1 98.75 144 ASP B C 1
ATOM 3362 O O . ASP B 1 144 ? 0.141 13.711 0.83 1 98.75 144 ASP B O 1
ATOM 3366 N N . ALA B 1 145 ? -1.646 13.922 2.223 1 98.19 145 ALA B N 1
ATOM 3367 C CA . ALA B 1 145 ? -2.586 13.258 1.326 1 98.19 145 ALA B CA 1
ATOM 3368 C C . ALA B 1 145 ? -3.99 13.836 1.472 1 98.19 145 ALA B C 1
ATOM 3370 O O . ALA B 1 145 ? -4.328 14.406 2.51 1 98.19 145 ALA B O 1
ATOM 3371 N N . TYR B 1 146 ? -4.754 13.727 0.43 1 94.75 146 TYR B N 1
ATOM 3372 C CA . TYR B 1 146 ? -6.16 14.109 0.509 1 94.75 146 TYR B CA 1
ATOM 3373 C C . TYR B 1 146 ? -6.977 13.031 1.215 1 94.75 146 TYR B C 1
ATOM 3375 O O . TYR B 1 146 ? -6.684 11.844 1.096 1 94.75 146 TYR B O 1
ATOM 3383 N N . ALA B 1 147 ? -7.961 13.5 1.954 1 86.88 147 ALA B N 1
ATOM 3384 C CA . ALA B 1 147 ? -8.969 12.555 2.436 1 86.88 147 ALA B CA 1
ATOM 3385 C C . ALA B 1 147 ? -9.812 12.016 1.284 1 86.88 147 ALA B C 1
ATOM 3387 O O . ALA B 1 147 ? -10.922 12.508 1.043 1 86.88 147 ALA B O 1
ATOM 3388 N N . SER B 1 148 ? -9.367 11.102 0.545 1 91.88 148 SER B N 1
ATOM 3389 C CA . SER B 1 148 ? -9.938 10.672 -0.725 1 91.88 148 SER B CA 1
ATOM 3390 C C . SER B 1 148 ? -10.18 9.164 -0.736 1 91.88 148 SER B C 1
ATOM 3392 O O . SER B 1 148 ? -9.406 8.398 -0.156 1 91.88 148 SER B O 1
ATOM 3394 N N . PRO B 1 149 ? -11.266 8.805 -1.394 1 93.44 149 PRO B N 1
ATOM 3395 C CA . PRO B 1 149 ? -11.484 7.375 -1.624 1 93.44 149 PRO B CA 1
ATOM 3396 C C . PRO B 1 149 ? -10.445 6.758 -2.555 1 93.44 149 PRO B C 1
ATOM 3398 O O . PRO B 1 149 ? -10.359 5.535 -2.67 1 93.44 149 PRO B O 1
ATOM 3401 N N . LEU B 1 150 ? -9.789 7.594 -3.293 1 97.62 150 LEU B N 1
ATOM 3402 C CA . LEU B 1 150 ? -8.648 7.133 -4.074 1 97.62 150 LEU B CA 1
ATOM 3403 C C . LEU B 1 150 ? -7.336 7.461 -3.367 1 97.62 150 LEU B C 1
ATOM 3405 O O . LEU B 1 150 ? -7.184 8.547 -2.807 1 97.62 150 LEU B O 1
ATOM 3409 N N . PRO B 1 151 ? -6.402 6.457 -3.33 1 98.5 151 PRO B N 1
ATOM 3410 C CA . PRO B 1 151 ? -5.086 6.836 -2.82 1 98.5 151 PRO B CA 1
ATOM 3411 C C . PRO B 1 151 ? -4.555 8.125 -3.453 1 98.5 151 PRO B C 1
ATOM 3413 O O . PRO B 1 151 ? -4.746 8.352 -4.648 1 98.5 151 PRO B O 1
ATOM 3416 N N . SER B 1 152 ? -3.902 8.938 -2.621 1 98.56 152 SER B N 1
ATOM 3417 C CA . SER B 1 152 ? -3.4 10.234 -3.074 1 98.56 152 SER B CA 1
ATOM 3418 C C . SER B 1 152 ? -2.145 10.641 -2.309 1 98.56 152 SER B C 1
ATOM 3420 O O . SER B 1 152 ? -1.832 10.055 -1.268 1 98.56 152 SER B O 1
ATOM 3422 N N . VAL B 1 153 ? -1.406 11.562 -2.83 1 98.81 153 VAL B N 1
ATOM 3423 C CA . VAL B 1 153 ? -0.259 12.133 -2.135 1 98.81 153 VAL B CA 1
ATOM 3424 C C . VAL B 1 153 ? 0.105 13.477 -2.762 1 98.81 153 VAL B C 1
ATOM 3426 O O . VAL B 1 153 ? -0.071 13.68 -3.965 1 98.81 153 VAL B O 1
ATOM 3429 N N . TYR B 1 154 ? 0.525 14.391 -1.945 1 98.69 154 TYR B N 1
ATOM 3430 C CA . TYR B 1 154 ? 1.094 15.641 -2.43 1 98.69 154 TYR B CA 1
ATOM 3431 C C . TYR B 1 154 ? 2.223 16.109 -1.52 1 98.69 154 TYR B C 1
ATOM 3433 O O . TYR B 1 154 ? 2.291 15.727 -0.352 1 98.69 154 TYR B O 1
ATOM 3441 N N . VAL B 1 155 ? 3.104 16.828 -2.084 1 98.81 155 VAL B N 1
ATOM 3442 C CA . VAL B 1 155 ? 4.266 17.375 -1.388 1 98.81 155 VAL B CA 1
ATOM 3443 C C . VAL B 1 155 ? 4.285 18.891 -1.514 1 98.81 155 VAL B C 1
ATOM 3445 O O . VAL B 1 155 ? 4.27 19.422 -2.623 1 98.81 155 VAL B O 1
ATOM 3448 N N . THR B 1 156 ? 4.352 19.547 -0.414 1 98.81 156 THR B N 1
ATOM 3449 C CA . THR B 1 156 ? 4.387 21.016 -0.397 1 98.81 156 THR B CA 1
ATOM 3450 C C . THR B 1 156 ? 5.77 21.516 0.002 1 98.81 156 THR B C 1
ATOM 3452 O O . THR B 1 156 ? 6.203 21.312 1.14 1 98.81 156 THR B O 1
ATOM 3455 N N . ALA B 1 157 ? 6.43 22.172 -0.884 1 98.44 157 ALA B N 1
ATOM 3456 C CA . ALA B 1 157 ? 7.711 22.797 -0.583 1 98.44 157 ALA B CA 1
ATOM 3457 C C . ALA B 1 157 ? 7.512 24.094 0.195 1 98.44 157 ALA B C 1
ATOM 3459 O O . ALA B 1 157 ? 6.422 24.688 0.175 1 98.44 157 ALA B O 1
ATOM 3460 N N . PRO B 1 158 ? 8.555 24.562 0.856 1 97.75 158 PRO B N 1
ATOM 3461 C CA . PRO B 1 158 ? 8.422 25.781 1.654 1 97.75 158 PRO B CA 1
ATOM 3462 C C . PRO B 1 158 ? 8.008 26.984 0.818 1 97.75 158 PRO B C 1
ATOM 3464 O O . PRO B 1 158 ? 7.402 27.922 1.34 1 97.75 158 PRO B O 1
ATOM 3467 N N . THR B 1 159 ? 8.281 26.953 -0.465 1 97.94 159 THR B N 1
ATOM 3468 C CA . THR B 1 159 ? 8.008 28.094 -1.324 1 97.94 159 THR B CA 1
ATOM 3469 C C . THR B 1 159 ? 6.629 27.969 -1.963 1 97.94 159 THR B C 1
ATOM 3471 O O . THR B 1 159 ? 6.152 28.906 -2.605 1 97.94 159 THR B O 1
ATOM 3474 N N . ASP B 1 160 ? 6.047 26.812 -1.806 1 98.25 160 ASP B N 1
ATOM 3475 C CA . ASP B 1 160 ? 4.734 26.578 -2.398 1 98.25 160 ASP B CA 1
ATOM 3476 C C . ASP B 1 160 ? 3.631 27.219 -1.55 1 98.25 160 ASP B C 1
ATOM 3478 O O . ASP B 1 160 ? 3.809 27.422 -0.349 1 98.25 160 ASP B O 1
ATOM 3482 N N . LYS B 1 161 ? 2.465 27.516 -2.205 1 96.5 161 LYS B N 1
ATOM 3483 C CA . LYS B 1 161 ? 1.268 27.766 -1.41 1 96.5 161 LYS B CA 1
ATOM 3484 C C . LYS B 1 161 ? 0.906 26.547 -0.559 1 96.5 161 LYS B C 1
ATOM 3486 O O . LYS B 1 161 ? 0.923 25.422 -1.044 1 96.5 161 LYS B O 1
ATOM 3491 N N . SER B 1 162 ? 0.66 26.859 0.703 1 95.38 162 SER B N 1
ATOM 3492 C CA . SER B 1 162 ? 0.222 25.766 1.572 1 95.38 162 SER B CA 1
ATOM 3493 C C . SER B 1 162 ? -1.163 25.266 1.176 1 95.38 162 SER B C 1
ATOM 3495 O O . SER B 1 162 ? -1.86 25.906 0.39 1 95.38 162 SER B O 1
ATOM 3497 N N . HIS B 1 163 ? -1.496 24.109 1.69 1 95.06 163 HIS B N 1
ATOM 3498 C CA . HIS B 1 163 ? -2.799 23.516 1.403 1 95.06 163 HIS B CA 1
ATOM 3499 C C . HIS B 1 163 ? -3.93 24.484 1.755 1 95.06 163 HIS B C 1
ATOM 3501 O O . HIS B 1 163 ? -4.895 24.625 0.999 1 95.06 163 HIS B O 1
ATOM 3507 N N . GLU B 1 164 ? -3.787 25.188 2.875 1 95.94 164 GLU B N 1
ATOM 3508 C CA . GLU B 1 164 ? -4.801 26.141 3.316 1 95.94 164 GLU B CA 1
ATOM 3509 C C . GLU B 1 164 ? -4.926 27.297 2.34 1 95.94 164 GLU B C 1
ATOM 3511 O O . GLU B 1 164 ? -6.027 27.781 2.086 1 95.94 164 GLU B O 1
ATOM 3516 N N . GLU B 1 165 ? -3.816 27.719 1.833 1 95.94 165 GLU B N 1
ATOM 3517 C CA . GLU B 1 165 ? -3.809 28.812 0.865 1 95.94 165 GLU B CA 1
ATOM 3518 C C . GLU B 1 165 ? -4.355 28.359 -0.486 1 95.94 165 GLU B C 1
ATOM 3520 O O . GLU B 1 165 ? -5.141 29.062 -1.116 1 95.94 165 GLU B O 1
ATOM 3525 N N . ARG B 1 166 ? -3.973 27.219 -0.901 1 94.81 166 ARG B N 1
ATOM 3526 C CA . ARG B 1 166 ? -4.332 26.703 -2.221 1 94.81 166 ARG B CA 1
ATOM 3527 C C . ARG B 1 166 ? -5.828 26.438 -2.314 1 94.81 166 ARG B C 1
ATOM 3529 O O . ARG B 1 166 ? -6.449 26.688 -3.35 1 94.81 166 ARG B O 1
ATOM 3536 N N . LEU B 1 167 ? -6.355 25.891 -1.217 1 94.94 167 LEU B N 1
ATOM 3537 C CA . LEU B 1 167 ? -7.758 25.5 -1.243 1 94.94 167 LEU B CA 1
ATOM 3538 C C . LEU B 1 167 ? -8.648 26.609 -0.711 1 94.94 167 LEU B C 1
ATOM 3540 O O . LEU B 1 167 ? -9.875 26.516 -0.773 1 94.94 167 LEU B O 1
ATOM 3544 N N . GLY B 1 168 ? -8.031 27.641 -0.09 1 95.44 168 GLY B N 1
ATOM 3545 C CA . GLY B 1 168 ? -8.781 28.797 0.368 1 95.44 168 GLY B CA 1
ATOM 3546 C C . GLY B 1 168 ? -9.492 28.562 1.686 1 95.44 168 GLY B C 1
ATOM 3547 O O . GLY B 1 168 ? -10.648 28.969 1.852 1 95.44 168 GLY B O 1
ATOM 3548 N N . TYR B 1 169 ? -8.836 27.859 2.611 1 96.56 169 TYR B N 1
ATOM 3549 C CA . TYR B 1 169 ? -9.43 27.625 3.922 1 96.56 169 TYR B CA 1
ATOM 3550 C C . TYR B 1 169 ? -9.711 28.938 4.637 1 96.56 169 TYR B C 1
ATOM 3552 O O . TYR B 1 169 ? -8.93 29.891 4.547 1 96.56 169 TYR B O 1
ATOM 3560 N N . PRO B 1 170 ? -10.828 28.984 5.379 1 96.62 170 PRO B N 1
ATOM 3561 C CA . PRO B 1 170 ? -11.156 30.203 6.129 1 96.62 170 PRO B CA 1
ATOM 3562 C C . PRO B 1 170 ? -10.258 30.391 7.352 1 96.62 170 PRO B C 1
ATOM 3564 O O . PRO B 1 170 ? -10.461 31.344 8.117 1 96.62 170 PRO B O 1
ATOM 3567 N N . THR B 1 171 ? -9.297 29.594 7.523 1 96.69 171 THR B N 1
ATOM 3568 C CA . THR B 1 171 ? -8.477 29.578 8.727 1 96.69 171 THR B CA 1
ATOM 3569 C C . THR B 1 171 ? -7.285 30.516 8.578 1 96.69 171 THR B C 1
ATOM 3571 O O . THR B 1 171 ? -6.504 30.688 9.516 1 96.69 171 THR B O 1
ATOM 3574 N N . VAL B 1 172 ? -7.125 31.125 7.402 1 91.94 172 VAL B N 1
ATOM 3575 C CA . VAL B 1 172 ? -6.035 32.062 7.234 1 91.94 172 VAL B CA 1
ATOM 3576 C C . VAL B 1 172 ? -6.141 33.156 8.297 1 91.94 172 VAL B C 1
ATOM 3578 O O . VAL B 1 172 ? -7.199 33.781 8.461 1 91.94 172 VAL B O 1
ATOM 3581 N N . GLY B 1 173 ? -5.059 33.375 9.047 1 91.12 173 GLY B N 1
ATOM 3582 C CA . GLY B 1 173 ? -5.043 34.375 10.094 1 91.12 173 GLY B CA 1
ATOM 3583 C C . GLY B 1 173 ? -5.539 33.875 11.43 1 91.12 173 GLY B C 1
ATOM 3584 O O . GLY B 1 173 ? -5.469 34.562 12.438 1 91.12 173 GLY B O 1
ATOM 3585 N N . THR B 1 174 ? -6.078 32.656 11.398 1 96.75 174 THR B N 1
ATOM 3586 C CA . THR B 1 174 ? -6.531 32.031 12.641 1 96.75 174 THR B CA 1
ATOM 3587 C C . THR B 1 174 ? -5.422 31.172 13.258 1 96.75 174 THR B C 1
ATOM 3589 O O . THR B 1 174 ? -4.789 30.375 12.562 1 96.75 174 THR B O 1
ATOM 3592 N N . ASP B 1 175 ? -5.207 31.422 14.562 1 97.44 175 ASP B N 1
ATOM 3593 C CA . ASP B 1 175 ? -4.238 30.562 15.25 1 97.44 175 ASP B CA 1
ATOM 3594 C C . ASP B 1 175 ? -4.656 29.094 15.188 1 97.44 175 ASP B C 1
ATOM 3596 O O . ASP B 1 175 ? -5.844 28.781 15.312 1 97.44 175 ASP B O 1
ATOM 3600 N N . TRP B 1 176 ? -3.627 28.219 15.047 1 97 176 TRP B N 1
ATOM 3601 C CA . TRP B 1 176 ? -3.891 26.797 14.805 1 97 176 TRP B CA 1
ATOM 3602 C C . TRP B 1 176 ? -4.742 26.203 15.922 1 97 176 TRP B C 1
ATOM 3604 O O . TRP B 1 176 ? -5.516 25.266 15.695 1 97 176 TRP B O 1
ATOM 3614 N N . ASP B 1 177 ? -4.582 26.719 17.172 1 96.56 177 ASP B N 1
ATOM 3615 C CA . ASP B 1 177 ? -5.277 26.156 18.328 1 96.56 177 ASP B CA 1
ATOM 3616 C C . ASP B 1 177 ? -6.574 26.906 18.609 1 96.56 177 ASP B C 1
ATOM 3618 O O . ASP B 1 177 ? -7.199 26.703 19.656 1 96.56 177 ASP B O 1
ATOM 3622 N N . LYS B 1 178 ? -7.031 27.781 17.734 1 98 178 LYS B N 1
ATOM 3623 C CA . LYS B 1 178 ? -8.25 28.562 17.891 1 98 178 LYS B CA 1
ATOM 3624 C C . LYS B 1 178 ? -9.219 28.312 16.734 1 98 178 LYS B C 1
ATOM 3626 O O . LYS B 1 178 ? -10.203 29.031 16.578 1 98 178 LYS B O 1
ATOM 3631 N N . VAL B 1 179 ? -8.945 27.297 15.984 1 97.5 179 VAL B N 1
ATOM 3632 C CA . VAL B 1 179 ? -9.781 26.969 14.836 1 97.5 179 VAL B CA 1
ATOM 3633 C C . VAL B 1 179 ? -11.172 26.562 15.312 1 97.5 179 VAL B C 1
ATOM 3635 O O . VAL B 1 179 ? -11.312 25.719 16.203 1 97.5 179 VAL B O 1
ATOM 3638 N N . THR B 1 180 ? -12.219 27.094 14.742 1 96.38 180 THR B N 1
ATOM 3639 C CA . THR B 1 180 ? -13.602 26.828 15.148 1 96.38 180 THR B CA 1
ATOM 3640 C C . THR B 1 180 ? -14.164 25.609 14.406 1 96.38 180 THR B C 1
ATOM 3642 O O . THR B 1 180 ? -13.617 25.203 13.383 1 96.38 180 THR B O 1
ATOM 3645 N N . ASP B 1 181 ? -15.242 25.094 14.914 1 93 181 ASP B N 1
ATOM 3646 C CA . ASP B 1 181 ? -15.922 23.984 14.25 1 93 181 ASP B CA 1
ATOM 3647 C C . ASP B 1 181 ? -16.422 24.391 12.867 1 93 181 ASP B C 1
ATOM 3649 O O . ASP B 1 181 ? -16.406 23.594 11.938 1 93 181 ASP B O 1
ATOM 3653 N N . ASP B 1 182 ? -16.859 25.578 12.812 1 93.12 182 ASP B N 1
ATOM 3654 C CA . ASP B 1 182 ? -17.312 26.094 11.516 1 93.12 182 ASP B CA 1
ATOM 3655 C C . ASP B 1 182 ? -16.172 26.125 10.508 1 93.12 182 ASP B C 1
ATOM 3657 O O . ASP B 1 182 ? -16.344 25.719 9.359 1 93.12 182 ASP B O 1
ATOM 3661 N N . GLN B 1 183 ? -15.055 26.609 10.953 1 95.44 183 GLN B N 1
ATOM 3662 C CA . GLN B 1 183 ? -13.883 26.641 10.086 1 95.44 183 GLN B CA 1
ATOM 3663 C C . GLN B 1 183 ? -13.469 25.234 9.656 1 95.44 183 GLN B C 1
ATOM 3665 O O . GLN B 1 183 ? -13.094 25.016 8.508 1 95.44 183 GLN B O 1
ATOM 3670 N N . ARG B 1 184 ? -13.508 24.297 10.594 1 93.56 184 ARG B N 1
ATOM 3671 C CA . ARG B 1 184 ? -13.18 22.906 10.289 1 93.56 184 ARG B CA 1
ATOM 3672 C C . ARG B 1 184 ? -14.117 22.344 9.227 1 93.56 184 ARG B C 1
ATOM 3674 O O . ARG B 1 184 ? -13.672 21.688 8.281 1 93.56 184 ARG B O 1
ATOM 3681 N N . SER B 1 185 ? -15.383 22.594 9.391 1 89.62 185 SER B N 1
ATOM 3682 C CA . SER B 1 185 ? -16.391 22.109 8.453 1 89.62 185 SER B CA 1
ATOM 3683 C C . SER B 1 185 ? -16.188 22.719 7.066 1 89.62 185 SER B C 1
ATOM 3685 O O . SER B 1 185 ? -16.297 22.016 6.055 1 89.62 185 SER B O 1
ATOM 3687 N N . GLN B 1 186 ? -15.914 23.984 7.031 1 91.56 186 GLN B N 1
ATOM 3688 C CA . GLN B 1 186 ? -15.703 24.656 5.758 1 91.56 186 GLN B CA 1
ATOM 3689 C C . GLN B 1 186 ? -14.438 24.156 5.066 1 91.56 186 GLN B C 1
ATOM 3691 O O . GLN B 1 186 ? -14.422 23.969 3.846 1 91.56 186 GLN B O 1
ATOM 3696 N N . ALA B 1 187 ? -13.414 23.984 5.809 1 93.81 187 ALA B N 1
ATOM 3697 C CA . ALA B 1 187 ? -12.18 23.453 5.254 1 93.81 187 ALA B CA 1
ATOM 3698 C C . ALA B 1 187 ? -12.406 22.062 4.652 1 93.81 187 ALA B C 1
ATOM 3700 O O . ALA B 1 187 ? -11.883 21.75 3.576 1 93.81 187 ALA B O 1
ATOM 3701 N N . PHE B 1 188 ? -13.117 21.281 5.355 1 90.44 188 PHE B N 1
ATOM 3702 C CA . PHE B 1 188 ? -13.453 19.953 4.867 1 90.44 188 PHE B CA 1
ATOM 3703 C C . PHE B 1 188 ? -14.219 20.047 3.549 1 90.44 188 PHE B C 1
ATOM 3705 O O . PHE B 1 188 ? -13.969 19.25 2.631 1 90.44 188 PHE B O 1
ATOM 3712 N N . LEU B 1 189 ? -15.125 20.953 3.475 1 89.81 189 LEU B N 1
ATOM 3713 C CA . LEU B 1 189 ? -15.906 21.141 2.254 1 89.81 189 LEU B CA 1
ATOM 3714 C C . LEU B 1 189 ? -15 21.547 1.095 1 89.81 189 LEU B C 1
ATOM 3716 O O . LEU B 1 189 ? -15.195 21.109 -0.039 1 89.81 189 LEU B O 1
ATOM 3720 N N . MET B 1 190 ? -14.094 22.438 1.333 1 93 190 MET B N 1
ATOM 3721 C CA . MET B 1 190 ? -13.18 22.906 0.297 1 93 190 MET B CA 1
ATOM 3722 C C . MET B 1 190 ? -12.297 21.766 -0.196 1 93 190 MET B C 1
ATOM 3724 O O . MET B 1 190 ? -12.031 21.656 -1.395 1 93 190 MET B O 1
ATOM 3728 N N . GLU B 1 191 ? -11.836 20.938 0.691 1 93.25 191 GLU B N 1
ATOM 3729 C CA . GLU B 1 191 ? -11.062 19.766 0.294 1 93.25 191 GLU B CA 1
ATOM 3730 C C . GLU B 1 191 ? -11.898 18.812 -0.543 1 93.25 191 GLU B C 1
ATOM 3732 O O . GLU B 1 191 ? -11.43 18.281 -1.553 1 93.25 191 GLU B O 1
ATOM 3737 N N . SER B 1 192 ? -13.109 18.531 -0.049 1 91.81 192 SER B N 1
ATOM 3738 C CA . SER B 1 192 ? -14.016 17.656 -0.783 1 91.81 192 SER B CA 1
ATOM 3739 C C . SER B 1 192 ? -14.258 18.156 -2.199 1 91.81 192 SER B C 1
ATOM 3741 O O . SER B 1 192 ? -14.305 17.375 -3.148 1 91.81 192 SER B O 1
ATOM 3743 N N . GLU B 1 193 ? -14.438 19.469 -2.283 1 92.75 193 GLU B N 1
ATOM 3744 C CA . GLU B 1 193 ? -14.609 20.078 -3.594 1 92.75 193 GLU B CA 1
ATOM 3745 C C . GLU B 1 193 ? -13.406 19.812 -4.496 1 92.75 193 GLU B C 1
ATOM 3747 O O . GLU B 1 193 ? -13.57 19.453 -5.668 1 92.75 193 GLU B O 1
ATOM 3752 N N . TRP B 1 194 ? -12.234 20 -3.961 1 95.69 194 TRP B N 1
ATOM 3753 C CA . TRP B 1 194 ? -11.016 19.75 -4.723 1 95.69 194 TRP B CA 1
ATOM 3754 C C . TRP B 1 194 ? -10.977 18.297 -5.211 1 95.69 194 TRP B C 1
ATOM 3756 O O . TRP B 1 194 ? -10.719 18.047 -6.387 1 95.69 194 TRP B O 1
ATOM 3766 N N . VAL B 1 195 ? -11.266 17.344 -4.336 1 95.06 195 VAL B N 1
ATOM 3767 C CA . VAL B 1 195 ? -11.195 15.914 -4.633 1 95.06 195 VAL B CA 1
ATOM 3768 C C . VAL B 1 195 ? -12.203 15.562 -5.723 1 95.06 195 VAL B C 1
ATOM 3770 O O . VAL B 1 195 ? -11.867 14.859 -6.68 1 95.06 195 VAL B O 1
ATOM 3773 N N . VAL B 1 196 ? -13.398 16.094 -5.586 1 93.81 196 VAL B N 1
ATOM 3774 C CA . VAL B 1 196 ? -14.469 15.766 -6.523 1 93.81 196 VAL B CA 1
ATOM 3775 C C . VAL B 1 196 ? -14.156 16.359 -7.895 1 93.81 196 VAL B C 1
ATOM 3777 O O . VAL B 1 196 ? -14.398 15.734 -8.922 1 93.81 196 VAL B O 1
ATOM 3780 N N . ILE B 1 197 ? -13.633 17.531 -7.895 1 96.19 197 ILE B N 1
ATOM 3781 C CA . ILE B 1 197 ? -13.344 18.219 -9.148 1 96.19 197 ILE B CA 1
ATOM 3782 C C . ILE B 1 197 ? -12.195 17.516 -9.867 1 96.19 197 ILE B C 1
ATOM 3784 O O . ILE B 1 197 ? -12.219 17.359 -11.094 1 96.19 197 ILE B O 1
ATOM 3788 N N . HIS B 1 198 ? -11.242 17.078 -9.141 1 97.62 198 HIS B N 1
ATOM 3789 C CA . HIS B 1 198 ? -9.969 16.734 -9.766 1 97.62 198 HIS B CA 1
ATOM 3790 C C . HIS B 1 198 ? -9.766 15.219 -9.805 1 97.62 198 HIS B C 1
ATOM 3792 O O . HIS B 1 198 ? -8.719 14.742 -10.234 1 97.62 198 HIS B O 1
ATOM 3798 N N . SER B 1 199 ? -10.727 14.414 -9.383 1 97.19 199 SER B N 1
ATOM 3799 C CA . SER B 1 199 ? -10.617 12.961 -9.422 1 97.19 199 SER B CA 1
ATOM 3800 C C . SER B 1 199 ? -11.984 12.312 -9.633 1 97.19 199 SER B C 1
ATOM 3802 O O . SER B 1 199 ? -13.016 12.984 -9.555 1 97.19 199 SER B O 1
ATOM 3804 N N . SER B 1 200 ? -11.977 11.039 -9.891 1 96.5 200 SER B N 1
ATOM 3805 C CA . SER B 1 200 ? -13.211 10.273 -10.055 1 96.5 200 SER B CA 1
ATOM 3806 C C . SER B 1 200 ? -13.641 9.625 -8.742 1 96.5 200 SER B C 1
ATOM 3808 O O . SER B 1 200 ? -14.344 8.609 -8.75 1 96.5 200 SER B O 1
ATOM 3810 N N . SER B 1 201 ? -13.211 10.133 -7.586 1 94.38 201 SER B N 1
ATOM 3811 C CA . SER B 1 201 ? -13.422 9.578 -6.25 1 94.38 201 SER B CA 1
ATOM 3812 C C . SER B 1 201 ? -14.906 9.359 -5.977 1 94.38 201 SER B C 1
ATOM 3814 O O . SER B 1 201 ? -15.281 8.383 -5.316 1 94.38 201 SER B O 1
ATOM 3816 N N . ARG B 1 202 ? -15.711 10.203 -6.492 1 91.25 202 ARG B N 1
ATOM 3817 C CA . ARG B 1 202 ? -17.141 10.125 -6.219 1 91.25 202 ARG B CA 1
ATOM 3818 C C . ARG B 1 202 ? -17.719 8.82 -6.734 1 91.25 202 ARG B C 1
ATOM 3820 O O . ARG B 1 202 ? -18.766 8.359 -6.25 1 91.25 202 ARG B O 1
ATOM 3827 N N . ASN B 1 203 ? -17.078 8.203 -7.719 1 93.81 203 ASN B N 1
ATOM 3828 C CA . ASN B 1 203 ? -17.578 6.984 -8.336 1 93.81 203 ASN B CA 1
ATOM 3829 C C . ASN B 1 203 ? -17.391 5.773 -7.43 1 93.81 203 ASN B C 1
ATOM 3831 O O . ASN B 1 203 ? -17.906 4.691 -7.715 1 93.81 203 ASN B O 1
ATOM 3835 N N . TYR B 1 204 ? -16.734 5.984 -6.277 1 93.31 204 TYR B N 1
ATOM 3836 C CA . TYR B 1 204 ? -16.312 4.812 -5.516 1 93.31 204 TYR B CA 1
ATOM 3837 C C . TYR B 1 204 ? -16.797 4.898 -4.074 1 93.31 204 TYR B C 1
ATOM 3839 O O . TYR B 1 204 ? -16.297 4.188 -3.201 1 93.31 204 TYR B O 1
ATOM 3847 N N . ILE B 1 205 ? -17.734 5.836 -3.85 1 89.69 205 ILE B N 1
ATOM 3848 C CA . ILE B 1 205 ? -18.297 5.965 -2.506 1 89.69 205 ILE B CA 1
ATOM 3849 C C . ILE B 1 205 ? -19.797 6.188 -2.586 1 89.69 205 ILE B C 1
ATOM 3851 O O . ILE B 1 205 ? -20.312 6.59 -3.629 1 89.69 205 ILE B O 1
ATOM 3855 N N . ASP B 1 206 ? -20.391 5.879 -1.479 1 87.56 206 ASP B N 1
ATOM 3856 C CA . ASP B 1 206 ? -21.812 6.199 -1.312 1 87.56 206 ASP B CA 1
ATOM 3857 C C . ASP B 1 206 ? -22 7.676 -0.961 1 87.56 206 ASP B C 1
ATOM 3859 O O . ASP B 1 206 ? -21.672 8.102 0.144 1 87.56 206 ASP B O 1
ATOM 3863 N N . LEU B 1 207 ? -22.703 8.352 -1.813 1 80.31 207 LEU B N 1
ATOM 3864 C CA . LEU B 1 207 ? -22.812 9.797 -1.696 1 80.31 207 LEU B CA 1
ATOM 3865 C C . LEU B 1 207 ? -23.641 10.188 -0.479 1 80.31 207 LEU B C 1
ATOM 3867 O O . LEU B 1 207 ? -23.406 11.234 0.135 1 80.31 207 LEU B O 1
ATOM 3871 N N . ASP B 1 208 ? -24.531 9.328 -0.129 1 80.5 208 ASP B N 1
ATOM 3872 C CA . ASP B 1 208 ? -25.328 9.602 1.063 1 80.5 208 ASP B CA 1
ATOM 3873 C C . ASP B 1 208 ? -24.469 9.539 2.324 1 80.5 208 ASP B C 1
ATOM 3875 O O . ASP B 1 208 ? -24.656 10.328 3.248 1 80.5 208 ASP B O 1
ATOM 3879 N N . ILE B 1 209 ? -23.625 8.672 2.262 1 81.75 209 ILE B N 1
ATOM 3880 C CA . ILE B 1 209 ? -22.75 8.516 3.412 1 81.75 209 ILE B CA 1
ATOM 3881 C C . ILE B 1 209 ? -21.781 9.695 3.484 1 81.75 209 ILE B C 1
ATOM 3883 O O . ILE B 1 209 ? -21.453 10.18 4.57 1 81.75 209 ILE B O 1
ATOM 3887 N N . VAL B 1 210 ? -21.328 10.156 2.35 1 78.31 210 VAL B N 1
ATOM 3888 C CA . VAL B 1 210 ? -20.469 11.336 2.311 1 78.31 210 VAL B CA 1
ATOM 3889 C C . VAL B 1 210 ? -21.188 12.523 2.938 1 78.31 210 VAL B C 1
ATOM 3891 O O . VAL B 1 210 ? -20.594 13.297 3.682 1 78.31 210 VAL B O 1
ATOM 3894 N N . GLY B 1 211 ? -22.422 12.57 2.631 1 77.62 211 GLY B N 1
ATOM 3895 C CA . GLY B 1 211 ? -23.234 13.617 3.232 1 77.62 211 GLY B CA 1
ATOM 3896 C C . GLY B 1 211 ? -23.266 13.547 4.746 1 77.62 211 GLY B C 1
ATOM 3897 O O . GLY B 1 211 ? -23.141 14.57 5.426 1 77.62 211 GLY B O 1
ATOM 3898 N N . ASP B 1 212 ? -23.375 12.336 5.211 1 82.19 212 ASP B N 1
ATOM 3899 C CA . ASP B 1 212 ? -23.406 12.125 6.652 1 82.19 212 ASP B CA 1
ATOM 3900 C C . ASP B 1 212 ? -22.078 12.5 7.301 1 82.19 212 ASP B C 1
ATOM 3902 O O . ASP B 1 212 ? -22.047 13.008 8.422 1 82.19 212 ASP B O 1
ATOM 3906 N N . VAL B 1 213 ? -21.062 12.297 6.621 1 79 213 VAL B N 1
ATOM 3907 C CA . VAL B 1 213 ? -19.734 12.617 7.129 1 79 213 VAL B CA 1
ATOM 3908 C C . VAL B 1 213 ? -19.547 14.133 7.172 1 79 213 VAL B C 1
ATOM 3910 O O . VAL B 1 213 ? -19.094 14.68 8.18 1 79 213 VAL B O 1
ATOM 3913 N N . VAL B 1 214 ? -20.016 14.727 6.16 1 73.19 214 VAL B N 1
ATOM 3914 C CA . VAL B 1 214 ? -19.891 16.172 6.059 1 73.19 214 VAL B CA 1
ATOM 3915 C C . VAL B 1 214 ? -20.75 16.844 7.133 1 73.19 214 VAL B C 1
ATOM 3917 O O . VAL B 1 214 ? -20.359 17.844 7.719 1 73.19 214 VAL B O 1
ATOM 3920 N N . ALA B 1 215 ? -21.844 16.188 7.469 1 74.81 215 ALA B N 1
ATOM 3921 C CA . ALA B 1 215 ? -22.781 16.719 8.453 1 74.81 215 ALA B CA 1
ATOM 3922 C C . ALA B 1 215 ? -22.328 16.391 9.875 1 74.81 215 ALA B C 1
ATOM 3924 O O . ALA B 1 215 ? -22.969 16.828 10.844 1 74.81 215 ALA B O 1
ATOM 3925 N N . GLY B 1 216 ? -21.25 15.586 9.93 1 74.25 216 GLY B N 1
ATOM 3926 C CA . GLY B 1 216 ? -20.734 15.219 11.242 1 74.25 216 GLY B CA 1
ATOM 3927 C C . GLY B 1 216 ? -21.531 14.109 11.898 1 74.25 216 GLY B C 1
ATOM 3928 O O . GLY B 1 216 ? -21.391 13.859 13.102 1 74.25 216 GLY B O 1
ATOM 3929 N N . LYS B 1 217 ? -22.391 13.438 11.164 1 77.88 217 LYS B N 1
ATOM 3930 C CA . LYS B 1 217 ? -23.266 12.391 11.688 1 77.88 217 LYS B CA 1
ATOM 3931 C C . LYS B 1 217 ? -22.547 11.039 11.711 1 77.88 217 LYS B C 1
ATOM 3933 O O . LYS B 1 217 ? -23.016 10.102 12.367 1 77.88 217 LYS B O 1
ATOM 3938 N N . ARG B 1 218 ? -21.516 11.055 10.945 1 80.25 218 ARG B N 1
ATOM 3939 C CA . ARG B 1 218 ? -20.766 9.812 10.828 1 80.25 218 ARG B CA 1
ATOM 3940 C C . ARG B 1 218 ? -19.281 10.078 10.672 1 80.25 218 ARG B C 1
ATOM 3942 O O . ARG B 1 218 ? -18.891 11.133 10.164 1 80.25 218 ARG B O 1
ATOM 3949 N N . SER B 1 219 ? -18.562 9.102 11.141 1 80.25 219 SER B N 1
ATOM 3950 C CA . SER B 1 219 ? -17.125 9.188 10.953 1 80.25 219 SER B CA 1
ATOM 3951 C C . SER B 1 219 ? -16.734 8.977 9.492 1 80.25 219 SER B C 1
ATOM 3953 O O . SER B 1 219 ? -17.484 8.375 8.727 1 80.25 219 SER B O 1
ATOM 3955 N N . ARG B 1 220 ? -15.547 9.469 9.203 1 84.19 220 ARG B N 1
ATOM 3956 C CA . ARG B 1 220 ? -15.016 9.328 7.852 1 84.19 220 ARG B CA 1
ATOM 3957 C C . ARG B 1 220 ? -14.859 7.859 7.473 1 84.19 220 ARG B C 1
ATOM 3959 O O . ARG B 1 220 ? -14.477 7.031 8.305 1 84.19 220 ARG B O 1
ATOM 3966 N N . MET B 1 221 ? -15.188 7.574 6.312 1 90.5 221 MET B N 1
ATOM 3967 C CA . MET B 1 221 ? -14.992 6.227 5.785 1 90.5 221 MET B CA 1
ATOM 3968 C C . MET B 1 221 ? -13.531 5.988 5.426 1 90.5 221 MET B C 1
ATOM 3970 O O . MET B 1 221 ? -12.836 6.91 4.988 1 90.5 221 MET B O 1
ATOM 3974 N N . SER B 1 222 ? -13.086 4.844 5.648 1 94.12 222 SER B N 1
ATOM 3975 C CA . SER B 1 222 ? -11.727 4.422 5.305 1 94.12 222 SER B CA 1
ATOM 3976 C C . SER B 1 222 ? -11.656 2.916 5.078 1 94.12 222 SER B C 1
ATOM 3978 O O . SER B 1 222 ? -12.344 2.148 5.758 1 94.12 222 SER B O 1
ATOM 3980 N N . PHE B 1 223 ? -10.922 2.562 4.172 1 97 223 PHE B N 1
ATOM 3981 C CA . PHE B 1 223 ? -10.781 1.182 3.727 1 97 223 PHE B CA 1
ATOM 3982 C C . PHE B 1 223 ? -9.305 0.788 3.643 1 97 223 PHE B C 1
ATOM 3984 O O . PHE B 1 223 ? -8.469 1.593 3.236 1 97 223 PHE B O 1
ATOM 3991 N N . ALA B 1 224 ? -9 -0.4 4.004 1 98.44 224 ALA B N 1
ATOM 3992 C CA . ALA B 1 224 ? -7.629 -0.843 4.25 1 98.44 224 ALA B CA 1
ATOM 3993 C C . ALA B 1 224 ? -6.746 -0.607 3.029 1 98.44 224 ALA B C 1
ATOM 3995 O O . ALA B 1 224 ? -5.723 0.078 3.115 1 98.44 224 ALA B O 1
ATOM 3996 N N . PRO B 1 225 ? -7.098 -1.139 1.834 1 98.44 225 PRO B N 1
ATOM 3997 C CA . PRO B 1 225 ? -6.164 -0.989 0.717 1 98.44 225 PRO B CA 1
ATOM 3998 C C . PRO B 1 225 ? -5.949 0.47 0.319 1 98.44 225 PRO B C 1
ATOM 4000 O O . PRO B 1 225 ? -4.859 0.838 -0.127 1 98.44 225 PRO B O 1
ATOM 4003 N N . MET B 1 226 ? -6.973 1.301 0.462 1 97.88 226 MET B N 1
ATOM 4004 C CA . MET B 1 226 ? -6.844 2.721 0.15 1 97.88 226 MET B CA 1
ATOM 4005 C C . MET B 1 226 ? -5.871 3.402 1.104 1 97.88 226 MET B C 1
ATOM 4007 O O . MET B 1 226 ? -4.93 4.066 0.668 1 97.88 226 MET B O 1
ATOM 4011 N N . VAL B 1 227 ? -6.059 3.141 2.375 1 98.56 227 VAL B N 1
ATOM 4012 C CA . VAL B 1 227 ? -5.285 3.797 3.422 1 98.56 227 VAL B CA 1
ATOM 4013 C C . VAL B 1 227 ? -3.834 3.322 3.367 1 98.56 227 VAL B C 1
ATOM 4015 O O . VAL B 1 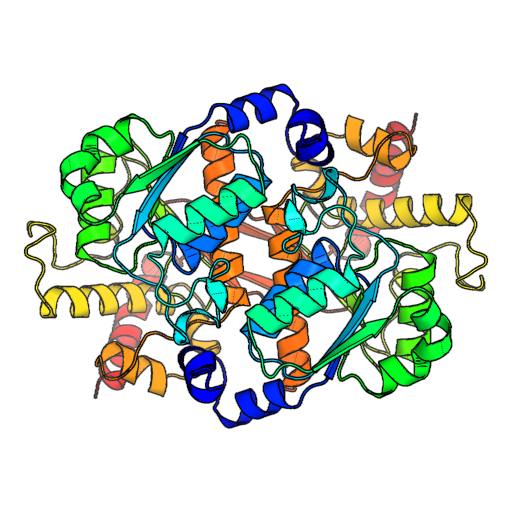227 ? -2.906 4.133 3.436 1 98.56 227 VAL B O 1
ATOM 4018 N N . ILE B 1 228 ? -3.615 2.031 3.213 1 98.88 228 ILE B N 1
ATOM 4019 C CA . ILE B 1 228 ? -2.279 1.445 3.227 1 98.88 228 ILE B CA 1
ATOM 4020 C C . ILE B 1 228 ? -1.517 1.871 1.974 1 98.88 228 ILE B C 1
ATOM 4022 O O . ILE B 1 228 ? -0.343 2.24 2.051 1 98.88 228 ILE B O 1
ATOM 4026 N N . THR B 1 229 ? -2.193 1.877 0.819 1 98.88 229 THR B N 1
ATOM 4027 C CA . THR B 1 229 ? -1.557 2.361 -0.402 1 98.88 229 THR B CA 1
ATOM 4028 C C . THR B 1 229 ? -1.164 3.828 -0.262 1 98.88 229 THR B C 1
ATOM 4030 O O . THR B 1 229 ? -0.054 4.219 -0.631 1 98.88 229 THR B O 1
ATOM 4033 N N . THR B 1 230 ? -2.047 4.641 0.272 1 98.81 230 THR B N 1
ATOM 4034 C CA . THR B 1 230 ? -1.757 6.059 0.459 1 98.81 230 THR B CA 1
ATOM 4035 C C . THR B 1 230 ? -0.511 6.246 1.321 1 98.81 230 THR B C 1
ATOM 4037 O O . THR B 1 230 ? 0.379 7.027 0.974 1 98.81 230 THR B O 1
ATOM 4040 N N . GLY B 1 231 ? -0.437 5.504 2.424 1 98.88 231 GLY B N 1
ATOM 4041 C CA . GLY B 1 231 ? 0.739 5.582 3.277 1 98.88 231 GLY B CA 1
ATOM 4042 C C . GLY B 1 231 ? 2.021 5.211 2.559 1 98.88 231 GLY B C 1
ATOM 4043 O O . GLY B 1 231 ? 3.072 5.805 2.805 1 98.88 231 GLY B O 1
ATOM 4044 N N . GLN B 1 232 ? 1.934 4.262 1.672 1 98.94 232 GLN B N 1
ATOM 4045 C CA . GLN B 1 232 ? 3.123 3.857 0.927 1 98.94 232 GLN B CA 1
ATOM 4046 C C . GLN B 1 232 ? 3.514 4.918 -0.1 1 98.94 232 GLN B C 1
ATOM 4048 O O . GLN B 1 232 ? 4.699 5.117 -0.374 1 98.94 232 GLN B O 1
ATOM 4053 N N . LEU B 1 233 ? 2.5 5.562 -0.693 1 98.88 233 LEU B N 1
ATOM 4054 C CA . LEU B 1 233 ? 2.814 6.684 -1.572 1 98.88 233 LEU B CA 1
ATOM 4055 C C . LEU B 1 233 ? 3.566 7.773 -0.816 1 98.88 233 LEU B C 1
ATOM 4057 O O . LEU B 1 233 ? 4.523 8.352 -1.338 1 98.88 233 LEU B O 1
ATOM 4061 N N . MET B 1 234 ? 3.129 8.047 0.386 1 98.94 234 MET B N 1
ATOM 4062 C CA . MET B 1 234 ? 3.846 9 1.231 1 98.94 234 MET B CA 1
ATOM 4063 C C . MET B 1 234 ? 5.27 8.523 1.502 1 98.94 234 MET B C 1
ATOM 4065 O O . MET B 1 234 ? 6.211 9.312 1.466 1 98.94 234 MET B O 1
ATOM 4069 N N . CYS B 1 235 ? 5.426 7.23 1.739 1 98.94 235 CYS B N 1
ATOM 4070 C CA . CYS B 1 235 ? 6.73 6.633 2.002 1 98.94 235 CYS B CA 1
ATOM 4071 C C . CYS B 1 235 ? 7.676 6.848 0.828 1 98.94 235 CYS B C 1
ATOM 4073 O O . CYS B 1 235 ? 8.844 7.191 1.021 1 98.94 235 CYS B O 1
ATOM 4075 N N . TYR B 1 236 ? 7.164 6.652 -0.424 1 98.81 236 TYR B N 1
ATOM 4076 C CA . TYR B 1 236 ? 7.98 6.906 -1.605 1 98.81 236 TYR B CA 1
ATOM 4077 C C . TYR B 1 236 ? 8.539 8.32 -1.584 1 98.81 236 TYR B C 1
ATOM 4079 O O . TYR B 1 236 ? 9.719 8.539 -1.873 1 98.81 236 TYR B O 1
ATOM 4087 N N . GLU B 1 237 ? 7.73 9.266 -1.242 1 98.88 237 GLU B N 1
ATOM 4088 C CA . GLU B 1 237 ? 8.148 10.664 -1.259 1 98.88 237 GLU B CA 1
ATOM 4089 C C . GLU B 1 237 ? 9.172 10.953 -0.168 1 98.88 237 GLU B C 1
ATOM 4091 O O . GLU B 1 237 ? 10.078 11.766 -0.36 1 98.88 237 GLU B O 1
ATOM 4096 N N . VAL B 1 238 ? 9.008 10.305 1.008 1 98.94 238 VAL B N 1
ATOM 4097 C CA . VAL B 1 238 ? 10 10.461 2.07 1 98.94 238 VAL B CA 1
ATOM 4098 C C . VAL B 1 238 ? 11.352 9.93 1.602 1 98.94 238 VAL B C 1
ATOM 4100 O O . VAL B 1 238 ? 12.383 10.57 1.798 1 98.94 238 VAL B O 1
ATOM 4103 N N . VAL B 1 239 ? 11.352 8.766 1.011 1 98.81 239 VAL B N 1
ATOM 4104 C CA . VAL B 1 239 ? 12.586 8.164 0.511 1 98.81 239 VAL B CA 1
ATOM 4105 C C . VAL B 1 239 ? 13.242 9.094 -0.505 1 98.81 239 VAL B C 1
ATOM 4107 O O . VAL B 1 239 ? 14.453 9.305 -0.461 1 98.81 239 VAL B O 1
ATOM 4110 N N . ASN B 1 240 ? 12.445 9.641 -1.42 1 98.5 240 ASN B N 1
ATOM 4111 C CA . ASN B 1 240 ? 12.977 10.594 -2.383 1 98.5 240 ASN B CA 1
ATOM 4112 C C . ASN B 1 240 ? 13.641 11.781 -1.686 1 98.5 240 ASN B C 1
ATOM 4114 O O . ASN B 1 240 ? 14.734 12.203 -2.07 1 98.5 240 ASN B O 1
ATOM 4118 N N . ALA B 1 241 ? 12.984 12.281 -0.663 1 98.69 241 ALA B N 1
ATOM 4119 C CA . ALA B 1 241 ? 13.516 13.422 0.073 1 98.69 241 ALA B CA 1
ATOM 4120 C C . ALA B 1 241 ? 14.844 13.078 0.744 1 98.69 241 ALA B C 1
ATOM 4122 O O . ALA B 1 241 ? 15.805 13.844 0.663 1 98.69 241 ALA B O 1
ATOM 4123 N N . VAL B 1 242 ? 14.906 11.922 1.378 1 98.75 242 VAL B N 1
ATOM 4124 C CA . VAL B 1 242 ? 16.094 11.484 2.098 1 98.75 242 VAL B CA 1
ATOM 4125 C C . VAL B 1 242 ? 17.266 11.305 1.119 1 98.75 242 VAL B C 1
ATOM 4127 O O . VAL B 1 242 ? 18.406 11.656 1.431 1 98.75 242 VAL B O 1
ATOM 4130 N N . LEU B 1 243 ? 16.953 10.867 -0.066 1 98.25 243 LEU B N 1
ATOM 4131 C CA . LEU B 1 243 ? 17.984 10.508 -1.025 1 98.25 243 LEU B CA 1
ATOM 4132 C C . LEU B 1 243 ? 18.312 11.688 -1.934 1 98.25 243 LEU B C 1
ATOM 4134 O O . LEU B 1 243 ? 19.219 11.594 -2.777 1 98.25 243 LEU B O 1
ATOM 4138 N N . GLY B 1 244 ? 17.578 12.75 -1.821 1 97.38 244 GLY B N 1
ATOM 4139 C CA . GLY B 1 244 ? 17.812 13.922 -2.656 1 97.38 244 GLY B CA 1
ATOM 4140 C C . GLY B 1 244 ? 17.328 13.734 -4.086 1 97.38 244 GLY B C 1
ATOM 4141 O O . GLY B 1 244 ? 17.938 14.273 -5.02 1 97.38 244 GLY B O 1
ATOM 4142 N N . ARG B 1 245 ? 16.344 12.898 -4.258 1 96.81 245 ARG B N 1
ATOM 4143 C CA . ARG B 1 245 ? 15.734 12.664 -5.562 1 96.81 245 ARG B CA 1
ATOM 4144 C C . ARG B 1 245 ? 14.539 13.594 -5.781 1 96.81 245 ARG B C 1
ATOM 4146 O O . ARG B 1 245 ? 13.961 14.109 -4.824 1 96.81 245 ARG B O 1
ATOM 4153 N N . PRO B 1 246 ? 14.227 13.859 -7.078 1 96.56 246 PRO B N 1
ATOM 4154 C CA . PRO B 1 246 ? 13.008 14.641 -7.316 1 96.56 246 PRO B CA 1
ATOM 4155 C C . PRO B 1 246 ? 11.758 13.961 -6.773 1 96.56 246 PRO B C 1
ATOM 4157 O O . PRO B 1 246 ? 11.633 12.734 -6.84 1 96.56 246 PRO B O 1
ATOM 4160 N N . HIS B 1 247 ? 10.883 14.812 -6.246 1 97.62 247 HIS B N 1
ATOM 4161 C CA . HIS B 1 247 ? 9.586 14.281 -5.852 1 97.62 247 HIS B CA 1
ATOM 4162 C C . HIS B 1 247 ? 8.773 13.844 -7.066 1 97.62 247 HIS B C 1
ATOM 4164 O O . HIS B 1 247 ? 8.938 14.406 -8.156 1 97.62 247 HIS B O 1
ATOM 4170 N N . GLY B 1 248 ? 7.883 12.859 -6.824 1 96.31 248 GLY B N 1
ATOM 4171 C CA . GLY B 1 248 ? 7.016 12.367 -7.883 1 96.31 248 GLY B CA 1
ATOM 4172 C C . GLY B 1 248 ? 5.773 13.219 -8.086 1 96.31 248 GLY B C 1
ATOM 4173 O O . GLY B 1 248 ? 5.004 12.992 -9.016 1 96.31 248 GLY B O 1
ATOM 4174 N N . THR B 1 249 ? 5.574 14.164 -7.156 1 97.81 249 THR B N 1
ATOM 4175 C CA . THR B 1 249 ? 4.383 15.008 -7.211 1 97.81 249 THR B CA 1
ATOM 4176 C C . THR B 1 249 ? 4.676 16.391 -6.645 1 97.81 249 THR B C 1
ATOM 4178 O O . THR B 1 249 ? 5.793 16.656 -6.191 1 97.81 249 THR B O 1
ATOM 4181 N N . ASP B 1 250 ? 3.732 17.328 -6.848 1 97.81 250 ASP B N 1
ATOM 4182 C CA . ASP B 1 250 ? 3.828 18.688 -6.312 1 97.81 250 ASP B CA 1
ATOM 4183 C C . ASP B 1 250 ? 2.717 18.953 -5.301 1 97.81 250 ASP B C 1
ATOM 4185 O O . ASP B 1 250 ? 2.127 18.016 -4.754 1 97.81 250 ASP B O 1
ATOM 4189 N N . ASN B 1 251 ? 2.5 20.219 -4.949 1 98.25 251 ASN B N 1
ATOM 4190 C CA . ASN B 1 251 ? 1.571 20.547 -3.871 1 98.25 251 ASN B CA 1
ATOM 4191 C C . ASN B 1 251 ? 0.12 20.375 -4.312 1 98.25 251 ASN B C 1
ATOM 4193 O O . ASN B 1 251 ? -0.796 20.469 -3.494 1 98.25 251 ASN B O 1
ATOM 4197 N N . ARG B 1 252 ? -0.135 20.109 -5.598 1 97.44 252 ARG B N 1
ATOM 4198 C CA . ARG B 1 252 ? -1.484 19.797 -6.059 1 97.44 252 ARG B CA 1
ATOM 4199 C C . ARG B 1 252 ? -1.773 18.297 -5.938 1 97.44 252 ARG B C 1
ATOM 4201 O O . ARG B 1 252 ? -2.932 17.891 -5.82 1 97.44 252 ARG B O 1
ATOM 4208 N N . GLY B 1 253 ? -0.726 17.484 -6.062 1 98.31 253 GLY B N 1
ATOM 4209 C CA . GLY B 1 253 ? -0.819 16.047 -5.863 1 98.31 253 GLY B CA 1
ATOM 4210 C C . GLY B 1 253 ? -1.436 15.32 -7.039 1 98.31 253 GLY B C 1
ATOM 4211 O O . GLY B 1 253 ? -1.45 15.836 -8.156 1 98.31 253 GLY B O 1
ATOM 4212 N N . TYR B 1 254 ? -1.781 14.109 -6.855 1 98.75 254 TYR B N 1
ATOM 4213 C CA . TYR B 1 254 ? -2.51 13.266 -7.793 1 98.75 254 TYR B CA 1
ATOM 4214 C C . TYR B 1 254 ? -3.301 12.188 -7.059 1 98.75 254 TYR B C 1
ATOM 4216 O O . TYR B 1 254 ? -3.137 12.008 -5.852 1 98.75 254 TYR B O 1
ATOM 4224 N N . PHE B 1 255 ? -4.207 11.562 -7.762 1 98.75 255 PHE B N 1
ATOM 4225 C CA . PHE B 1 255 ? -5.035 10.469 -7.277 1 98.75 255 PHE B CA 1
ATOM 4226 C C . PHE B 1 255 ? -4.785 9.195 -8.078 1 98.75 255 PHE B C 1
ATOM 4228 O O . PHE B 1 255 ? -4.859 9.211 -9.312 1 98.75 255 PHE B O 1
ATOM 4235 N N . PHE B 1 256 ? -4.465 8.156 -7.406 1 98.75 256 PHE B N 1
ATOM 4236 C CA . PHE B 1 256 ? -4.301 6.871 -8.078 1 98.75 256 PHE B CA 1
ATOM 4237 C C . PHE B 1 256 ? -5.605 6.082 -8.055 1 98.75 256 PHE B C 1
ATOM 4239 O O . PHE B 1 256 ? -6.129 5.77 -6.984 1 98.75 256 PHE B O 1
ATOM 4246 N N . ASN B 1 257 ? -6.152 5.797 -9.219 1 98.5 257 ASN B N 1
ATOM 4247 C CA . ASN B 1 257 ? -7.383 5.031 -9.375 1 98.5 257 ASN B CA 1
ATOM 4248 C C . ASN B 1 257 ? -7.098 3.566 -9.703 1 98.5 257 ASN B C 1
ATOM 4250 O O . ASN B 1 257 ? -6.934 3.207 -10.867 1 98.5 257 ASN B O 1
ATOM 4254 N N . PRO B 1 258 ? -7.047 2.705 -8.695 1 97.5 258 PRO B N 1
ATOM 4255 C CA . PRO B 1 258 ? -6.727 1.297 -8.938 1 97.5 258 PRO B CA 1
ATOM 4256 C C . PRO B 1 258 ? -7.84 0.554 -9.664 1 97.5 258 PRO B C 1
ATOM 4258 O O . PRO B 1 258 ? -7.633 -0.562 -10.148 1 97.5 258 PRO B O 1
ATOM 4261 N N . TYR B 1 259 ? -9.023 1.135 -9.758 1 97.19 259 TYR B N 1
ATOM 4262 C CA . TYR B 1 259 ? -10.164 0.492 -10.398 1 97.19 259 TYR B CA 1
ATOM 4263 C C . TYR B 1 259 ? -10.102 0.654 -11.914 1 97.19 259 TYR B C 1
ATOM 4265 O O . TYR B 1 259 ? -10.75 -0.091 -12.656 1 97.19 259 TYR B O 1
ATOM 4273 N N . LYS B 1 260 ? -9.359 1.662 -12.328 1 97.31 260 LYS B N 1
ATOM 4274 C CA . LYS B 1 260 ? -9.289 1.951 -13.758 1 97.31 260 LYS B CA 1
ATOM 4275 C C . LYS B 1 260 ? -7.84 1.97 -14.242 1 97.31 260 LYS B C 1
ATOM 4277 O O . LYS B 1 260 ? -7.574 2.258 -15.406 1 97.31 260 LYS B O 1
ATOM 4282 N N . ALA B 1 261 ? -6.918 1.646 -13.359 1 96.88 261 ALA B N 1
ATOM 4283 C CA . ALA B 1 261 ? -5.492 1.682 -13.68 1 96.88 261 ALA B CA 1
ATOM 4284 C C . ALA B 1 261 ? -5.094 3.041 -14.242 1 96.88 261 ALA B C 1
ATOM 4286 O O . ALA B 1 261 ? -4.516 3.121 -15.328 1 96.88 261 ALA B O 1
ATOM 4287 N N . ARG B 1 262 ? -5.344 4.07 -13.398 1 97.25 262 ARG B N 1
ATOM 4288 C CA . ARG B 1 262 ? -5.094 5.434 -13.852 1 97.25 262 ARG B CA 1
ATOM 4289 C C . ARG B 1 262 ? -4.543 6.293 -12.711 1 97.25 262 ARG B C 1
ATOM 4291 O O . ARG B 1 262 ? -4.941 6.133 -11.555 1 97.25 262 ARG B O 1
ATOM 4298 N N . ALA B 1 263 ? -3.629 7.121 -13.055 1 97.88 263 ALA B N 1
ATOM 4299 C CA . ALA B 1 263 ? -3.264 8.234 -12.18 1 97.88 263 ALA B CA 1
ATOM 4300 C C . ALA B 1 263 ? -3.982 9.516 -12.602 1 97.88 263 ALA B C 1
ATOM 4302 O O . ALA B 1 263 ? -3.801 10 -13.727 1 97.88 263 ALA B O 1
ATOM 4303 N N . GLU B 1 264 ? -4.789 10.047 -11.766 1 98.25 264 GLU B N 1
ATOM 4304 C CA . GLU B 1 264 ? -5.59 11.227 -12.07 1 98.25 264 GLU B CA 1
ATOM 4305 C C . GLU B 1 264 ? -4.934 12.492 -11.516 1 98.25 264 GLU B C 1
ATOM 4307 O O . GLU B 1 264 ? -4.793 12.641 -10.297 1 98.25 264 GLU B O 1
ATOM 4312 N N . ARG B 1 265 ? -4.574 13.367 -12.406 1 97.38 265 ARG B N 1
ATOM 4313 C CA . ARG B 1 265 ? -3.957 14.633 -12.023 1 97.38 265 ARG B CA 1
ATOM 4314 C C . ARG B 1 265 ? -4.988 15.758 -11.984 1 97.38 265 ARG B C 1
ATOM 4316 O O . ARG B 1 265 ? -6.031 15.672 -12.633 1 97.38 265 ARG B O 1
ATOM 4323 N N . PRO B 1 266 ? -4.637 16.75 -11.219 1 97.31 266 PRO B N 1
ATOM 4324 C CA . PRO B 1 266 ? -5.578 17.875 -11.156 1 97.31 266 PRO B CA 1
ATOM 4325 C C . PRO B 1 266 ? -5.855 18.5 -12.523 1 97.31 266 PRO B C 1
ATOM 4327 O O . PRO B 1 266 ? -4.938 18.641 -13.336 1 97.31 266 PRO B O 1
ATOM 4330 N N . LYS B 1 267 ? -7.07 18.828 -12.719 1 97.25 267 LYS B N 1
ATOM 4331 C CA . LYS B 1 267 ? -7.516 19.438 -13.969 1 97.25 267 LYS B CA 1
ATOM 4332 C C . LYS B 1 267 ? -6.961 20.844 -14.117 1 97.25 267 LYS B C 1
ATOM 4334 O O . LYS B 1 267 ? -6.621 21.5 -13.125 1 97.25 267 LYS B O 1
ATOM 4339 N N . PRO B 1 268 ? -6.969 21.281 -15.398 1 96.19 268 PRO B N 1
ATOM 4340 C CA . PRO B 1 268 ? -6.582 22.688 -15.602 1 96.19 268 PRO B CA 1
ATOM 4341 C C . PRO B 1 268 ? -7.516 23.656 -14.898 1 96.19 268 PRO B C 1
ATOM 4343 O O . PRO B 1 268 ? -8.711 23.391 -14.742 1 96.19 268 PRO B O 1
ATOM 4346 N N . ALA B 1 269 ? -6.949 24.781 -14.531 1 93.62 269 ALA B N 1
ATOM 4347 C CA . ALA B 1 269 ? -7.656 25.781 -13.734 1 93.62 269 ALA B CA 1
ATOM 4348 C C . ALA B 1 269 ? -8.977 26.172 -14.391 1 93.62 269 ALA B C 1
ATOM 4350 O O . ALA B 1 269 ? -9.992 26.344 -13.711 1 93.62 269 ALA B O 1
ATOM 4351 N N . ILE B 1 270 ? -9.008 26.328 -15.641 1 95.62 270 ILE B N 1
ATOM 4352 C CA . ILE B 1 270 ? -10.195 26.781 -16.359 1 95.62 270 ILE B CA 1
ATOM 4353 C C . ILE B 1 270 ? -11.289 25.719 -16.266 1 95.62 270 ILE B C 1
ATOM 4355 O O . ILE B 1 270 ? -12.469 26.047 -16.078 1 95.62 270 ILE B O 1
ATOM 4359 N N . VAL B 1 271 ? -10.883 24.5 -16.453 1 95.56 271 VAL B N 1
ATOM 4360 C CA . VAL B 1 271 ? -11.836 23.391 -16.359 1 95.56 271 VAL B CA 1
ATOM 4361 C C . VAL B 1 271 ? -12.391 23.312 -14.938 1 95.56 271 VAL B C 1
ATOM 4363 O O . VAL B 1 271 ? -13.602 23.156 -14.742 1 95.56 271 VAL B O 1
ATOM 4366 N N . ALA B 1 272 ? -11.531 23.406 -13.984 1 94.94 272 ALA B N 1
ATOM 4367 C CA . ALA B 1 272 ? -11.93 23.359 -12.578 1 94.94 272 ALA B CA 1
ATOM 4368 C C . ALA B 1 272 ? -12.898 24.484 -12.258 1 94.94 272 ALA B C 1
ATOM 4370 O O . ALA B 1 272 ? -13.875 24.297 -11.523 1 94.94 272 ALA B O 1
ATOM 4371 N N . ALA B 1 273 ? -12.578 25.641 -12.781 1 94.12 273 ALA B N 1
ATOM 4372 C CA . ALA B 1 273 ? -13.422 26.812 -12.531 1 94.12 273 ALA B CA 1
ATOM 4373 C C . ALA B 1 273 ? -14.828 26.594 -13.086 1 94.12 273 ALA B C 1
ATOM 4375 O O . ALA B 1 273 ? -15.812 27.031 -12.484 1 94.12 273 ALA B O 1
ATOM 4376 N N . ILE B 1 274 ? -14.922 25.953 -14.156 1 95.44 274 ILE B N 1
ATOM 4377 C CA . ILE B 1 274 ? -16.203 25.703 -14.82 1 95.44 274 ILE B CA 1
ATOM 4378 C C . ILE B 1 274 ? -17 24.688 -14.008 1 95.44 274 ILE B C 1
ATOM 4380 O O . ILE B 1 274 ? -18.219 24.812 -13.891 1 95.44 274 ILE B O 1
ATOM 4384 N N . MET B 1 275 ? -16.312 23.797 -13.375 1 94.81 275 MET B N 1
ATOM 4385 C CA . MET B 1 275 ? -16.969 22.688 -12.672 1 94.81 275 MET B CA 1
ATOM 4386 C C . MET B 1 275 ? -17.328 23.109 -11.25 1 94.81 275 MET B C 1
ATOM 4388 O O . MET B 1 275 ? -18.234 22.531 -10.648 1 94.81 275 MET B O 1
ATOM 4392 N N . ARG B 1 276 ? -16.734 24.016 -10.727 1 93.62 276 ARG B N 1
ATOM 4393 C CA . ARG B 1 276 ? -16.781 24.344 -9.305 1 93.62 276 ARG B CA 1
ATOM 4394 C C . ARG B 1 276 ? -18.203 24.656 -8.859 1 93.62 276 ARG B C 1
ATOM 4396 O O . ARG B 1 276 ? -18.672 24.125 -7.855 1 93.62 276 ARG B O 1
ATOM 4403 N N . PRO B 1 277 ? -18.953 25.484 -9.609 1 92.94 277 PRO B N 1
ATOM 4404 C CA . PRO B 1 277 ? -20.312 25.797 -9.156 1 92.94 277 PRO B CA 1
ATOM 4405 C C . PRO B 1 277 ? -21.203 24.562 -9.109 1 92.94 277 PRO B C 1
ATOM 4407 O O . PRO B 1 277 ? -22.016 24.422 -8.188 1 92.94 277 PRO B O 1
ATOM 4410 N N . LEU B 1 278 ? -21.062 23.719 -10 1 92.19 278 LEU B N 1
ATOM 4411 C CA . LEU B 1 278 ? -21.859 22.516 -10.039 1 92.19 278 LEU B CA 1
ATOM 4412 C C . LEU B 1 278 ? -21.5 21.578 -8.891 1 92.19 278 LEU B C 1
ATOM 4414 O O . LEU B 1 278 ? -22.391 21 -8.258 1 92.19 278 LEU B O 1
ATOM 4418 N N . VAL B 1 279 ? -20.266 21.484 -8.68 1 90.94 279 VAL B N 1
ATOM 4419 C CA . VAL B 1 279 ? -19.781 20.609 -7.621 1 90.94 279 VAL B CA 1
ATOM 4420 C C . VAL B 1 279 ? -20.188 21.156 -6.258 1 90.94 279 VAL B C 1
ATOM 4422 O O . VAL B 1 279 ? -20.609 20.406 -5.375 1 90.94 279 VAL B O 1
ATOM 4425 N N . ARG B 1 280 ? -20.094 22.422 -6.109 1 88.81 280 ARG B N 1
ATOM 4426 C CA . ARG B 1 280 ? -20.5 23.047 -4.859 1 88.81 280 ARG B CA 1
ATOM 4427 C C . ARG B 1 280 ? -22 22.828 -4.602 1 88.81 280 ARG B C 1
ATOM 4429 O O . ARG B 1 280 ? -22.391 22.547 -3.471 1 88.81 280 ARG B O 1
ATOM 4436 N N . LYS B 1 281 ? -22.75 22.938 -5.617 1 88.31 281 LYS B N 1
ATOM 4437 C CA . LYS B 1 281 ? -24.188 22.688 -5.496 1 88.31 281 LYS B CA 1
ATOM 4438 C C . LYS B 1 281 ? -24.453 21.234 -5.105 1 88.31 281 LYS B C 1
ATOM 4440 O O . LYS B 1 281 ? -25.312 20.953 -4.262 1 88.31 281 LYS B O 1
ATOM 4445 N N . PHE B 1 282 ? -23.719 20.406 -5.77 1 84.69 282 PHE B N 1
ATOM 4446 C CA . PHE B 1 282 ? -23.844 18.984 -5.492 1 84.69 282 PHE B CA 1
ATOM 4447 C C . PHE B 1 282 ? -23.516 18.672 -4.039 1 84.69 282 PHE B C 1
ATOM 4449 O O . PHE B 1 282 ? -24.281 18.031 -3.34 1 84.69 282 PHE B O 1
ATOM 4456 N N . LEU B 1 283 ? -22.438 19.219 -3.498 1 85.62 283 LEU B N 1
ATOM 4457 C CA . LEU B 1 283 ? -21.953 18.953 -2.145 1 85.62 283 LEU B CA 1
ATOM 4458 C C . LEU B 1 283 ? -22.891 19.578 -1.107 1 85.62 283 LEU B C 1
ATOM 4460 O O . LEU B 1 283 ? -23.156 18.969 -0.071 1 85.62 283 LEU B O 1
ATOM 4464 N N . ASN B 1 284 ? -23.328 20.75 -1.435 1 83.38 284 ASN B N 1
ATOM 4465 C CA . ASN B 1 284 ? -24.281 21.391 -0.535 1 83.38 284 ASN B CA 1
ATOM 4466 C C . ASN B 1 284 ? -25.594 20.609 -0.456 1 83.38 284 ASN B C 1
ATOM 4468 O O . ASN B 1 284 ? -26.25 20.594 0.591 1 83.38 284 ASN B O 1
ATOM 4472 N N . GLY B 1 285 ? -25.938 19.969 -1.508 1 81.19 285 GLY B N 1
ATOM 4473 C CA . GLY B 1 285 ? -27.141 19.156 -1.539 1 81.19 285 GLY B CA 1
ATOM 4474 C C . GLY B 1 285 ? -27.031 17.891 -0.699 1 81.19 285 GLY B C 1
ATOM 4475 O O . GLY B 1 285 ? -28.031 17.391 -0.192 1 81.19 285 GLY B O 1
ATOM 4476 N N . LEU B 1 286 ? -25.844 17.453 -0.501 1 77.62 286 LEU B N 1
ATOM 4477 C CA . LEU B 1 286 ? -25.609 16.25 0.281 1 77.62 286 LEU B CA 1
ATOM 4478 C C . LEU B 1 286 ? -25.734 16.531 1.773 1 77.62 286 LEU B C 1
ATOM 4480 O O . LEU B 1 286 ? -25.938 15.617 2.57 1 77.62 286 LEU B O 1
ATOM 4484 N N . MET B 1 287 ? -25.5 17.781 2.17 1 71.88 287 MET B N 1
ATOM 4485 C CA . MET B 1 287 ? -25.5 18.172 3.578 1 71.88 287 MET B CA 1
ATOM 4486 C C . MET B 1 287 ? -26.922 18.391 4.09 1 71.88 287 MET B C 1
ATOM 4488 O O . MET B 1 287 ? -27.141 18.547 5.293 1 71.88 287 MET B O 1
ATOM 4492 N N . LYS B 1 288 ? -27.875 18.469 3.168 1 66 288 LYS B N 1
ATOM 4493 C CA . LYS B 1 288 ? -29.281 18.641 3.543 1 66 288 LYS B CA 1
ATOM 4494 C C . LYS B 1 288 ? -29.953 17.297 3.773 1 66 288 LYS B C 1
ATOM 4496 O O . LYS B 1 288 ? -29.656 16.312 3.086 1 66 288 LYS B O 1
#

Solvent-accessible surface area (backbone atoms only — not comparable to full-atom values): 28882 Å² total; per-residue (Å²): 134,93,46,70,67,53,28,45,50,32,35,45,35,68,37,50,74,71,51,47,50,45,32,38,68,35,33,39,29,35,39,17,48,44,38,40,24,22,23,18,48,54,24,36,47,24,62,38,40,23,30,40,38,35,23,27,82,50,55,34,46,62,57,37,29,20,38,19,75,70,40,34,63,86,32,48,76,30,49,34,31,62,49,44,46,56,51,48,37,34,50,33,72,78,46,44,69,48,76,31,48,80,62,40,73,83,40,41,67,62,53,52,70,67,23,78,39,38,36,57,28,58,92,45,68,37,61,50,47,45,51,53,55,52,28,34,75,68,65,29,37,39,38,38,57,63,99,51,81,30,28,24,35,24,32,31,47,44,86,46,68,47,71,51,64,71,58,59,35,76,49,72,94,50,55,41,93,66,69,46,70,66,44,52,51,50,35,52,49,40,50,51,49,50,46,52,69,28,38,73,40,67,81,59,44,40,62,68,48,52,13,32,31,72,62,65,76,37,75,73,59,54,44,15,42,39,31,37,35,21,5,22,51,46,28,52,47,50,51,22,57,68,69,70,43,79,64,33,55,41,64,82,25,41,31,43,36,72,67,66,54,36,46,33,54,64,58,56,68,68,59,45,61,68,43,42,62,59,49,51,52,52,55,56,55,38,58,102,132,93,46,70,67,54,28,44,49,34,34,46,33,67,38,52,74,69,51,48,50,45,33,38,68,34,34,39,29,34,39,16,46,43,38,39,23,23,24,18,48,55,24,36,48,25,62,40,40,22,31,38,37,34,23,26,85,50,55,33,46,62,57,37,29,19,38,19,75,70,40,32,63,87,32,48,75,30,48,33,30,61,47,44,46,55,52,47,37,36,50,33,73,81,45,44,68,46,74,30,48,81,62,40,74,83,40,40,69,61,53,55,69,67,22,76,38,36,36,55,26,57,92,45,68,37,60,50,47,46,51,53,55,52,28,33,76,70,66,30,38,41,37,37,57,63,98,52,79,31,27,25,34,24,32,30,47,45,86,46,69,49,71,52,64,71,58,60,36,77,50,72,94,50,55,42,93,66,67,46,71,66,45,53,52,50,35,51,48,41,50,50,50,50,46,52,70,30,38,74,39,66,81,59,43,39,64,68,49,52,15,31,32,72,63,64,77,37,76,72,61,55,45,15,42,39,32,37,35,20,4,20,50,46,28,54,46,50,51,22,58,68,68,70,44,79,64,34,52,42,64,83,26,41,30,43,36,73,65,67,54,38,45,34,52,65,59,57,68,69,60,44,61,67,44,42,65,58,50,50,52,53,54,56,56,39,59,104

Radius of gyration: 22.92 Å; Cα contacts (8 Å, |Δi|>4): 1213; chains: 2; bounding box: 57×67×57 Å

Organism: NCBI:txid1655543

Nearest PDB structures (foldseek):
  6xoh-assembly1_A  TM=6.867E-01  e=1.420E-12  Homo sapiens
  6cwz-assembly1_C  TM=6.989E-01  e=9.990E-12  Homo sapiens
  3kyd-assembly1_A  TM=6.810E-01  e=1.844E-11  Homo sapiens
  1y8q-assembly1_A  TM=6.702E-01  e=5.317E-11  Homo sapiens
  4yed-assembly2_D  TM=5.836E-01  e=1.592E-09  Escherichia coli K-12

Sequence (576 aa):
MFEYSEFTTRNIGFVTQAEQEKLRDATVFVCGTGGMGGACILGLVRAGVGKLIIADLDEFEVSNLNRQVFAFDHTIDRHKAEATADIARQINPEIEVEVHHGDWTDKVDTLIQRSVIVVNGTDDLGASLLLYRRARALGKSVIDAYASPLPSVYVTAPTDKSHEERLGYPTVGTDWDKVTDDQRSQAFLMESEWVVIHSSSRNYIDLDIVGDVVAGKRSRMSFAPMVITTGQLMCYEVVNAVLGRPHGTDNRGYFFNPYKARAERPKPAIVAAIMRPLVRKFLNGLMKMFEYSEFTTRNIGFVTQAEQEKLRDATVFVCGTGGMGGACILGLVRAGVGKLIIADLDEFEVSNLNRQVFAFDHTIDRHKAEATADIARQINPEIEVEVHHGDWTDKVDTLIQRSVIVVNGTDDLGASLLLYRRARALGKSVIDAYASPLPSVYVTAPTDKSHEERLGYPTVGTDWDKVTDDQRSQAFLMESEWVVIHSSSRNYIDLDIVGDVVAGKRSRMSFAPMVITTGQLMCYEVVNAVLGRPHGTDNRGYFFNPYKARAERPKPAIVAAIMRPLVRKFLNGLMK

pLDDT: mean 95.72, std 5.42, range [66.0, 98.94]

Foldseek 3Di:
DDDLCVLQVVVDVVDPPVLLVLQQPAEEEEEACAQLSVLLLVLSLSNNRAEYEYEEADFDDPVRVQARPLDDPVRGPPGRQVSSVVVSCVSPVRHHYHYYYPCCLVVVLVSLLRHLAYEYNDPQQLVLVSNLVSCLVNQHKYKYAALFLFQKIAIEGSPHDAPCRVLVQPCVVPHSVRQDPVSVLVSNLSSVLQRVLQHVRVVPDDLLVVLCCSLVNDPRDDGHVRRSVNSVLSNVQSSCSSSVHDGPHHRQIWGQDPPVRDITGGDDPVSSVVCRVVSSVVSVVSND/DDDLCVLQVVVDVVDPPVLLVLQQPAEEEEEACAQLSVLLLVLSLSNNRAEYEYEDADFDDPVRVQARPLDDPVRGPPTRQVSSVVVSCVSPVRHHYHYYYPCCLVVVLVSLLRHLAYEYNDPQQLVLVSNLVSCLVNQHKYKYAALFLFQKIAIEGSPHDAPCRVLVQPCVVPHSVRQDPVSVLVSNLSSVLQRVLQHVRVVPDDLLVVLCCSLVNDPRDDGHVRRSVNSVLSNVQSSCSSSVHDGPHHRQIWGQDPPVRDITGGDDPVSSVVCRVVSSVVNVVSND

Secondary structure (DSSP, 8-state):
---HHHHTGGGBTTB-HHHHHHHHH-EEEEE--SHHHHHHHHHHHHHT--EEEEE---BB-GGGTTT-TT--GGGBTSBHHHHHHHHHHHH-TT-EEEEESGGGGTTHHHHHHHSSEEEE----HHHHHHHHHHHHHTT--EEE--S-SS-EEEEE-TTSPPHHHHHT-TTTTS-GGG--HHHHHHHHHHHHHHHHHHSSGGGGS-HHHHHHHHTTSSPPP--HHHHHHHHHHHHHHHHHHHHTPPPS--TT-EEEETTTTEEEPPPPHHHHHHHHHHHHHHHHHHT-/---HHHHTGGGBTTB-HHHHHHHHH-EEEEE--SHHHHHHHHHHHHHT--EEEEE---BB-GGGTTT-TT--GGGBTSBHHHHHHHHHHHH-TT-EEEEESGGGGTTHHHHHHHSSEEEE----HHHHHHHHHHHHHTT--EEE--S-SS-EEEEE-TTSPPHHHHHT-TTTTS-GGG--HHHHHHHHHHHHHHHHHHSSGGGGS-HHHHHHHHTTSSPPP--HHHHHHHHHHHHHHHHHHHHTPPPS--TT-EEEETTTTEEEPPPPHHHHHHHHHHHHHHHHHHT-